Protein AF-A0A9E1IED1-F1 (afdb_monomer_lite)

Foldseek 3Di:
DPVVVVVVCLLVVNDDQVCVVPVPPDPLVSCLVCLCSPNDCVSHQVDPVSSVCSNVVPDPDVVNVVVPPPPDPDDVVVVVVVVVVVDDDDDDDDDDDDDDDDDDDDDDDDDDDDDDDDDDDDDDDPDDDDDDDDDDDDDDDDDDDDDDDDDDDDDDDDDDDDDDDDDDDDDDDDDDDDDDDDDDDDDDDDDDDDDDDDDDDDDDDDDDDDDDDDDDDDDDPPDDDDDPDDDDDDDDDDDDDDDDDDDDDDDDDDDDDDDDDDDDDPPPPDDPDDDPCDLQNLDPLVVLQVCLLQLRDDPSSLVSLVCSLPPCPVDDLVSSLSSLVSQLNSLVNCCVVVVPNPSNVVSLCCNPPPSHLQDLVSLLVVLVCLLPNDDLALVSLVVSLVSLVSSLVNLVVDDDPCSLVSNLSSLVSNLVSLLSNLVNDDDPVNVVSLVVSLVSLLVSLLSCLLVQHHSVVSLVSNCSSPVHSVVSVVVNQVPQFWDKAFEAEVVFFWFKDKQNRGDGTPRDIDGHGFHWIWIWTADPVGQIDIDIAGHHPPGFRYWYAYSVVRDIDGHD

Structure (mmCIF, N/CA/C/O backbone):
data_AF-A0A9E1IED1-F1
#
_entry.id   AF-A0A9E1IED1-F1
#
loop_
_atom_site.group_PDB
_atom_site.id
_atom_site.type_symbol
_atom_site.label_atom_id
_atom_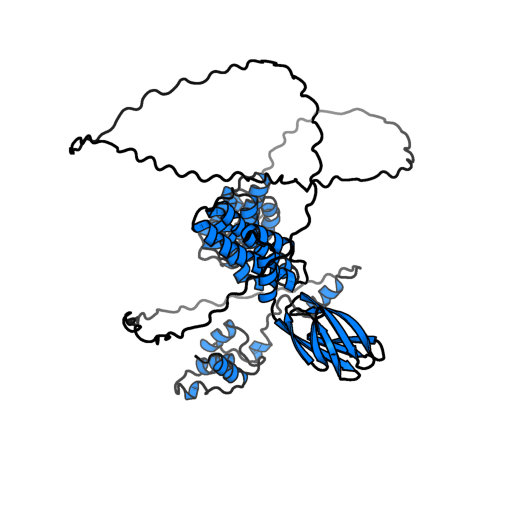site.label_alt_id
_atom_site.label_comp_id
_atom_site.label_asym_id
_atom_site.label_entity_id
_atom_site.label_seq_id
_atom_site.pdbx_PDB_ins_code
_atom_site.Cartn_x
_atom_site.Cartn_y
_atom_site.Cartn_z
_atom_site.occupancy
_atom_site.B_iso_or_equiv
_atom_site.auth_seq_id
_atom_site.auth_comp_id
_atom_site.auth_asym_id
_atom_site.auth_atom_id
_atom_site.pdbx_PDB_model_num
ATOM 1 N N . ASP A 1 1 ? -30.605 7.853 -9.472 1.00 55.81 1 ASP A N 1
ATOM 2 C CA . ASP A 1 1 ? -29.873 6.637 -9.863 1.00 55.81 1 ASP A CA 1
ATOM 3 C C . ASP A 1 1 ? -29.860 5.648 -8.722 1.00 55.81 1 ASP A C 1
ATOM 5 O O . ASP A 1 1 ? -29.087 5.793 -7.785 1.00 55.81 1 ASP A O 1
ATOM 9 N N . ASP A 1 2 ? -30.790 4.696 -8.753 1.00 84.62 2 ASP A N 1
ATOM 10 C CA . ASP A 1 2 ? -30.914 3.660 -7.725 1.00 84.62 2 ASP A CA 1
ATOM 11 C C . ASP A 1 2 ? -30.224 2.375 -8.198 1.00 84.62 2 ASP A C 1
ATOM 13 O O . ASP A 1 2 ? -30.840 1.355 -8.512 1.00 84.62 2 ASP A O 1
ATOM 17 N N . THR A 1 3 ? -28.902 2.467 -8.333 1.00 88.62 3 THR A N 1
ATOM 18 C CA . THR A 1 3 ? -28.043 1.360 -8.769 1.00 88.62 3 THR A CA 1
ATOM 19 C C . THR A 1 3 ? -28.189 0.147 -7.844 1.00 88.62 3 THR A C 1
ATOM 21 O O . THR A 1 3 ? -28.136 -0.995 -8.298 1.00 88.62 3 THR A O 1
ATOM 24 N N . LEU A 1 4 ? -28.434 0.383 -6.551 1.00 84.81 4 LEU A N 1
ATOM 25 C CA . LEU A 1 4 ? -28.633 -0.673 -5.564 1.00 84.81 4 LEU A CA 1
ATOM 26 C C . LEU A 1 4 ? -29.957 -1.417 -5.784 1.00 84.81 4 LEU A C 1
ATOM 28 O O . LEU A 1 4 ? -29.964 -2.648 -5.759 1.00 84.81 4 LEU A O 1
ATOM 32 N N . ALA A 1 5 ? -31.062 -0.712 -6.052 1.00 89.94 5 ALA A N 1
ATOM 33 C CA . ALA A 1 5 ? -32.327 -1.364 -6.390 1.00 89.94 5 ALA A CA 1
ATOM 34 C C . ALA A 1 5 ? -32.226 -2.204 -7.670 1.00 89.94 5 ALA A C 1
ATOM 36 O O . ALA A 1 5 ? -32.792 -3.295 -7.718 1.00 89.94 5 ALA A O 1
ATOM 37 N N . LEU A 1 6 ? -31.464 -1.749 -8.672 1.00 86.75 6 LEU A N 1
ATOM 38 C CA . LEU A 1 6 ? -31.210 -2.527 -9.889 1.00 86.75 6 LEU A CA 1
ATOM 39 C C . LEU A 1 6 ? -30.438 -3.819 -9.594 1.00 86.75 6 LEU A C 1
ATOM 41 O O . LEU A 1 6 ? -30.848 -4.885 -10.051 1.00 86.75 6 LEU A O 1
ATOM 45 N N . PHE A 1 7 ? -29.370 -3.763 -8.793 1.00 87.94 7 PHE A N 1
ATOM 46 C CA . PHE A 1 7 ? -28.641 -4.975 -8.410 1.00 87.94 7 PHE A CA 1
ATOM 47 C C . PHE A 1 7 ? -29.506 -5.936 -7.590 1.00 87.94 7 PHE A C 1
ATOM 49 O O . PHE A 1 7 ? -29.504 -7.135 -7.864 1.00 87.94 7 PHE A O 1
ATOM 56 N N . ASN A 1 8 ? -30.302 -5.422 -6.649 1.00 92.00 8 ASN A N 1
ATOM 57 C CA . ASN A 1 8 ? -31.230 -6.239 -5.866 1.00 92.00 8 ASN A CA 1
ATOM 58 C C . ASN A 1 8 ? -32.300 -6.900 -6.747 1.00 92.00 8 ASN A C 1
ATOM 60 O O . ASN A 1 8 ? -32.640 -8.062 -6.530 1.00 92.00 8 ASN A O 1
ATOM 64 N N . ALA A 1 9 ? -32.800 -6.195 -7.764 1.00 93.44 9 ALA A N 1
ATOM 65 C CA . ALA A 1 9 ? -33.741 -6.739 -8.736 1.00 93.44 9 ALA A CA 1
ATOM 66 C C . ALA A 1 9 ? -33.121 -7.875 -9.565 1.00 93.44 9 ALA A C 1
ATOM 68 O O . ALA A 1 9 ? -33.753 -8.914 -9.732 1.00 93.44 9 ALA A O 1
ATOM 69 N N . VAL A 1 10 ? -31.872 -7.731 -10.023 1.00 92.94 10 VAL A N 1
ATOM 70 C CA . VAL A 1 10 ? -31.157 -8.791 -10.759 1.00 92.94 10 VAL A CA 1
ATOM 71 C C . VAL A 1 10 ? -30.889 -10.004 -9.870 1.00 92.94 10 VAL A C 1
ATOM 73 O O . VAL A 1 10 ? -31.178 -11.126 -10.273 1.00 92.94 10 VAL A O 1
ATOM 76 N N . VAL A 1 11 ? -30.404 -9.796 -8.641 1.00 90.94 11 VAL A N 1
ATOM 77 C CA . VAL A 1 11 ? -30.148 -10.886 -7.682 1.00 90.94 11 VAL A CA 1
ATOM 78 C C . VAL A 1 11 ? -31.434 -11.639 -7.337 1.00 90.94 11 VAL A C 1
ATOM 80 O O . VAL A 1 11 ? -31.418 -12.860 -7.228 1.00 90.94 11 VAL A O 1
ATOM 83 N N . ALA A 1 12 ? -32.559 -10.932 -7.208 1.00 95.12 12 ALA A N 1
ATOM 84 C CA . ALA A 1 12 ? -33.857 -11.545 -6.948 1.00 95.12 12 ALA A CA 1
ATOM 85 C C . ALA A 1 12 ? -34.524 -12.152 -8.199 1.00 95.12 12 ALA A C 1
ATOM 87 O O . ALA A 1 12 ? -35.591 -12.747 -8.075 1.00 95.12 12 ALA A O 1
ATOM 88 N N . GLY A 1 13 ? -33.951 -11.975 -9.398 1.00 95.00 13 GLY A N 1
ATOM 89 C CA . GLY A 1 13 ? -34.596 -12.346 -10.664 1.00 95.00 13 GLY A CA 1
ATOM 90 C C . GLY A 1 13 ? -35.839 -11.512 -11.002 1.00 95.00 13 GLY A C 1
ATOM 91 O O . GLY A 1 13 ? -36.621 -11.887 -11.868 1.00 95.00 13 GLY A O 1
ATOM 92 N N . ASN A 1 14 ? -36.027 -10.380 -10.325 1.00 96.56 14 ASN A N 1
ATOM 93 C CA . ASN A 1 14 ? -37.170 -9.482 -10.454 1.00 96.56 14 ASN A CA 1
ATOM 94 C C . ASN A 1 14 ? -36.883 -8.362 -11.464 1.00 96.56 14 ASN A C 1
ATOM 96 O O . ASN A 1 14 ? -36.931 -7.181 -11.122 1.00 96.56 14 ASN A O 1
ATOM 100 N N . TYR A 1 15 ? -36.569 -8.715 -12.709 1.00 94.12 15 TYR A N 1
ATOM 101 C CA . TYR A 1 15 ? -36.391 -7.753 -13.799 1.00 94.12 15 TYR A CA 1
ATOM 102 C C . TYR A 1 15 ? -37.394 -8.007 -14.929 1.00 94.12 15 TYR A C 1
ATOM 104 O O . TYR A 1 15 ? -37.890 -9.118 -15.106 1.00 94.12 15 TYR A O 1
ATOM 112 N N . ILE A 1 16 ? -37.723 -6.955 -15.684 1.00 95.62 16 ILE A N 1
ATOM 113 C CA . ILE A 1 16 ? -38.620 -7.064 -16.841 1.00 95.62 16 ILE A CA 1
ATOM 114 C C . ILE A 1 16 ? -37.885 -7.855 -17.935 1.00 95.62 16 ILE A C 1
ATOM 116 O O . ILE A 1 16 ? -36.762 -7.470 -18.281 1.00 95.62 16 ILE A O 1
ATOM 120 N N . PRO A 1 17 ? -38.479 -8.925 -18.496 1.00 95.38 17 PRO A N 1
ATOM 121 C CA . PRO A 1 17 ? -37.866 -9.679 -19.581 1.00 95.38 17 PRO A CA 1
ATOM 122 C C . PRO A 1 17 ? -37.452 -8.761 -20.747 1.00 95.38 17 PRO A C 1
ATOM 124 O O . PRO A 1 17 ? -38.243 -7.907 -21.162 1.00 95.38 17 PRO A O 1
ATOM 127 N N . PRO A 1 18 ? -36.249 -8.923 -21.332 1.00 96.12 18 PRO A N 1
ATOM 128 C CA . PRO A 1 18 ? -35.753 -8.028 -22.385 1.00 96.12 18 PRO A CA 1
ATOM 129 C C . PRO A 1 18 ? -36.690 -7.908 -23.594 1.00 96.12 18 PRO A C 1
ATOM 131 O O . PRO A 1 18 ? -36.788 -6.848 -24.214 1.00 96.12 18 PRO A O 1
ATOM 134 N N . LYS A 1 19 ? -37.415 -8.984 -23.913 1.00 96.19 19 LYS A N 1
ATOM 135 C CA . LYS A 1 19 ? -38.380 -9.033 -25.012 1.00 96.19 19 LYS A CA 1
ATOM 136 C C . LYS A 1 19 ? -39.642 -8.206 -24.762 1.00 96.19 19 LYS A C 1
ATOM 138 O O . LYS A 1 19 ? -40.223 -7.699 -25.717 1.00 96.19 19 LYS A O 1
ATOM 143 N N . ASP A 1 20 ? -40.042 -8.024 -23.507 1.00 97.19 20 ASP A N 1
ATOM 144 C CA . ASP A 1 20 ? -41.191 -7.178 -23.167 1.00 97.19 20 ASP A CA 1
ATOM 145 C C . ASP A 1 20 ? -40.843 -5.692 -23.329 1.00 97.19 20 ASP A C 1
ATOM 147 O O . ASP A 1 20 ? -41.694 -4.886 -23.703 1.00 97.19 20 ASP A O 1
ATOM 151 N N . LEU A 1 21 ? -39.571 -5.333 -23.112 1.00 96.69 21 LEU A N 1
ATOM 152 C CA . LEU A 1 21 ? -39.047 -3.989 -23.372 1.00 96.69 21 LEU A CA 1
ATOM 153 C C . LEU A 1 21 ? -38.811 -3.742 -24.868 1.00 96.69 21 LEU A C 1
ATOM 155 O O . LEU A 1 21 ? -39.076 -2.648 -25.366 1.00 96.69 21 LEU A O 1
ATOM 159 N N . VAL A 1 22 ? -38.316 -4.751 -25.593 1.00 97.75 22 VAL A N 1
ATOM 160 C CA . VAL A 1 22 ? -38.005 -4.670 -27.027 1.00 97.75 22 VAL A CA 1
ATOM 161 C C . VAL A 1 22 ? -38.612 -5.881 -27.753 1.00 97.75 22 VAL A C 1
ATOM 163 O O . VAL A 1 22 ? -37.945 -6.903 -27.919 1.00 97.75 22 VAL A O 1
ATOM 166 N N . PRO A 1 23 ? -39.858 -5.780 -28.257 1.00 97.19 23 PRO A N 1
ATOM 167 C CA . PRO A 1 23 ? -40.586 -6.922 -28.830 1.00 97.19 23 PRO A CA 1
ATOM 168 C C . PRO A 1 23 ? -39.890 -7.644 -29.994 1.00 97.19 23 PRO A C 1
ATOM 170 O O . PRO A 1 23 ? -40.105 -8.838 -30.199 1.00 97.19 23 PRO A O 1
ATOM 173 N N . ASN A 1 24 ? -39.042 -6.937 -30.747 1.00 96.69 24 ASN A N 1
ATOM 174 C CA . ASN A 1 24 ? -38.305 -7.466 -31.901 1.00 96.69 24 ASN A CA 1
ATOM 175 C C . ASN A 1 24 ? -36.826 -7.756 -31.587 1.00 96.69 24 ASN A C 1
ATOM 177 O O . ASN A 1 24 ? -35.993 -7.759 -32.496 1.00 96.69 24 ASN A O 1
ATOM 181 N N . LEU A 1 25 ? -36.476 -7.954 -30.312 1.00 96.50 25 LEU A N 1
ATOM 182 C CA . LEU A 1 25 ? -35.104 -8.243 -29.910 1.00 96.50 25 LEU A CA 1
ATOM 183 C C . LEU A 1 25 ? -34.617 -9.547 -30.573 1.00 96.50 25 LEU A C 1
ATOM 185 O O . LEU A 1 25 ? -35.284 -10.580 -30.456 1.00 96.50 25 LEU A O 1
ATOM 189 N N . PRO A 1 26 ? -33.464 -9.548 -31.270 1.00 97.12 26 PRO A N 1
ATOM 190 C CA . PRO A 1 26 ? -32.924 -10.774 -31.840 1.00 97.12 26 PRO A CA 1
ATOM 191 C C . PRO A 1 26 ? -32.691 -11.824 -30.750 1.00 97.12 26 PRO A C 1
ATOM 193 O O . PRO A 1 26 ? -32.045 -11.541 -29.742 1.00 97.12 26 PRO A O 1
ATOM 196 N N . ARG A 1 27 ? -33.138 -13.064 -30.984 1.00 95.12 27 ARG A N 1
ATOM 197 C CA . ARG A 1 27 ? -33.092 -14.161 -29.995 1.00 95.12 27 ARG A CA 1
ATOM 198 C C . ARG A 1 27 ? -31.706 -14.399 -29.375 1.00 95.12 27 ARG A C 1
ATOM 200 O O . ARG A 1 27 ? -31.604 -14.832 -28.234 1.00 95.12 27 ARG A O 1
ATOM 207 N N . ARG A 1 28 ? -30.628 -14.148 -30.125 1.00 95.62 28 ARG A N 1
ATOM 208 C CA . ARG A 1 28 ? -29.247 -14.272 -29.623 1.00 95.62 28 ARG A CA 1
ATOM 209 C C . ARG A 1 28 ? -28.905 -13.208 -28.570 1.00 95.62 28 ARG A C 1
ATOM 211 O O . ARG A 1 28 ? -28.261 -13.514 -27.577 1.00 95.62 28 ARG A O 1
ATOM 218 N N . VAL A 1 29 ? -29.414 -11.989 -28.753 1.00 96.50 29 VAL A N 1
ATOM 219 C CA . VAL A 1 29 ? -29.246 -10.873 -27.813 1.00 96.50 29 VAL A CA 1
ATOM 220 C C . VAL A 1 29 ? -30.115 -11.089 -26.576 1.00 96.50 29 VAL A C 1
ATOM 222 O O . VAL A 1 29 ? -29.631 -10.911 -25.467 1.00 96.50 29 VAL A O 1
ATOM 225 N N . GLU A 1 30 ? -31.353 -11.558 -26.758 1.00 96.88 30 GLU A N 1
ATOM 226 C CA . GLU A 1 30 ? -32.239 -11.980 -25.660 1.00 96.88 30 GLU A CA 1
ATOM 227 C C . GLU A 1 30 ? -31.539 -13.003 -24.750 1.00 96.88 30 GLU A C 1
ATOM 229 O O . GLU A 1 30 ? -31.366 -12.749 -23.562 1.00 96.88 30 GLU A O 1
ATOM 234 N N . LYS A 1 31 ? -31.010 -14.092 -25.328 1.00 95.94 31 LYS A N 1
ATOM 235 C CA . LYS A 1 31 ? -30.270 -15.124 -24.582 1.00 95.94 31 LYS A CA 1
ATOM 236 C C . LYS A 1 31 ? -29.015 -14.608 -23.883 1.00 95.94 31 LYS A C 1
ATOM 238 O O . LYS A 1 31 ? -28.705 -15.071 -22.791 1.00 95.94 31 LYS A O 1
ATOM 243 N N . ALA A 1 32 ? -28.272 -13.699 -24.511 1.00 96.19 32 ALA A N 1
ATOM 244 C CA . ALA A 1 32 ? -27.080 -13.115 -23.907 1.00 96.19 32 ALA A CA 1
ATOM 245 C C . ALA A 1 32 ? -27.434 -12.270 -22.674 1.00 96.19 32 ALA A C 1
ATOM 247 O O . ALA A 1 32 ? -26.770 -12.384 -21.646 1.00 96.19 32 ALA A O 1
ATOM 248 N N . ILE A 1 33 ? -28.503 -11.468 -22.755 1.00 96.69 33 ILE A N 1
ATOM 249 C CA . ILE A 1 33 ? -28.978 -10.650 -21.632 1.00 96.69 33 ILE A CA 1
ATOM 250 C C . ILE A 1 33 ? -29.515 -11.546 -20.511 1.00 96.69 33 ILE A C 1
ATOM 252 O O . ILE A 1 33 ? -29.099 -11.392 -19.367 1.00 96.69 33 ILE A O 1
ATOM 256 N N . GLU A 1 34 ? -30.378 -12.514 -20.823 1.00 96.12 34 GLU A N 1
ATOM 257 C CA . GLU A 1 34 ? -30.915 -13.455 -19.829 1.00 96.12 34 GLU A CA 1
ATOM 258 C C . GLU A 1 34 ? -29.805 -14.280 -19.163 1.00 96.12 34 GLU A C 1
ATOM 260 O O . GLU A 1 34 ? -29.776 -14.419 -17.943 1.00 96.12 34 GLU A O 1
ATOM 265 N N . GLY A 1 35 ? -28.844 -14.775 -19.948 1.00 95.94 35 GLY A N 1
ATOM 266 C CA . GLY A 1 35 ? -27.707 -15.538 -19.440 1.00 95.94 35 GLY A CA 1
ATOM 267 C C . GLY A 1 35 ? -26.758 -14.712 -18.569 1.00 95.94 35 GLY A C 1
ATOM 268 O O . GLY A 1 35 ? -26.188 -15.247 -17.622 1.00 95.94 35 GLY A O 1
ATOM 269 N N . ALA A 1 36 ? -26.599 -13.413 -18.841 1.00 95.94 36 ALA A N 1
ATOM 270 C CA . ALA A 1 36 ? -25.809 -12.511 -18.002 1.00 95.94 36 ALA A CA 1
ATOM 271 C C . ALA A 1 36 ? -26.542 -12.113 -16.705 1.00 95.94 36 ALA A C 1
ATOM 273 O O . ALA A 1 36 ? -25.901 -11.935 -15.669 1.00 95.94 36 ALA A O 1
ATOM 274 N N . LEU A 1 37 ? -27.875 -11.994 -16.752 1.00 96.38 37 LEU A N 1
ATOM 275 C CA . LEU A 1 37 ? -28.729 -11.586 -15.627 1.00 96.38 37 LEU A CA 1
ATOM 276 C C . LEU A 1 37 ? -29.302 -12.759 -14.814 1.00 96.38 37 LEU A C 1
ATOM 278 O O . LEU A 1 37 ? -30.145 -12.551 -13.945 1.00 96.38 37 LEU A O 1
ATOM 282 N N . GLN A 1 38 ? -28.866 -13.989 -15.078 1.00 96.25 38 GLN A N 1
ATOM 283 C CA . GLN A 1 38 ? -29.336 -15.192 -14.393 1.00 96.25 38 GLN A CA 1
ATOM 284 C C . GLN A 1 38 ? -29.027 -15.139 -12.877 1.00 96.25 38 GLN A C 1
ATOM 286 O O . GLN A 1 38 ? -27.851 -15.005 -12.507 1.00 96.25 38 GLN A O 1
ATOM 291 N N . PRO A 1 39 ? -30.036 -15.239 -11.981 1.00 94.25 39 PRO A N 1
ATOM 292 C CA . PRO A 1 39 ? -29.815 -15.252 -10.531 1.00 94.25 39 PRO A CA 1
ATOM 293 C C . PRO A 1 39 ? -28.940 -16.409 -10.046 1.00 94.25 39 PRO A C 1
ATOM 295 O O . PRO A 1 39 ? -28.089 -16.205 -9.180 1.00 94.25 39 PRO A O 1
ATOM 298 N N . ASP A 1 40 ? -29.108 -17.601 -10.626 1.00 93.06 40 ASP A N 1
ATOM 299 C CA . ASP A 1 40 ? -28.269 -18.758 -10.313 1.00 93.06 40 ASP A CA 1
ATOM 300 C C . ASP A 1 40 ? -26.887 -18.610 -10.967 1.00 93.06 40 ASP A C 1
ATOM 302 O O . ASP A 1 40 ? -26.737 -18.654 -12.189 1.00 93.06 40 ASP A O 1
ATOM 306 N N . LEU A 1 41 ? -25.855 -18.458 -10.136 1.00 87.94 41 LEU A N 1
ATOM 307 C CA . LEU A 1 41 ? -24.459 -18.351 -10.567 1.00 87.94 41 LEU A CA 1
ATOM 308 C C . LEU A 1 41 ? -24.004 -19.532 -11.437 1.00 87.94 41 LEU A C 1
ATOM 310 O O . LEU A 1 41 ? -23.162 -19.333 -12.306 1.00 87.94 41 LEU A O 1
ATOM 314 N N . SER A 1 42 ? -24.550 -20.734 -11.230 1.00 90.31 42 SER A N 1
ATOM 315 C CA . SER A 1 42 ? -24.186 -21.930 -12.001 1.00 90.31 42 SER A CA 1
ATOM 316 C C . SER A 1 42 ? -24.808 -21.971 -13.399 1.00 90.31 42 SER A C 1
ATOM 318 O O . SER A 1 42 ? -24.303 -22.660 -14.286 1.00 90.31 42 SER A O 1
ATOM 320 N N . GLU A 1 43 ? -25.886 -21.216 -13.614 1.00 93.06 43 GLU A N 1
ATOM 321 C CA . GLU A 1 43 ? -26.548 -21.080 -14.913 1.00 93.06 43 GLU A CA 1
ATOM 322 C C . GLU A 1 43 ? -26.183 -19.774 -15.630 1.00 93.06 43 GLU A C 1
ATOM 324 O O . GLU A 1 43 ? -26.529 -19.595 -16.802 1.00 93.06 43 GLU A O 1
ATOM 329 N N . ARG A 1 44 ? -25.494 -18.859 -14.938 1.00 95.25 44 ARG A N 1
ATOM 330 C CA . ARG A 1 44 ? -25.021 -17.592 -15.493 1.00 95.25 44 ARG A CA 1
ATOM 331 C C . ARG A 1 44 ? -23.892 -17.833 -16.491 1.00 95.25 44 ARG A C 1
ATOM 333 O O . ARG A 1 44 ? -23.058 -18.717 -16.312 1.00 95.25 44 ARG A O 1
ATOM 340 N N . ILE A 1 45 ? -23.844 -17.012 -17.539 1.00 95.25 45 ILE A N 1
ATOM 341 C CA . ILE A 1 45 ? -22.717 -16.997 -18.475 1.00 95.25 45 ILE A CA 1
ATOM 342 C C . ILE A 1 45 ? -21.424 -16.716 -17.680 1.00 95.25 45 ILE A C 1
ATOM 344 O O . ILE A 1 45 ? -21.337 -15.667 -17.037 1.00 95.25 45 ILE A O 1
ATOM 348 N N . PRO A 1 46 ? -20.435 -17.630 -17.699 1.00 93.12 46 PRO A N 1
ATOM 349 C CA . PRO A 1 46 ? -19.323 -17.599 -16.747 1.00 93.12 46 PRO A CA 1
ATOM 350 C C . PRO A 1 46 ? -18.261 -16.543 -17.071 1.00 93.12 46 PRO A C 1
ATOM 352 O O . PRO A 1 46 ? -17.522 -16.124 -16.182 1.00 93.12 46 PRO A O 1
ATOM 355 N N . ASP A 1 47 ? -18.163 -16.114 -18.331 1.00 92.31 47 ASP A N 1
ATOM 356 C CA . ASP A 1 47 ? -17.102 -15.226 -18.796 1.00 92.31 47 ASP A CA 1
ATOM 357 C C . ASP A 1 47 ? -17.514 -14.391 -20.026 1.00 92.31 47 ASP A C 1
ATOM 359 O O . ASP A 1 47 ? -18.481 -14.691 -20.737 1.00 92.31 47 ASP A O 1
ATOM 363 N N . CYS A 1 48 ? -16.749 -13.328 -20.293 1.00 92.31 48 CYS A N 1
ATOM 364 C CA . CYS A 1 48 ? -17.005 -12.398 -21.395 1.00 92.31 48 CYS A CA 1
ATOM 365 C C . CYS A 1 48 ? -16.888 -13.041 -22.786 1.00 92.31 48 CYS A C 1
ATOM 367 O O . CYS A 1 48 ? -17.539 -12.579 -23.722 1.00 92.31 48 CYS A O 1
ATOM 369 N N . HIS A 1 49 ? -16.076 -14.088 -22.944 1.00 88.88 49 HIS A N 1
ATOM 370 C CA . HIS A 1 49 ? -15.909 -14.770 -24.225 1.00 88.88 49 HIS A CA 1
ATOM 371 C C . HIS A 1 49 ? -17.158 -15.596 -24.560 1.00 88.88 49 HIS A C 1
ATOM 373 O O . HIS A 1 49 ? -17.674 -15.519 -25.673 1.00 88.88 49 HIS A O 1
ATOM 379 N N . THR A 1 50 ? -17.711 -16.313 -23.581 1.00 92.12 50 THR A N 1
ATOM 380 C CA . THR A 1 50 ? -18.977 -17.047 -23.706 1.00 92.12 50 THR A CA 1
ATOM 381 C C . THR A 1 50 ? -20.155 -16.097 -23.956 1.00 92.12 50 THR A C 1
ATOM 383 O O . THR A 1 50 ? -21.042 -16.403 -24.761 1.00 92.12 50 THR A O 1
ATOM 386 N N . LEU A 1 51 ? -20.148 -14.909 -23.338 1.00 95.31 51 LEU A N 1
ATOM 387 C CA . LEU A 1 51 ? -21.129 -13.858 -23.624 1.00 95.31 51 LEU A CA 1
ATOM 388 C C . LEU A 1 51 ? -21.033 -13.381 -25.078 1.00 95.31 51 LEU A C 1
ATOM 390 O O . LEU A 1 51 ? -22.053 -13.296 -25.763 1.00 95.31 51 LEU A O 1
ATOM 394 N N . MET A 1 52 ? -19.814 -13.120 -25.559 1.00 93.56 52 MET A N 1
ATOM 395 C CA . MET A 1 52 ? -19.574 -12.687 -26.935 1.00 93.56 52 MET A CA 1
ATOM 396 C C . MET A 1 52 ? -20.012 -13.751 -27.946 1.00 93.56 52 MET A C 1
ATOM 398 O O . MET A 1 52 ? -20.750 -13.429 -28.871 1.00 93.56 52 MET A O 1
ATOM 402 N N . ALA A 1 53 ? -19.658 -15.019 -27.717 1.00 91.38 53 ALA A N 1
ATOM 403 C CA . ALA A 1 53 ? -20.097 -16.146 -28.543 1.00 91.38 53 ALA A CA 1
ATOM 404 C C . ALA A 1 53 ? -21.635 -16.257 -28.596 1.00 91.38 53 ALA A C 1
ATOM 406 O O . ALA A 1 53 ? -22.236 -16.469 -29.650 1.00 91.38 53 ALA A O 1
ATOM 407 N N . THR A 1 54 ? -22.307 -16.036 -27.460 1.00 94.00 54 THR A N 1
ATOM 408 C CA . THR A 1 54 ? -23.777 -16.024 -27.403 1.00 94.00 54 THR A CA 1
ATOM 409 C C . THR A 1 54 ? -24.363 -14.861 -28.214 1.00 94.00 54 THR A C 1
ATOM 411 O O . THR A 1 54 ? -25.362 -15.043 -28.913 1.00 94.00 54 THR A O 1
ATOM 414 N N . LEU A 1 55 ? -23.734 -13.679 -28.175 1.00 95.44 55 LEU A N 1
ATOM 415 C CA . LEU A 1 55 ? -24.147 -12.490 -28.931 1.00 95.44 55 LEU A CA 1
ATOM 416 C C . LEU A 1 55 ? -23.935 -12.628 -30.446 1.00 95.44 55 LEU A C 1
ATOM 418 O O . LEU A 1 55 ? -24.773 -12.143 -31.216 1.00 95.44 55 LEU A O 1
ATOM 422 N N . THR A 1 56 ? -22.857 -13.285 -30.881 1.00 94.94 56 THR A N 1
ATOM 423 C CA . THR A 1 56 ? -22.561 -13.553 -32.302 1.00 94.94 56 THR A CA 1
ATOM 424 C C . THR A 1 56 ? -23.430 -14.671 -32.874 1.00 94.94 56 THR A C 1
ATOM 426 O O . THR A 1 56 ? -23.644 -14.727 -34.083 1.00 94.94 56 THR A O 1
ATOM 429 N N . GLY A 1 57 ? -24.042 -15.488 -32.011 1.00 91.00 57 GLY A N 1
ATOM 430 C CA . GLY A 1 57 ? -24.881 -16.616 -32.411 1.00 91.00 57 GLY A CA 1
ATOM 431 C C . GLY A 1 57 ? -24.101 -17.919 -32.581 1.00 91.00 57 GLY A C 1
ATOM 432 O O . GLY A 1 57 ? -24.661 -18.885 -33.103 1.00 91.00 57 GLY A O 1
ATOM 433 N N . ASP A 1 58 ? -22.856 -17.964 -32.107 1.00 87.06 58 ASP A N 1
ATOM 434 C CA . ASP A 1 58 ? -22.079 -19.191 -32.021 1.00 87.06 58 ASP A CA 1
ATOM 435 C C . ASP A 1 58 ? -22.730 -20.093 -30.968 1.00 87.06 58 ASP A C 1
ATOM 437 O O . ASP A 1 58 ? -22.865 -19.744 -29.793 1.00 87.06 58 ASP A O 1
ATOM 441 N N . ILE A 1 59 ? -23.241 -21.245 -31.404 1.00 65.62 59 ILE A N 1
ATOM 442 C CA . ILE A 1 59 ? -24.060 -22.115 -30.558 1.00 65.62 59 ILE A CA 1
ATOM 443 C C . ILE A 1 59 ? -23.172 -22.757 -29.484 1.00 65.62 59 ILE A C 1
ATOM 445 O O . ILE A 1 59 ? -22.570 -23.806 -29.705 1.00 65.62 59 ILE A O 1
ATOM 449 N N . VAL A 1 60 ? -23.137 -22.167 -28.290 1.00 63.28 60 VAL A N 1
ATOM 450 C CA . VAL A 1 60 ? -22.596 -22.823 -27.096 1.00 63.28 60 VAL A CA 1
ATOM 451 C C . VAL A 1 60 ? -23.713 -23.677 -26.488 1.00 63.28 60 VAL A C 1
ATOM 453 O O . VAL A 1 60 ? -24.580 -23.184 -25.769 1.00 63.28 60 VAL A O 1
ATOM 456 N N . THR A 1 61 ? -23.770 -24.969 -26.825 1.00 64.06 61 THR A N 1
ATOM 457 C CA . THR A 1 61 ? -24.669 -25.904 -26.128 1.00 64.06 61 THR A CA 1
ATOM 458 C C . THR A 1 61 ? -24.190 -26.122 -24.689 1.00 64.06 61 THR A C 1
ATOM 460 O O . THR A 1 61 ? -22.992 -26.073 -24.412 1.00 64.06 61 THR A O 1
ATOM 463 N N . LYS A 1 62 ? -25.118 -26.399 -23.756 1.00 58.00 62 LYS A N 1
ATOM 464 C CA . LYS A 1 62 ? -24.804 -26.714 -22.340 1.00 58.00 62 LYS A CA 1
ATOM 465 C C . LYS A 1 62 ? -23.787 -27.875 -22.237 1.00 58.00 62 LYS A C 1
ATOM 467 O O . LYS A 1 62 ? -22.957 -27.896 -21.340 1.00 58.00 62 LYS A O 1
ATOM 472 N N . GLU A 1 63 ? -23.778 -28.779 -23.221 1.00 53.41 63 GLU A N 1
ATOM 473 C CA . GLU A 1 63 ? -22.787 -29.859 -23.367 1.00 53.41 63 GLU A CA 1
ATOM 474 C C . GLU A 1 63 ? -21.378 -29.383 -23.752 1.00 53.41 63 GLU A C 1
ATOM 476 O O . GLU A 1 63 ? -20.408 -30.033 -23.375 1.00 53.41 63 GLU A O 1
ATOM 481 N N . ILE A 1 64 ? -21.228 -28.253 -24.451 1.00 56.31 64 ILE A N 1
ATOM 482 C CA . ILE A 1 64 ? -19.919 -27.629 -24.706 1.00 56.31 64 ILE A CA 1
ATOM 483 C C . ILE A 1 64 ? -19.439 -26.883 -23.454 1.00 56.31 64 ILE A C 1
ATOM 485 O O . ILE A 1 64 ? -18.258 -26.946 -23.141 1.00 56.31 64 ILE A O 1
ATOM 489 N N . LEU A 1 65 ? -20.343 -26.252 -22.698 1.00 53.44 65 LEU A N 1
ATOM 490 C CA . LEU A 1 65 ? -20.021 -25.579 -21.428 1.00 53.44 65 LEU A CA 1
ATOM 491 C C . LEU A 1 65 ? -19.482 -26.540 -20.356 1.00 53.44 65 LEU A C 1
ATOM 493 O O . LEU A 1 65 ? -18.612 -26.156 -19.583 1.00 53.44 65 LEU A O 1
ATOM 497 N N . ILE A 1 66 ? -19.954 -27.791 -20.335 1.00 54.56 66 ILE A N 1
ATOM 498 C CA . ILE A 1 66 ? -19.478 -28.814 -19.388 1.00 54.56 66 ILE A CA 1
ATOM 499 C C . ILE A 1 66 ? -18.216 -29.527 -19.909 1.00 54.56 66 ILE A C 1
ATOM 501 O O . ILE A 1 66 ? -17.334 -29.851 -19.120 1.00 54.56 66 ILE A O 1
ATOM 505 N N . ASN A 1 67 ? -18.084 -29.730 -21.228 1.00 46.56 67 ASN A N 1
ATOM 506 C CA . ASN A 1 67 ? -16.981 -30.508 -21.818 1.00 46.56 67 ASN A CA 1
ATOM 507 C C . ASN A 1 67 ? -15.817 -29.668 -22.391 1.00 46.56 67 ASN A C 1
ATOM 509 O O . ASN A 1 67 ? -14.841 -30.239 -22.874 1.00 46.56 67 ASN A O 1
ATOM 513 N N . LYS A 1 68 ? -15.896 -28.330 -22.362 1.00 42.22 68 LYS A N 1
ATOM 514 C CA . LYS A 1 68 ? -14.804 -27.400 -22.717 1.00 42.22 68 LYS A CA 1
ATOM 515 C C . LYS A 1 68 ? -14.452 -26.439 -21.577 1.00 42.22 68 LYS A C 1
ATOM 517 O O . LYS A 1 68 ? -14.099 -25.290 -21.830 1.00 42.22 68 LYS A O 1
ATOM 522 N N . LEU A 1 69 ? -14.472 -26.892 -20.329 1.00 41.12 69 LEU A N 1
ATOM 523 C CA . LEU A 1 69 ? -13.485 -26.338 -19.408 1.00 41.12 69 LEU A CA 1
ATOM 524 C C . LEU A 1 69 ? -12.151 -26.966 -19.829 1.00 41.12 69 LEU A C 1
ATOM 526 O O . LEU A 1 69 ? -11.986 -28.169 -19.623 1.00 41.12 69 LEU A O 1
ATOM 530 N N . PRO A 1 70 ? -11.220 -26.240 -20.486 1.00 39.25 70 PRO A N 1
ATOM 531 C CA . PRO A 1 70 ? -9.851 -26.718 -20.519 1.00 39.25 70 PRO A CA 1
ATOM 532 C C . PRO A 1 70 ? -9.470 -26.979 -19.066 1.00 39.25 70 PRO A C 1
ATOM 534 O O . PRO A 1 70 ? -9.701 -26.123 -18.209 1.00 39.25 70 PRO A O 1
ATOM 537 N N . GLU A 1 71 ? -8.950 -28.171 -18.783 1.00 42.44 71 GLU A N 1
ATOM 538 C CA . GLU A 1 71 ? -8.241 -28.424 -17.540 1.00 42.44 71 GLU A CA 1
ATOM 539 C C . GLU A 1 71 ? -7.119 -27.384 -17.474 1.00 42.44 71 GLU A C 1
ATOM 541 O O . GLU A 1 71 ? -6.051 -27.534 -18.066 1.00 42.44 71 GLU A O 1
ATOM 546 N N . GLY A 1 72 ? -7.411 -26.249 -16.841 1.00 46.44 72 GLY A N 1
ATOM 547 C CA . GLY A 1 72 ? -6.402 -25.272 -16.499 1.00 46.44 72 GLY A CA 1
ATOM 548 C C . GLY A 1 72 ? -5.368 -25.953 -15.601 1.00 46.44 72 GLY A C 1
ATOM 549 O O . GLY A 1 72 ? -5.657 -26.994 -15.005 1.00 46.44 72 GLY A O 1
ATOM 550 N N . PRO A 1 73 ? -4.177 -25.366 -15.434 1.00 46.09 73 PRO A N 1
ATOM 551 C CA . PRO A 1 73 ? -3.073 -25.953 -14.662 1.00 46.09 73 PRO A CA 1
ATOM 552 C C . PRO A 1 73 ? -3.366 -26.169 -13.158 1.00 46.09 73 PRO A C 1
ATOM 554 O O . PRO A 1 73 ? -2.466 -26.499 -12.394 1.00 46.09 73 PRO A O 1
ATOM 557 N N . TRP A 1 74 ? -4.618 -26.013 -12.724 1.00 41.50 74 TRP A N 1
ATOM 558 C CA . TRP A 1 74 ? -5.099 -26.099 -11.350 1.00 41.50 74 TRP A CA 1
ATOM 559 C C . TRP A 1 74 ? -6.221 -27.141 -11.219 1.00 41.50 74 TRP A C 1
ATOM 561 O O . TRP A 1 74 ? -7.329 -26.853 -10.775 1.00 41.50 74 TRP A O 1
ATOM 571 N N . ASN A 1 75 ? -5.945 -28.374 -11.638 1.00 55.12 75 ASN A N 1
ATOM 572 C CA . ASN A 1 75 ? -6.772 -29.542 -11.329 1.00 55.12 75 ASN A CA 1
ATOM 573 C C . ASN A 1 75 ? -6.727 -29.822 -9.802 1.00 55.12 75 ASN A C 1
ATOM 575 O O . ASN A 1 75 ? -5.676 -29.678 -9.177 1.00 55.12 75 ASN A O 1
ATOM 579 N N . GLN A 1 76 ? -7.841 -30.250 -9.190 1.00 48.03 76 GLN A N 1
ATOM 580 C CA . GLN A 1 76 ? -7.910 -30.699 -7.784 1.00 48.03 76 GLN A CA 1
ATOM 581 C C . GLN A 1 76 ? -6.824 -31.728 -7.407 1.00 48.03 76 GLN A C 1
ATOM 583 O O . GLN A 1 76 ? -6.324 -31.697 -6.286 1.00 48.03 76 GLN A O 1
ATOM 588 N N . SER A 1 77 ? -6.395 -32.578 -8.342 1.00 42.41 77 SER A N 1
ATOM 589 C CA . SER A 1 77 ? -5.280 -33.511 -8.178 1.00 42.41 77 SER A CA 1
ATOM 590 C C . SER A 1 77 ? -3.933 -32.800 -8.009 1.00 42.41 77 SER A C 1
ATOM 592 O O . SER A 1 77 ? -3.087 -33.284 -7.263 1.00 42.41 77 SER A O 1
ATOM 594 N N . ILE A 1 78 ? -3.722 -31.641 -8.645 1.00 47.03 78 ILE A N 1
ATOM 595 C CA . ILE A 1 78 ? -2.530 -30.792 -8.468 1.00 47.03 78 ILE A CA 1
ATOM 596 C C . ILE A 1 78 ? -2.596 -30.098 -7.104 1.00 47.03 78 ILE A C 1
ATOM 598 O O . ILE A 1 78 ? -1.604 -30.083 -6.383 1.00 47.03 78 ILE A O 1
ATOM 602 N N . ILE A 1 79 ? -3.777 -29.632 -6.688 1.00 46.22 79 ILE A N 1
ATOM 603 C CA . ILE A 1 79 ? -3.994 -29.056 -5.350 1.00 46.22 79 ILE A CA 1
ATOM 604 C C . ILE A 1 79 ? -3.715 -30.100 -4.251 1.00 46.22 79 ILE A C 1
ATOM 606 O O . ILE A 1 79 ? -3.031 -29.789 -3.278 1.00 46.22 79 ILE A O 1
ATOM 610 N N . SER A 1 80 ? -4.130 -31.360 -4.435 1.00 46.28 80 SER A N 1
ATOM 611 C CA . SER A 1 80 ? -3.791 -32.453 -3.509 1.00 46.28 80 SER A CA 1
ATOM 612 C C . SER A 1 80 ? -2.330 -32.912 -3.601 1.00 46.28 80 SER A C 1
ATOM 614 O O . SER A 1 80 ? -1.801 -33.467 -2.643 1.00 46.28 80 SER A O 1
ATOM 616 N N . SER A 1 81 ? -1.655 -32.681 -4.733 1.00 42.53 81 SER A N 1
ATOM 617 C CA . SER A 1 81 ? -0.226 -32.995 -4.900 1.00 42.53 81 SER A CA 1
ATOM 618 C C . SER A 1 81 ? 0.668 -31.965 -4.205 1.00 42.53 81 SER A C 1
ATOM 620 O O . SER A 1 81 ? 1.706 -32.315 -3.650 1.00 42.53 81 SER A O 1
ATOM 622 N N . VAL A 1 82 ? 0.253 -30.695 -4.177 1.00 40.66 82 VAL A N 1
ATOM 623 C CA . VAL A 1 82 ? 1.003 -29.615 -3.518 1.00 40.66 82 VAL A CA 1
ATOM 624 C C . VAL A 1 82 ? 0.878 -29.686 -1.991 1.00 40.66 82 VAL A C 1
ATOM 626 O O . VAL A 1 82 ? 1.841 -29.361 -1.302 1.00 40.66 82 VAL A O 1
ATOM 629 N N . SER A 1 83 ? -0.219 -30.224 -1.436 1.00 40.81 83 SER A N 1
ATOM 630 C CA . SER A 1 83 ? -0.305 -30.500 0.012 1.00 40.81 83 SER A CA 1
ATOM 631 C C . SER A 1 83 ? 0.641 -31.609 0.493 1.00 40.81 83 SER A C 1
ATOM 633 O O . SER A 1 83 ? 0.867 -31.730 1.692 1.00 40.81 83 SER A O 1
ATOM 635 N N . ILE A 1 84 ? 1.201 -32.412 -0.420 1.00 40.91 84 ILE A N 1
ATOM 636 C CA . ILE A 1 84 ? 2.108 -33.528 -0.100 1.00 40.91 84 ILE A CA 1
ATOM 637 C C . ILE A 1 84 ? 3.589 -33.100 -0.174 1.00 40.91 84 ILE A C 1
ATOM 639 O O . ILE A 1 84 ? 4.447 -33.739 0.425 1.00 40.91 84 ILE A O 1
ATOM 643 N N . LEU A 1 85 ? 3.907 -31.956 -0.794 1.00 36.72 85 LEU A N 1
ATOM 644 C CA . LEU A 1 85 ? 5.280 -31.428 -0.884 1.00 36.72 85 LEU A CA 1
ATOM 645 C C . LEU A 1 85 ? 5.782 -30.731 0.402 1.00 36.72 85 LEU A C 1
ATOM 647 O O . LEU A 1 85 ? 6.884 -30.189 0.413 1.00 36.72 85 LEU A O 1
ATOM 651 N N . GLY A 1 86 ? 5.009 -30.775 1.494 1.00 33.88 86 GLY A N 1
ATOM 652 C CA . GLY A 1 86 ? 5.403 -30.312 2.833 1.00 33.88 86 GLY A CA 1
ATOM 653 C C . GLY A 1 86 ? 5.976 -31.396 3.757 1.00 33.88 86 GLY A C 1
ATOM 654 O O . GLY A 1 86 ? 6.247 -31.118 4.921 1.00 33.88 86 GLY A O 1
ATOM 655 N N . SER A 1 87 ? 6.166 -32.627 3.279 1.00 39.88 87 SER A N 1
ATOM 656 C CA . SER A 1 87 ? 6.742 -33.717 4.075 1.00 39.88 87 SER A CA 1
ATOM 657 C C . SER A 1 87 ? 7.589 -34.617 3.181 1.00 39.88 87 SER A C 1
ATOM 659 O O . SER A 1 87 ? 7.078 -35.192 2.223 1.00 39.88 87 SER A O 1
ATOM 661 N N . GLY A 1 88 ? 8.890 -34.688 3.470 1.00 33.22 88 GLY A N 1
ATOM 662 C CA . GLY A 1 88 ? 9.854 -35.480 2.712 1.00 33.22 88 GLY A CA 1
ATOM 663 C C . GLY A 1 88 ? 9.533 -36.974 2.720 1.00 33.22 88 GLY A C 1
ATOM 664 O O . GLY A 1 88 ? 9.224 -37.543 3.760 1.00 33.22 88 GLY A O 1
ATOM 665 N N . ASP A 1 89 ? 9.529 -37.583 1.541 1.00 34.16 89 ASP A N 1
ATOM 666 C CA . ASP A 1 89 ? 10.525 -38.565 1.093 1.00 34.16 89 ASP A CA 1
ATOM 667 C C . ASP A 1 89 ? 10.152 -39.030 -0.326 1.00 34.16 89 ASP A C 1
ATOM 669 O O . ASP A 1 89 ? 8.984 -39.057 -0.713 1.00 34.16 89 ASP A O 1
ATOM 673 N N . GLY A 1 90 ? 11.168 -39.270 -1.156 1.00 38.00 90 GLY A N 1
ATOM 674 C CA . GLY A 1 90 ? 11.023 -39.341 -2.610 1.00 38.00 90 GLY A CA 1
ATOM 675 C C . GLY A 1 90 ? 10.611 -40.698 -3.172 1.00 38.00 90 GLY A C 1
ATOM 676 O O . GLY A 1 90 ? 10.963 -41.733 -2.627 1.00 38.00 90 GLY A O 1
ATOM 677 N N . GLU A 1 91 ? 10.001 -40.682 -4.361 1.00 27.47 91 GLU A N 1
ATOM 678 C CA . GLU A 1 91 ? 10.189 -41.736 -5.364 1.00 27.47 91 GLU A CA 1
ATOM 679 C C . GLU A 1 91 ? 9.806 -41.242 -6.772 1.00 27.47 91 GLU A C 1
ATOM 681 O O . GLU A 1 91 ? 8.863 -40.474 -6.956 1.00 27.47 91 GLU A O 1
ATOM 686 N N . ARG A 1 92 ? 10.583 -41.651 -7.783 1.00 35.84 92 ARG A N 1
ATOM 687 C CA . ARG A 1 92 ? 10.409 -41.294 -9.202 1.00 35.84 92 ARG A CA 1
ATOM 688 C C . ARG A 1 92 ? 9.431 -42.246 -9.888 1.00 35.84 92 ARG A C 1
ATOM 690 O O . ARG A 1 92 ? 9.641 -43.453 -9.823 1.00 35.84 92 ARG A O 1
ATOM 697 N N . VAL A 1 93 ? 8.514 -41.724 -10.711 1.00 30.80 93 VAL A N 1
ATOM 698 C CA . VAL A 1 93 ? 7.876 -42.508 -11.788 1.00 30.80 93 VAL A CA 1
ATOM 699 C C . VAL A 1 93 ? 7.791 -41.698 -13.088 1.00 30.80 93 VAL A C 1
ATOM 701 O O . VAL A 1 93 ? 7.268 -40.590 -13.122 1.00 30.80 93 VAL A O 1
ATOM 704 N N . ASN A 1 94 ? 8.324 -42.292 -14.160 1.00 38.00 94 ASN A N 1
ATOM 705 C CA . ASN A 1 94 ? 8.212 -41.870 -15.558 1.00 38.00 94 ASN A CA 1
ATOM 706 C C . ASN A 1 94 ? 6.872 -42.324 -16.148 1.00 38.00 94 ASN A C 1
ATOM 708 O O . ASN A 1 94 ? 6.597 -43.521 -16.101 1.00 38.00 94 ASN A O 1
ATOM 712 N N . LEU A 1 95 ? 6.135 -41.442 -16.833 1.00 29.30 95 LEU A N 1
ATOM 713 C CA . LEU A 1 95 ? 5.134 -41.843 -17.829 1.00 29.30 95 LEU A CA 1
ATOM 714 C C . LEU A 1 95 ? 5.089 -40.854 -19.006 1.00 29.30 95 LEU A C 1
ATOM 716 O O . LEU A 1 95 ? 5.042 -39.640 -18.830 1.00 29.30 95 LEU A O 1
ATOM 720 N N . ALA A 1 96 ? 5.134 -41.419 -20.213 1.00 28.72 96 ALA A N 1
ATOM 721 C CA . ALA A 1 96 ? 5.117 -40.736 -21.501 1.00 28.72 96 ALA A CA 1
ATOM 722 C C . ALA A 1 96 ? 3.697 -40.304 -21.914 1.00 28.72 96 ALA A C 1
ATOM 724 O O . ALA A 1 96 ? 2.729 -41.008 -21.631 1.00 28.72 96 ALA A O 1
ATOM 725 N N . ALA A 1 97 ? 3.589 -39.195 -22.652 1.00 28.17 97 ALA A N 1
ATOM 726 C CA . ALA A 1 97 ? 2.335 -38.704 -23.231 1.00 28.17 97 ALA A CA 1
ATOM 727 C C . ALA A 1 97 ? 2.250 -38.977 -24.753 1.00 28.17 97 ALA A C 1
ATOM 729 O O . ALA A 1 97 ? 3.278 -38.929 -25.439 1.00 28.17 97 ALA A O 1
ATOM 730 N N . PRO A 1 98 ? 1.048 -39.244 -25.307 1.00 29.47 98 PRO A N 1
ATOM 731 C CA . PRO A 1 98 ? 0.853 -39.494 -26.729 1.00 29.47 98 PRO A CA 1
ATOM 732 C C . PRO A 1 98 ? 0.628 -38.210 -27.545 1.00 29.47 98 PRO A C 1
ATOM 734 O O . PRO A 1 98 ? 0.169 -37.179 -27.063 1.00 29.47 98 PRO A O 1
ATOM 737 N N . ARG A 1 99 ? 0.960 -38.328 -28.832 1.00 28.05 99 ARG A N 1
ATOM 738 C CA . ARG A 1 99 ? 0.998 -37.295 -29.874 1.00 28.05 99 ARG A CA 1
ATOM 739 C C . ARG A 1 99 ? -0.382 -37.131 -30.527 1.00 28.05 99 ARG A C 1
ATOM 741 O O . ARG A 1 99 ? -0.912 -38.114 -31.038 1.00 28.05 99 ARG A O 1
ATOM 748 N N . ILE A 1 100 ? -0.920 -35.910 -30.588 1.00 28.53 100 ILE A N 1
ATOM 749 C CA . ILE A 1 100 ? -2.127 -35.574 -31.369 1.00 28.53 100 ILE A CA 1
ATOM 750 C C . ILE A 1 100 ? -1.735 -34.609 -32.496 1.00 28.53 100 ILE A C 1
ATOM 752 O O . ILE A 1 100 ? -1.085 -33.594 -32.259 1.00 28.53 100 ILE A O 1
ATOM 756 N N . GLN A 1 101 ? -2.090 -34.962 -33.734 1.00 29.56 101 GLN A N 1
ATOM 757 C CA . GLN A 1 101 ? -1.923 -34.140 -34.936 1.00 29.56 101 GLN A CA 1
ATOM 758 C C . GLN A 1 101 ? -3.185 -33.297 -35.170 1.00 29.56 101 GLN A C 1
ATOM 760 O O . GLN A 1 101 ? -4.287 -33.841 -35.161 1.00 29.56 101 GLN A O 1
ATOM 765 N N . HIS A 1 102 ? -3.024 -32.003 -35.454 1.00 30.09 102 HIS A N 1
ATOM 766 C CA . HIS A 1 102 ? -4.089 -31.147 -35.986 1.00 30.09 102 HIS A CA 1
ATOM 767 C C . HIS A 1 102 ? -3.806 -30.801 -37.455 1.00 30.09 102 HIS A C 1
ATOM 769 O O . HIS A 1 102 ? -2.687 -30.427 -37.803 1.00 30.09 102 HIS A O 1
ATOM 775 N N . GLN A 1 103 ? -4.826 -30.939 -38.307 1.00 29.80 103 GLN A N 1
ATOM 776 C CA . GLN A 1 103 ? -4.860 -30.403 -39.672 1.00 29.80 103 GLN A CA 1
ATOM 777 C C . GLN A 1 103 ? -5.450 -28.978 -39.675 1.00 29.80 103 GLN A C 1
ATOM 779 O O . GLN A 1 103 ? -6.290 -28.684 -38.822 1.00 29.80 103 GLN A O 1
ATOM 784 N N . PRO A 1 104 ? -5.053 -28.104 -40.621 1.00 32.66 104 PRO A N 1
ATOM 785 C CA . PRO A 1 104 ? -5.547 -26.732 -40.704 1.00 32.66 104 PRO A CA 1
ATOM 786 C C . PRO A 1 104 ? -6.879 -26.641 -41.466 1.00 32.66 104 PRO A C 1
ATOM 788 O O . PRO A 1 104 ? -7.072 -27.311 -42.480 1.00 32.66 104 PRO A O 1
ATOM 791 N N . ILE A 1 105 ? -7.776 -25.774 -40.989 1.00 32.09 105 ILE A N 1
ATOM 792 C CA . ILE A 1 105 ? -8.989 -25.341 -41.696 1.00 32.09 105 ILE A CA 1
ATOM 793 C C . ILE A 1 105 ? -8.686 -23.983 -42.342 1.00 32.09 105 ILE A C 1
ATOM 795 O O . ILE A 1 105 ? -8.058 -23.126 -41.724 1.00 32.09 105 ILE A O 1
ATOM 799 N N . SER A 1 106 ? -9.093 -23.840 -43.601 1.00 30.56 106 SER A N 1
ATOM 800 C CA . SER A 1 106 ? -8.860 -22.706 -44.495 1.00 30.56 106 SER A CA 1
ATOM 801 C C . SER A 1 106 ? -9.635 -21.441 -44.117 1.00 30.56 106 SER A C 1
ATOM 803 O O . SER A 1 106 ? -10.780 -21.514 -43.675 1.00 30.56 106 SER A O 1
ATOM 805 N N . GLU A 1 107 ? -9.000 -20.299 -44.385 1.00 32.12 107 GLU A N 1
ATOM 806 C CA . GLU A 1 107 ? -9.555 -18.944 -44.374 1.00 32.12 107 GLU A CA 1
ATOM 807 C C . GLU A 1 107 ? -10.702 -18.788 -45.378 1.00 32.12 107 GLU A C 1
ATOM 809 O O . GLU A 1 107 ? -10.572 -19.177 -46.541 1.00 32.12 107 GLU A O 1
ATOM 814 N N . GLU A 1 108 ? -11.792 -18.144 -44.954 1.00 31.16 108 GLU A N 1
ATOM 815 C CA . GLU A 1 108 ? -12.784 -17.596 -45.873 1.00 31.16 108 GLU A CA 1
ATOM 816 C C . GLU A 1 108 ? -13.111 -16.139 -45.501 1.00 31.16 108 GLU A C 1
ATOM 818 O O . GLU A 1 108 ? -13.452 -15.789 -44.371 1.00 31.16 108 GLU A O 1
ATOM 823 N N . THR A 1 109 ? -12.908 -15.307 -46.516 1.00 34.41 109 THR A N 1
ATOM 824 C CA . THR A 1 109 ? -13.063 -13.859 -46.689 1.00 34.41 109 THR A CA 1
ATOM 825 C C . THR A 1 109 ? -14.367 -13.248 -46.168 1.00 34.41 109 THR A C 1
ATOM 827 O O . THR A 1 109 ? -15.450 -13.712 -46.516 1.00 34.41 109 THR A O 1
ATOM 830 N N . TRP A 1 110 ? -14.262 -12.096 -45.492 1.00 31.44 110 TRP A N 1
ATOM 831 C CA . TRP A 1 110 ? -15.371 -11.160 -45.262 1.00 31.44 110 TRP A CA 1
ATOM 832 C C . TRP A 1 110 ? -15.094 -9.804 -45.925 1.00 31.44 110 TRP A C 1
ATOM 834 O O . TRP A 1 110 ? -14.003 -9.251 -45.809 1.00 31.44 110 TRP A O 1
ATOM 844 N N . GLY A 1 111 ? -16.095 -9.314 -46.664 1.00 34.75 111 GLY A N 1
ATOM 845 C CA . GLY A 1 111 ? -16.139 -8.003 -47.319 1.00 34.75 111 GLY A CA 1
ATOM 846 C C . GLY A 1 111 ? -16.710 -6.884 -46.426 1.00 34.75 111 GLY A C 1
ATOM 847 O O . GLY A 1 111 ? -16.983 -7.124 -45.252 1.00 34.75 111 GLY A O 1
ATOM 848 N N . PRO A 1 112 ? -16.874 -5.664 -46.978 1.00 37.06 112 PRO A N 1
ATOM 849 C CA . PRO A 1 112 ? -16.625 -4.415 -46.253 1.00 37.06 112 PRO A CA 1
ATOM 850 C C . PRO A 1 112 ? -17.798 -3.840 -45.441 1.00 37.06 112 PRO A C 1
ATOM 852 O O . PRO A 1 112 ? -18.973 -4.067 -45.732 1.00 37.06 112 PRO A O 1
ATOM 855 N N . GLU A 1 113 ? -17.398 -3.046 -44.444 1.00 36.72 113 GLU A N 1
ATOM 856 C CA . GLU A 1 113 ? -18.177 -2.229 -43.505 1.00 36.72 113 GLU A CA 1
ATOM 857 C C . GLU A 1 113 ? -19.118 -1.207 -44.170 1.00 36.72 113 GLU A C 1
ATOM 859 O O . GLU A 1 113 ? -18.858 -0.748 -45.286 1.00 36.72 113 GLU A O 1
ATOM 864 N N . PRO A 1 114 ? -20.135 -0.725 -43.433 1.00 41.41 114 PRO A N 1
ATOM 865 C CA . PRO A 1 114 ? -20.698 0.592 -43.664 1.00 41.41 114 PRO A CA 1
ATOM 866 C C . PRO A 1 114 ? -20.365 1.567 -42.525 1.00 41.41 114 PRO A C 1
ATOM 868 O O . PRO A 1 114 ? -20.783 1.402 -41.377 1.00 41.41 114 PRO A O 1
ATOM 871 N N . GLU A 1 115 ? -19.671 2.637 -42.905 1.00 33.72 115 GLU A N 1
ATOM 872 C CA . GLU A 1 115 ? -19.631 3.914 -42.201 1.00 33.72 115 GLU A CA 1
ATOM 873 C C . GLU A 1 115 ? -21.037 4.536 -42.113 1.00 33.72 115 GLU A C 1
ATOM 875 O O . GLU A 1 115 ? -21.777 4.545 -43.098 1.00 33.72 115 GLU A O 1
ATOM 880 N N . ALA A 1 116 ? -21.358 5.101 -40.942 1.00 33.88 116 ALA A N 1
ATOM 881 C CA . ALA A 1 116 ? -22.057 6.377 -40.717 1.00 33.88 116 ALA A CA 1
ATOM 882 C C . ALA A 1 116 ? -22.957 6.309 -39.473 1.00 33.88 116 ALA A C 1
ATOM 884 O O . ALA A 1 116 ? -23.933 5.566 -39.448 1.00 33.88 116 ALA A O 1
ATOM 885 N N . MET A 1 117 ? -22.654 7.143 -38.472 1.00 32.22 117 MET A N 1
ATOM 886 C CA . MET A 1 117 ? -23.567 8.129 -37.864 1.00 32.22 117 MET A CA 1
ATOM 887 C C . MET A 1 117 ? -22.946 8.653 -36.561 1.00 32.22 117 MET A C 1
ATOM 889 O O . MET A 1 117 ? -23.005 8.011 -35.517 1.00 32.22 117 MET A O 1
ATOM 893 N N . ILE A 1 118 ? -22.360 9.851 -36.628 1.00 32.78 118 ILE A N 1
ATOM 894 C CA . ILE A 1 118 ? -22.069 10.690 -35.462 1.00 32.78 118 ILE A CA 1
ATOM 895 C C . ILE A 1 118 ? -22.995 11.895 -35.581 1.00 32.78 118 ILE A C 1
ATOM 897 O O . ILE A 1 118 ? -22.815 12.720 -36.476 1.00 32.78 118 ILE A O 1
ATOM 901 N N . GLU A 1 119 ? -23.976 11.995 -34.684 1.00 32.34 119 GLU A N 1
ATOM 902 C CA . GLU A 1 119 ? -24.762 13.210 -34.501 1.00 32.34 119 GLU A CA 1
ATOM 903 C C . GLU A 1 119 ? -24.619 13.729 -33.063 1.00 32.34 119 GLU A C 1
ATOM 905 O O . GLU A 1 119 ? -24.878 13.063 -32.064 1.00 32.34 119 GLU A O 1
ATOM 910 N N . THR A 1 120 ? -24.108 14.952 -33.040 1.00 31.91 120 THR A N 1
ATOM 911 C CA . THR A 1 120 ? -23.957 15.979 -32.015 1.00 31.91 120 THR A CA 1
ATOM 912 C C . THR A 1 120 ? -24.964 15.971 -30.853 1.00 31.91 120 THR A C 1
ATOM 914 O O . THR A 1 120 ? -26.155 16.189 -31.054 1.00 31.91 120 THR A O 1
ATOM 917 N N . ILE A 1 121 ? -24.462 15.936 -29.609 1.00 33.97 121 ILE A N 1
ATOM 918 C CA . ILE A 1 121 ? -25.198 16.412 -28.423 1.00 33.97 121 ILE A CA 1
ATOM 919 C C . ILE A 1 121 ? -24.474 17.628 -27.825 1.00 33.97 121 ILE A C 1
ATOM 921 O O . ILE A 1 121 ? -23.324 17.555 -27.398 1.00 33.97 121 ILE A O 1
ATOM 925 N N . ARG A 1 122 ? -25.184 18.764 -27.824 1.00 33.03 122 ARG A N 1
ATOM 926 C CA . ARG A 1 122 ? -24.830 20.040 -27.181 1.00 33.03 122 ARG A CA 1
ATOM 927 C C . ARG A 1 122 ? -24.977 19.939 -25.658 1.00 33.03 122 ARG A C 1
ATOM 929 O O . ARG A 1 122 ? -26.011 19.488 -25.175 1.00 33.03 122 ARG A O 1
ATOM 936 N N . GLN A 1 123 ? -23.993 20.450 -24.919 1.00 36.72 123 GLN A N 1
ATOM 937 C CA . GLN A 1 123 ? -24.088 20.708 -23.476 1.00 36.72 123 GLN A CA 1
ATOM 938 C C . GLN A 1 123 ? -24.847 22.023 -23.194 1.00 36.72 123 GLN A C 1
ATOM 940 O O . GLN A 1 123 ? -24.653 22.992 -23.935 1.00 36.72 123 GLN A O 1
ATOM 945 N N . PRO A 1 124 ? -25.678 22.102 -22.138 1.00 37.88 124 PRO A N 1
ATOM 946 C CA . PRO A 1 124 ? -26.254 23.360 -21.679 1.00 37.88 124 PRO A CA 1
ATOM 947 C C . PRO A 1 124 ? -25.258 24.176 -20.844 1.00 37.88 124 PRO A C 1
ATOM 949 O O . PRO A 1 124 ? -24.482 23.655 -20.045 1.00 37.88 124 PRO A O 1
ATOM 952 N N . THR A 1 125 ? -25.305 25.485 -21.068 1.00 36.69 125 THR A N 1
ATOM 953 C CA . THR A 1 125 ? -24.441 26.514 -20.496 1.00 36.69 125 THR A CA 1
ATOM 954 C C . THR A 1 125 ? -24.753 26.851 -19.040 1.00 36.69 125 THR A C 1
ATOM 956 O O . THR A 1 125 ? -25.895 26.869 -18.593 1.00 36.69 125 THR A O 1
ATOM 959 N N . GLN A 1 126 ? -23.673 27.211 -18.359 1.00 38.22 126 GLN A N 1
ATOM 960 C CA . GLN A 1 126 ? -23.511 27.702 -16.999 1.00 38.22 126 GLN A CA 1
ATOM 961 C C . GLN A 1 126 ? -24.202 29.061 -16.769 1.00 38.22 126 GLN A C 1
ATOM 963 O O . GLN A 1 126 ? -23.572 30.107 -16.889 1.00 38.22 126 GLN A O 1
ATOM 968 N N . ALA A 1 127 ? -25.495 29.061 -16.444 1.00 38.91 127 ALA A N 1
ATOM 969 C CA . ALA A 1 127 ? -26.194 30.239 -15.923 1.00 38.91 127 ALA A CA 1
ATOM 970 C C . ALA A 1 127 ? -27.514 29.832 -15.251 1.00 38.91 127 ALA A C 1
ATOM 972 O O . ALA A 1 127 ? -28.556 30.097 -15.824 1.00 38.91 127 ALA A O 1
ATOM 973 N N . ASP A 1 128 ? -27.482 29.158 -14.090 1.00 36.19 128 ASP A N 1
ATOM 974 C CA . ASP A 1 128 ? -28.699 28.964 -13.265 1.00 36.19 128 ASP A CA 1
ATOM 975 C C . ASP A 1 128 ? -28.432 28.447 -11.832 1.00 36.19 128 ASP A C 1
ATOM 977 O O . ASP A 1 128 ? -29.153 27.604 -11.307 1.00 36.19 128 ASP A O 1
ATOM 981 N N . MET A 1 129 ? -27.400 28.947 -11.137 1.00 35.22 129 MET A N 1
ATOM 982 C CA . MET A 1 129 ? -27.233 28.663 -9.697 1.00 35.22 129 MET A CA 1
ATOM 983 C C . MET A 1 129 ? -26.821 29.913 -8.917 1.00 35.22 129 MET A C 1
ATOM 985 O O . MET A 1 129 ? -25.665 30.099 -8.552 1.00 35.22 129 MET A O 1
ATOM 989 N N . SER A 1 130 ? -27.793 30.789 -8.666 1.00 36.44 130 SER A N 1
ATOM 990 C CA . SER A 1 130 ? -27.674 31.910 -7.730 1.00 36.44 130 SER A CA 1
ATOM 991 C C . SER A 1 130 ? -29.046 32.220 -7.132 1.00 36.44 130 SER A C 1
ATOM 993 O O . SER A 1 130 ? -29.742 33.104 -7.617 1.00 36.44 130 SER A O 1
ATOM 995 N N . SER A 1 131 ? -29.446 31.462 -6.105 1.00 34.19 131 SER A N 1
ATOM 996 C CA . SER A 1 131 ? -30.383 31.905 -5.057 1.00 34.19 131 SER A CA 1
ATOM 997 C C . SER A 1 131 ? -30.749 30.742 -4.129 1.00 34.19 131 SER A C 1
ATOM 999 O O . SER A 1 131 ? -31.604 29.940 -4.491 1.00 34.19 131 SER A O 1
ATOM 1001 N N . ALA A 1 132 ? -30.133 30.658 -2.943 1.00 34.34 132 ALA A N 1
ATOM 1002 C CA . ALA A 1 132 ? -30.763 30.159 -1.706 1.00 34.34 132 ALA A CA 1
ATOM 1003 C C . ALA A 1 132 ? -29.737 30.060 -0.560 1.00 34.34 132 ALA A C 1
ATOM 1005 O O . ALA A 1 132 ? -29.156 29.007 -0.329 1.00 34.34 132 ALA A O 1
ATOM 1006 N N . PHE A 1 133 ? -29.560 31.138 0.203 1.00 37.56 133 PHE A N 1
ATOM 1007 C CA . PHE A 1 133 ? -29.090 31.052 1.590 1.00 37.56 133 PHE A CA 1
ATOM 1008 C C . PHE A 1 133 ? -29.896 32.049 2.429 1.00 37.56 133 PHE A C 1
ATOM 1010 O O . PHE A 1 133 ? -29.869 33.242 2.119 1.00 37.56 133 PHE A O 1
ATOM 1017 N N . PRO A 1 134 ? -30.640 31.610 3.460 1.00 41.16 134 PRO A N 1
ATOM 1018 C CA . PRO A 1 134 ? -31.291 32.531 4.375 1.00 41.16 134 PRO A CA 1
ATOM 1019 C C . PRO A 1 134 ? -30.313 33.018 5.451 1.00 41.16 134 PRO A C 1
ATOM 1021 O O . PRO A 1 134 ? -29.548 32.251 6.035 1.00 41.16 134 PRO A O 1
ATOM 1024 N N . SER A 1 135 ? -30.372 34.326 5.697 1.00 33.94 135 SER A N 1
ATOM 1025 C CA . SER A 1 135 ? -29.656 35.066 6.733 1.00 33.94 135 SER A CA 1
ATOM 1026 C C . SER A 1 135 ? -29.946 34.541 8.142 1.00 33.94 135 SER A C 1
ATOM 1028 O O . SER A 1 135 ? -31.108 34.408 8.527 1.00 33.94 135 SER A O 1
ATOM 1030 N N . LEU A 1 136 ? -28.894 34.332 8.940 1.00 34.03 136 LEU A N 1
ATOM 1031 C CA . LEU A 1 136 ? -29.016 34.136 10.384 1.00 34.03 136 LEU A CA 1
ATOM 1032 C C . LEU A 1 136 ? -28.997 35.496 11.091 1.00 34.03 136 LEU A C 1
ATOM 1034 O O . LEU A 1 136 ? -28.051 36.273 10.955 1.00 34.03 136 LEU A O 1
ATOM 1038 N N . ALA A 1 137 ? -30.068 35.768 11.828 1.00 35.81 137 ALA A N 1
ATOM 1039 C CA . ALA A 1 137 ? -30.246 36.962 12.632 1.00 35.81 137 ALA A CA 1
ATOM 1040 C C . ALA A 1 137 ? -29.547 36.855 13.997 1.00 35.81 137 ALA A C 1
ATOM 1042 O O . ALA A 1 137 ? -29.436 35.793 14.605 1.00 35.81 137 ALA A O 1
ATOM 1043 N N . THR A 1 138 ? -29.119 38.024 14.450 1.00 36.94 138 THR A N 1
ATOM 1044 C CA . THR A 1 138 ? -28.499 38.408 15.717 1.00 36.94 138 THR A CA 1
ATOM 1045 C C . THR A 1 138 ? -29.348 38.057 16.950 1.00 36.94 138 THR A C 1
ATOM 1047 O O . THR A 1 138 ? -30.547 38.328 16.965 1.00 36.94 138 THR A O 1
ATOM 1050 N N . MET A 1 139 ? -28.715 37.588 18.033 1.00 32.69 139 MET A N 1
ATOM 1051 C CA . MET A 1 139 ? -29.230 37.757 19.402 1.00 32.69 139 MET A CA 1
ATOM 1052 C C . MET A 1 139 ? -28.113 38.188 20.374 1.00 32.69 139 MET A C 1
ATOM 1054 O O . MET A 1 139 ? -26.968 37.778 20.178 1.00 32.69 139 MET A O 1
ATOM 1058 N N . PRO A 1 140 ? -28.419 39.018 21.395 1.00 44.56 140 PRO A N 1
ATOM 1059 C CA . PRO A 1 140 ? -27.427 39.619 22.283 1.00 44.56 140 PRO A CA 1
ATOM 1060 C C . PRO A 1 140 ? -27.392 38.998 23.693 1.00 44.56 140 PRO A C 1
ATOM 1062 O O . PRO A 1 140 ? -28.411 38.545 24.208 1.00 44.56 140 PRO A O 1
ATOM 1065 N N . GLY A 1 141 ? -26.238 39.143 24.354 1.00 34.22 141 GLY A N 1
ATOM 1066 C CA . GLY A 1 141 ? -26.146 39.352 25.804 1.00 34.22 141 GLY A CA 1
ATOM 1067 C C . GLY A 1 141 ? -25.799 38.138 26.669 1.00 34.22 141 GLY A C 1
ATOM 1068 O O . GLY A 1 141 ? -26.650 37.295 26.925 1.00 34.22 141 GLY A O 1
ATOM 1069 N N . ALA A 1 142 ? -24.582 38.138 27.222 1.00 33.88 142 ALA A N 1
ATOM 1070 C CA . ALA A 1 142 ? -24.294 37.611 28.558 1.00 33.88 142 ALA A CA 1
ATOM 1071 C C . ALA A 1 142 ? -22.938 38.154 29.043 1.00 33.88 142 ALA A C 1
ATOM 1073 O O . ALA A 1 142 ? -21.878 37.657 28.668 1.00 33.88 142 ALA A O 1
ATOM 1074 N N . ASP A 1 143 ? -22.999 39.196 29.871 1.00 38.50 143 ASP A N 1
ATOM 1075 C CA . ASP A 1 143 ? -21.904 39.634 30.729 1.00 38.50 143 ASP A CA 1
ATOM 1076 C C . ASP A 1 143 ? -21.736 38.641 31.885 1.00 38.50 143 ASP A C 1
ATOM 1078 O O . ASP A 1 143 ? -22.649 38.479 32.693 1.00 38.50 143 ASP A O 1
ATOM 1082 N N . THR A 1 144 ? -20.551 38.050 32.028 1.00 39.31 144 THR A N 1
ATOM 1083 C CA . THR A 1 144 ? -20.061 37.555 33.322 1.00 39.31 144 THR A CA 1
ATOM 1084 C C . THR A 1 144 ? -18.549 37.722 33.391 1.00 39.31 144 THR A C 1
ATOM 1086 O O . THR A 1 144 ? -17.793 36.987 32.759 1.00 39.31 144 THR A O 1
ATOM 1089 N N . GLN A 1 145 ? -18.116 38.704 34.182 1.00 37.16 145 GLN A N 1
ATOM 1090 C CA . GLN A 1 145 ? -16.752 38.806 34.684 1.00 37.16 145 GLN A CA 1
ATOM 1091 C C . GLN A 1 145 ? -16.535 37.715 35.739 1.00 37.16 145 GLN A C 1
ATOM 1093 O O . GLN A 1 145 ? -17.227 37.682 36.755 1.00 37.16 145 GLN A O 1
ATOM 1098 N N . GLY A 1 146 ? -15.566 36.835 35.499 1.00 33.47 146 GLY A N 1
ATOM 1099 C CA . GLY A 1 146 ? -15.078 35.854 36.462 1.00 33.47 146 GLY A CA 1
ATOM 1100 C C . GLY A 1 146 ? -13.562 35.781 36.367 1.00 33.47 146 GLY A C 1
ATOM 1101 O O . GLY A 1 146 ? -13.018 35.135 35.477 1.00 33.47 146 GLY A O 1
ATOM 1102 N N . THR A 1 147 ? -12.877 36.494 37.255 1.00 36.12 147 THR A N 1
ATOM 1103 C CA . THR A 1 147 ? -11.421 36.472 37.407 1.00 36.12 147 THR A CA 1
ATOM 1104 C C . THR A 1 147 ? -11.009 35.108 37.958 1.00 36.12 147 THR A C 1
ATOM 1106 O O . THR A 1 147 ? -11.280 34.795 39.115 1.00 36.12 147 THR A O 1
ATOM 1109 N N . PHE A 1 148 ? -10.375 34.283 37.126 1.00 30.64 148 PHE A N 1
ATOM 1110 C CA . PHE A 1 148 ? -9.823 32.989 37.519 1.00 30.64 148 PHE A CA 1
ATOM 1111 C C . PHE A 1 148 ? -8.322 33.153 37.796 1.00 30.64 148 PHE A C 1
ATOM 1113 O O . PHE A 1 148 ? -7.528 33.338 36.875 1.00 30.64 148 PHE A O 1
ATOM 1120 N N . THR A 1 149 ? -7.928 33.144 39.070 1.00 32.78 149 THR A N 1
ATOM 1121 C CA . THR A 1 149 ? -6.520 33.114 39.499 1.00 32.78 149 THR A CA 1
ATOM 1122 C C . THR A 1 149 ? -6.013 31.675 39.508 1.00 32.78 149 THR A C 1
ATOM 1124 O O . THR A 1 149 ? -6.518 30.848 40.268 1.00 32.78 149 THR A O 1
ATOM 1127 N N . LEU A 1 150 ? -5.009 31.386 38.678 1.00 38.91 150 LEU A N 1
ATOM 1128 C CA . LEU A 1 150 ? -4.257 30.128 38.692 1.00 38.91 150 LEU A CA 1
ATOM 1129 C C . LEU A 1 150 ? -3.266 30.108 39.875 1.00 38.91 150 LEU A C 1
ATOM 1131 O O . LEU A 1 150 ? -2.681 31.151 40.175 1.00 38.91 150 LEU A O 1
ATOM 1135 N N . PRO A 1 151 ? -3.049 28.960 40.541 1.00 38.44 151 PRO A N 1
ATOM 1136 C CA . PRO A 1 151 ? -2.018 28.830 41.567 1.00 38.44 151 PRO A CA 1
ATOM 1137 C C . PRO A 1 151 ? -0.609 28.822 40.949 1.00 38.44 151 PRO A C 1
ATOM 1139 O O . PRO A 1 151 ? -0.372 28.184 39.924 1.00 38.44 151 PRO A O 1
ATOM 1142 N N . GLU A 1 152 ? 0.317 29.535 41.597 1.00 35.84 152 GLU A N 1
ATOM 1143 C CA . GLU A 1 152 ? 1.746 29.582 41.267 1.00 35.84 152 GLU A CA 1
ATOM 1144 C C . GLU A 1 152 ? 2.373 28.179 41.238 1.00 35.84 152 GLU A C 1
ATOM 1146 O O . GLU A 1 152 ? 2.239 27.392 42.178 1.00 35.84 152 GLU A O 1
ATOM 1151 N N . ALA A 1 153 ? 3.097 27.886 40.156 1.00 40.03 153 ALA A N 1
ATOM 1152 C CA . ALA A 1 153 ? 3.925 26.694 40.036 1.00 40.03 153 ALA A CA 1
ATOM 1153 C C . ALA A 1 153 ? 5.197 26.818 40.906 1.00 40.03 153 ALA A C 1
ATOM 1155 O O . ALA A 1 153 ? 5.754 27.913 41.030 1.00 40.03 153 ALA A O 1
ATOM 1156 N N . PRO A 1 154 ? 5.696 25.717 41.497 1.00 40.66 154 PRO A N 1
ATOM 1157 C CA . PRO A 1 154 ? 6.890 25.747 42.331 1.00 40.66 154 PRO A CA 1
ATOM 1158 C C . PRO A 1 154 ? 8.159 25.986 41.502 1.00 40.66 154 PRO A C 1
ATOM 1160 O O . PRO A 1 154 ? 8.416 25.323 40.499 1.00 40.66 154 PRO A O 1
ATOM 1163 N N . VAL A 1 155 ? 8.978 26.920 41.985 1.00 41.47 155 VAL A N 1
ATOM 1164 C CA . VAL A 1 155 ? 10.306 27.267 41.465 1.00 41.47 155 VAL A CA 1
ATOM 1165 C C . VAL A 1 155 ? 11.258 26.073 41.600 1.00 41.47 155 VAL A C 1
ATOM 1167 O O . VAL A 1 155 ? 11.645 25.698 42.709 1.00 41.47 155 VAL A O 1
ATOM 1170 N N . ILE A 1 156 ? 11.668 25.498 40.469 1.00 38.62 156 ILE A N 1
ATOM 1171 C CA . ILE A 1 156 ? 12.748 24.507 40.392 1.00 38.62 156 ILE A CA 1
ATOM 1172 C C . ILE A 1 156 ? 14.073 25.266 40.240 1.00 38.62 156 ILE A C 1
ATOM 1174 O O . ILE A 1 156 ? 14.223 26.100 39.352 1.00 38.62 156 ILE A O 1
ATOM 1178 N N . LYS A 1 157 ? 15.028 25.001 41.138 1.00 37.88 157 LYS A N 1
ATOM 1179 C CA . LYS A 1 157 ? 16.385 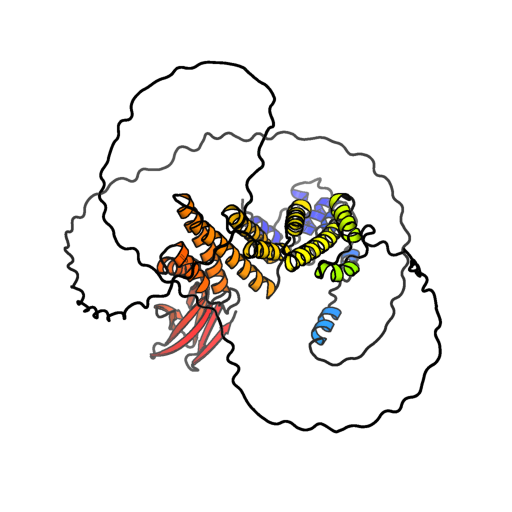25.565 41.094 1.00 37.88 157 LYS A CA 1
ATOM 1180 C C . LYS A 1 157 ? 17.206 24.878 40.001 1.00 37.88 157 LYS A C 1
ATOM 1182 O O . LYS A 1 157 ? 17.335 23.656 40.019 1.00 37.88 157 LYS A O 1
ATOM 1187 N N . GLU A 1 158 ? 17.793 25.667 39.107 1.00 39.31 158 GLU A N 1
ATOM 1188 C CA . GLU A 1 158 ? 18.765 25.204 38.111 1.00 39.31 158 GLU A CA 1
ATOM 1189 C C . GLU A 1 158 ? 20.083 24.747 38.769 1.00 39.31 158 GLU A C 1
ATOM 1191 O O . GLU A 1 158 ? 20.548 25.384 39.723 1.00 39.31 158 GLU A O 1
ATOM 1196 N N . PRO A 1 159 ? 20.719 23.667 38.275 1.00 41.69 159 PRO A N 1
ATOM 1197 C CA . PRO A 1 159 ? 22.061 23.284 38.685 1.00 41.69 159 PRO A CA 1
ATOM 1198 C C . PRO A 1 159 ? 23.133 24.084 37.929 1.00 41.69 159 PRO A C 1
ATOM 1200 O O . PRO A 1 159 ? 23.095 24.253 36.713 1.00 41.69 159 PRO A O 1
ATOM 1203 N N . THR A 1 160 ? 24.124 24.543 38.688 1.00 47.44 160 THR A N 1
ATOM 1204 C CA . THR A 1 160 ? 25.327 25.262 38.253 1.00 47.44 160 THR A CA 1
ATOM 1205 C C . THR A 1 160 ? 26.108 24.504 37.162 1.00 47.44 160 THR A C 1
ATOM 1207 O O . THR A 1 160 ? 26.373 23.313 37.343 1.00 47.44 160 THR A O 1
ATOM 1210 N N . PRO A 1 161 ? 26.563 25.159 36.075 1.00 43.78 161 PRO A N 1
ATOM 1211 C CA . PRO A 1 161 ? 27.364 24.501 35.047 1.00 43.78 161 PRO A CA 1
ATOM 1212 C C . PRO A 1 161 ? 28.812 24.272 35.508 1.00 43.78 161 PRO A C 1
ATOM 1214 O O . PRO A 1 161 ? 29.455 25.154 36.081 1.00 43.78 161 PRO A O 1
ATOM 1217 N N . ALA A 1 162 ? 29.322 23.072 35.227 1.00 40.47 162 ALA A N 1
ATOM 1218 C CA . ALA A 1 162 ? 30.700 22.672 35.474 1.00 40.47 162 ALA A CA 1
ATOM 1219 C C . ALA A 1 162 ? 31.666 23.284 34.442 1.00 40.47 162 ALA A C 1
ATOM 1221 O O . ALA A 1 162 ? 31.394 23.349 33.245 1.00 40.47 162 ALA A O 1
ATOM 1222 N N . THR A 1 163 ? 32.814 23.724 34.946 1.00 42.91 163 THR A N 1
ATOM 1223 C CA . THR A 1 163 ? 33.914 24.388 34.243 1.00 42.91 163 THR A CA 1
ATOM 1224 C C . THR A 1 163 ? 34.590 23.477 33.209 1.00 42.91 163 THR A C 1
ATOM 1226 O O . THR A 1 163 ? 35.006 22.368 33.536 1.00 42.91 163 THR A O 1
ATOM 1229 N N . ALA A 1 164 ? 34.763 23.966 31.977 1.00 42.97 164 ALA A N 1
ATOM 1230 C CA . ALA A 1 164 ? 35.512 23.287 30.914 1.00 42.97 164 ALA A CA 1
ATOM 1231 C C . ALA A 1 164 ? 37.047 23.413 31.094 1.00 42.97 164 ALA A C 1
ATOM 1233 O O . ALA A 1 164 ? 37.519 24.466 31.539 1.00 42.97 164 ALA A O 1
ATOM 1234 N N . PRO A 1 165 ? 37.849 22.394 30.716 1.00 46.31 165 PRO A N 1
ATOM 1235 C CA . PRO A 1 165 ? 39.310 22.469 30.723 1.00 46.31 165 PRO A CA 1
ATOM 1236 C C . PRO A 1 165 ? 39.881 23.116 29.438 1.00 46.31 165 PRO A C 1
ATOM 1238 O O . PRO A 1 165 ? 39.212 23.144 28.402 1.00 46.31 165 PRO A O 1
ATOM 1241 N N . PRO A 1 166 ? 41.115 23.662 29.485 1.00 48.47 166 PRO A N 1
ATOM 1242 C CA . PRO A 1 166 ? 41.650 24.528 28.437 1.00 48.47 166 PRO A CA 1
ATOM 1243 C C . PRO A 1 166 ? 42.217 23.783 27.220 1.00 48.47 166 PRO A C 1
ATOM 1245 O O . PRO A 1 166 ? 42.806 22.708 27.319 1.00 48.47 166 PRO A O 1
ATOM 1248 N N . ALA A 1 167 ? 42.082 24.450 26.073 1.00 34.97 167 ALA A N 1
ATOM 1249 C CA . ALA A 1 167 ? 42.510 24.036 24.744 1.00 34.97 167 ALA A CA 1
ATOM 1250 C C . ALA A 1 167 ? 44.032 23.833 24.606 1.00 34.97 167 ALA A C 1
ATOM 1252 O O . ALA A 1 167 ? 44.831 24.708 24.957 1.00 34.97 167 ALA A O 1
ATOM 1253 N N . ALA A 1 168 ? 44.421 22.711 23.995 1.00 40.09 168 ALA A N 1
ATOM 1254 C CA . ALA A 1 168 ? 45.782 22.447 23.544 1.00 40.09 168 ALA A CA 1
ATOM 1255 C C . ALA A 1 168 ? 46.028 23.067 22.156 1.00 40.09 168 ALA A C 1
ATOM 1257 O O . ALA A 1 168 ? 45.242 22.901 21.224 1.00 40.09 168 ALA A O 1
ATOM 1258 N N . LYS A 1 169 ? 47.143 23.793 22.030 1.00 42.06 169 LYS A N 1
ATOM 1259 C CA . LYS A 1 169 ? 47.661 24.355 20.776 1.00 42.06 169 LYS A CA 1
ATOM 1260 C C . LYS A 1 169 ? 48.253 23.232 19.918 1.00 42.06 169 LYS A C 1
ATOM 1262 O O . LYS A 1 169 ? 49.172 22.558 20.372 1.00 42.06 169 LYS A O 1
ATOM 1267 N N . GLY A 1 170 ? 47.759 23.080 18.690 1.00 37.72 170 GLY A N 1
ATOM 1268 C CA . GLY A 1 170 ? 48.314 22.197 17.661 1.00 37.72 170 GLY A CA 1
ATOM 1269 C C . GLY A 1 170 ? 48.890 22.996 16.492 1.00 37.72 170 GLY A C 1
ATOM 1270 O O . GLY A 1 170 ? 48.332 24.010 16.077 1.00 37.72 170 GLY A O 1
ATOM 1271 N N . ASP A 1 171 ? 50.047 22.541 16.036 1.00 36.31 171 ASP A N 1
ATOM 1272 C CA . ASP A 1 171 ? 51.068 23.240 15.264 1.00 36.31 171 ASP A CA 1
ATOM 1273 C C . ASP A 1 171 ? 50.754 23.443 13.769 1.00 36.31 171 ASP A C 1
ATOM 1275 O O . ASP A 1 171 ? 50.047 22.659 13.137 1.00 36.31 171 ASP A O 1
ATOM 1279 N N . LYS A 1 172 ? 51.333 24.496 13.178 1.00 36.44 172 LYS A N 1
ATOM 1280 C CA . LYS A 1 172 ? 51.193 24.838 11.751 1.00 36.44 172 LYS A CA 1
ATOM 1281 C C . LYS A 1 172 ? 52.283 24.158 10.917 1.00 36.44 172 LYS A C 1
ATOM 1283 O O . LYS A 1 172 ? 53.381 24.693 10.787 1.00 36.44 172 LYS A O 1
ATOM 1288 N N . GLY A 1 173 ? 51.949 23.055 10.252 1.00 32.78 173 GLY A N 1
ATOM 1289 C CA . GLY A 1 173 ? 52.740 22.496 9.150 1.00 32.78 173 GLY A CA 1
ATOM 1290 C C . GLY A 1 173 ? 52.252 23.011 7.793 1.00 32.78 173 GLY A C 1
ATOM 1291 O O . GLY A 1 173 ? 51.225 22.564 7.294 1.00 32.78 173 GLY A O 1
ATOM 1292 N N . LYS A 1 174 ? 52.976 23.960 7.185 1.00 34.44 174 LYS A N 1
ATOM 1293 C CA . LYS A 1 174 ? 52.791 24.359 5.779 1.00 34.44 174 LYS A CA 1
ATOM 1294 C C . LYS A 1 174 ? 53.523 23.363 4.880 1.00 34.44 174 LYS A C 1
ATOM 1296 O O . LYS A 1 174 ? 54.742 23.258 4.978 1.00 34.44 174 LYS A O 1
ATOM 1301 N N . LEU A 1 175 ? 52.808 22.721 3.960 1.00 32.06 175 LEU A N 1
ATOM 1302 C CA . LEU A 1 175 ? 53.399 22.006 2.831 1.00 32.06 175 LEU A CA 1
ATOM 1303 C C . LEU A 1 175 ? 52.750 22.509 1.540 1.00 32.06 175 LEU A C 1
ATOM 1305 O O . LEU A 1 175 ? 51.531 22.586 1.418 1.00 32.06 175 LEU A O 1
ATOM 1309 N N . ALA A 1 176 ? 53.612 22.964 0.638 1.00 36.28 176 ALA A N 1
ATOM 1310 C CA . ALA A 1 176 ? 53.278 23.565 -0.638 1.00 36.28 176 ALA A CA 1
ATOM 1311 C C . ALA A 1 176 ? 52.797 22.505 -1.635 1.00 36.28 176 ALA A C 1
ATOM 1313 O O . ALA A 1 176 ? 53.380 21.426 -1.707 1.00 36.28 176 ALA A O 1
ATOM 1314 N N . PHE A 1 177 ? 51.813 22.856 -2.463 1.00 31.19 177 PHE A N 1
ATOM 1315 C CA . PHE A 1 177 ? 51.574 22.165 -3.725 1.00 31.19 177 PHE A CA 1
ATOM 1316 C C . PHE A 1 177 ? 51.344 23.180 -4.846 1.00 31.19 177 PHE A C 1
ATOM 1318 O O . PHE A 1 177 ? 50.587 24.140 -4.712 1.00 31.19 177 PHE A O 1
ATOM 1325 N N . VAL A 1 178 ? 52.100 22.970 -5.917 1.00 34.03 178 VAL A N 1
ATOM 1326 C CA . VAL A 1 178 ? 52.212 23.759 -7.144 1.00 34.03 178 VAL A CA 1
ATOM 1327 C C . VAL A 1 178 ? 51.379 23.079 -8.233 1.00 34.03 178 VAL A C 1
ATOM 1329 O O . VAL A 1 178 ? 51.367 21.855 -8.309 1.00 34.03 178 VAL A O 1
ATOM 1332 N N . GLY A 1 179 ? 50.751 23.870 -9.108 1.00 29.50 179 GLY A N 1
ATOM 1333 C CA . GLY A 1 179 ? 50.149 23.430 -10.379 1.00 29.50 179 GLY A CA 1
ATOM 1334 C C . GLY A 1 179 ? 48.989 24.359 -10.756 1.00 29.50 179 GLY A C 1
ATOM 1335 O O . GLY A 1 179 ? 47.924 24.252 -10.170 1.00 29.50 179 GLY A O 1
ATOM 1336 N N . LEU A 1 180 ? 49.152 25.442 -11.523 1.00 31.11 180 LEU A N 1
ATOM 1337 C CA . LEU A 1 180 ? 49.583 25.575 -12.925 1.00 31.11 180 LEU A CA 1
ATOM 1338 C C . LEU A 1 180 ? 48.613 24.921 -13.920 1.00 31.11 180 LEU A C 1
ATOM 1340 O O . LEU A 1 180 ? 48.926 23.851 -14.402 1.00 31.11 180 LEU A O 1
ATOM 1344 N N . PHE A 1 181 ? 47.494 25.579 -14.255 1.00 31.75 181 PHE A N 1
ATOM 1345 C CA . PHE A 1 181 ? 46.825 25.502 -15.570 1.00 31.75 181 PHE A CA 1
ATOM 1346 C C . PHE A 1 181 ? 45.787 26.633 -15.699 1.00 31.75 181 PHE A C 1
ATOM 1348 O O . PHE A 1 181 ? 44.705 26.547 -15.132 1.00 31.75 181 PHE A O 1
ATOM 1355 N N . ALA A 1 182 ? 46.105 27.694 -16.447 1.00 30.19 182 ALA A N 1
ATOM 1356 C CA . ALA A 1 182 ? 45.108 28.618 -17.003 1.00 30.19 182 ALA A CA 1
ATOM 1357 C C . ALA A 1 182 ? 45.732 29.445 -18.138 1.00 30.19 182 ALA A C 1
ATOM 1359 O O . ALA A 1 182 ? 46.229 30.548 -17.926 1.00 30.19 182 ALA A O 1
ATOM 1360 N N . ALA A 1 183 ? 45.726 28.892 -19.350 1.00 32.09 183 ALA A N 1
ATOM 1361 C CA . ALA A 1 183 ? 45.965 29.643 -20.577 1.00 32.09 183 ALA A CA 1
ATOM 1362 C C . ALA A 1 183 ? 45.323 28.901 -21.756 1.00 32.09 183 ALA A C 1
ATOM 1364 O O . ALA A 1 183 ? 45.958 28.022 -22.322 1.00 32.09 183 ALA A O 1
ATOM 1365 N N . LEU A 1 184 ? 44.074 29.236 -22.102 1.00 29.91 184 LEU A N 1
ATOM 1366 C CA . LEU A 1 184 ? 43.573 29.245 -23.485 1.00 29.91 184 LEU A CA 1
ATOM 1367 C C . LEU A 1 184 ? 42.130 29.789 -23.520 1.00 29.91 184 LEU A C 1
ATOM 1369 O O . LEU A 1 184 ? 41.186 29.081 -23.191 1.00 29.91 184 LEU A O 1
ATOM 1373 N N . ALA A 1 185 ? 41.953 31.040 -23.941 1.00 30.83 185 ALA A N 1
ATOM 1374 C CA . ALA A 1 185 ? 40.687 31.521 -24.496 1.00 30.83 185 ALA A CA 1
ATOM 1375 C C . ALA A 1 185 ? 40.975 32.722 -25.408 1.00 30.83 185 ALA A C 1
ATOM 1377 O O . ALA A 1 185 ? 41.041 33.867 -24.967 1.00 30.83 185 ALA A O 1
ATOM 1378 N N . LEU A 1 186 ? 41.192 32.436 -26.692 1.00 32.31 186 LEU A N 1
ATOM 1379 C CA . LEU A 1 186 ? 41.185 33.412 -27.777 1.00 32.31 186 LEU A CA 1
ATOM 1380 C C . LEU A 1 186 ? 40.197 32.935 -28.847 1.00 32.31 186 LEU A C 1
ATOM 1382 O O . LEU A 1 186 ? 40.288 31.804 -29.310 1.00 32.31 186 LEU A O 1
ATOM 1386 N N . LEU A 1 187 ? 39.342 33.876 -29.255 1.00 32.53 187 LEU A N 1
ATOM 1387 C CA . LEU A 1 187 ? 38.740 34.044 -30.582 1.00 32.53 187 LEU A CA 1
ATOM 1388 C C . LEU A 1 187 ? 37.768 32.977 -31.111 1.00 32.53 187 LEU A C 1
ATOM 1390 O O . LEU A 1 187 ? 38.180 32.028 -31.766 1.00 32.53 187 LEU A O 1
ATOM 1394 N N . VAL A 1 188 ? 36.471 33.312 -31.078 1.00 36.81 188 VAL A N 1
ATOM 1395 C CA . VAL A 1 188 ? 35.636 33.259 -32.291 1.00 36.81 188 VAL A CA 1
ATOM 1396 C C . VAL A 1 188 ? 34.832 34.556 -32.400 1.00 36.81 188 VAL A C 1
ATOM 1398 O O . VAL A 1 188 ? 33.974 34.867 -31.579 1.00 36.81 188 VAL A O 1
ATOM 1401 N N . VAL A 1 189 ? 35.171 35.324 -33.431 1.00 38.38 189 VAL A N 1
ATOM 1402 C CA . VAL A 1 189 ? 34.426 36.464 -33.963 1.00 38.38 189 VAL A CA 1
ATOM 1403 C C . VAL A 1 189 ? 33.453 35.935 -35.012 1.00 38.38 189 VAL A C 1
ATOM 1405 O O . VAL A 1 189 ? 33.862 35.161 -35.873 1.00 38.38 189 VAL A O 1
ATOM 1408 N N . GLY A 1 190 ? 32.227 36.461 -35.020 1.00 29.14 190 GLY A N 1
ATOM 1409 C CA . GLY A 1 190 ? 31.518 36.726 -36.273 1.00 29.14 190 GLY A CA 1
ATOM 1410 C C . GLY A 1 190 ? 30.049 36.319 -36.316 1.00 29.14 190 GLY A C 1
ATOM 1411 O O . GLY A 1 190 ? 29.740 35.135 -36.339 1.00 29.14 190 GLY A O 1
ATOM 1412 N N . GLY A 1 191 ? 29.167 37.314 -36.483 1.00 28.88 191 GLY A N 1
ATOM 1413 C CA . GLY A 1 191 ? 27.945 37.121 -37.270 1.00 28.88 191 GLY A CA 1
ATOM 1414 C C . GLY A 1 191 ? 26.681 37.843 -36.801 1.00 28.88 191 GLY A C 1
ATOM 1415 O O . GLY A 1 191 ? 25.854 37.232 -36.149 1.00 28.88 191 GLY A O 1
ATOM 1416 N N . LEU A 1 192 ? 26.514 39.091 -37.262 1.00 31.73 192 LEU A N 1
ATOM 1417 C CA . LEU A 1 192 ? 25.259 39.690 -37.764 1.00 31.73 192 LEU A CA 1
ATOM 1418 C C . LEU A 1 192 ? 24.006 39.735 -36.858 1.00 31.73 192 LEU A C 1
ATOM 1420 O O . LEU A 1 192 ? 23.303 38.748 -36.706 1.00 31.73 192 LEU A O 1
ATOM 1424 N N . ALA A 1 193 ? 23.597 40.946 -36.459 1.00 33.78 193 ALA A N 1
ATOM 1425 C CA . ALA A 1 193 ? 22.462 41.652 -37.082 1.00 33.78 193 ALA A CA 1
ATOM 1426 C C . ALA A 1 193 ? 22.116 42.938 -36.307 1.00 33.78 193 ALA A C 1
ATOM 1428 O O . ALA A 1 193 ? 21.781 42.925 -35.127 1.00 33.78 193 ALA A O 1
ATOM 1429 N N . THR A 1 194 ? 22.181 44.063 -37.011 1.00 38.16 194 THR A N 1
ATOM 1430 C CA . THR A 1 194 ? 21.744 45.394 -36.581 1.00 38.16 194 THR A CA 1
ATOM 1431 C C . THR A 1 194 ? 20.330 45.683 -37.081 1.00 38.16 194 THR A C 1
ATOM 1433 O O . THR A 1 194 ? 20.162 45.816 -38.288 1.00 38.16 194 THR A O 1
ATOM 1436 N N . VAL A 1 195 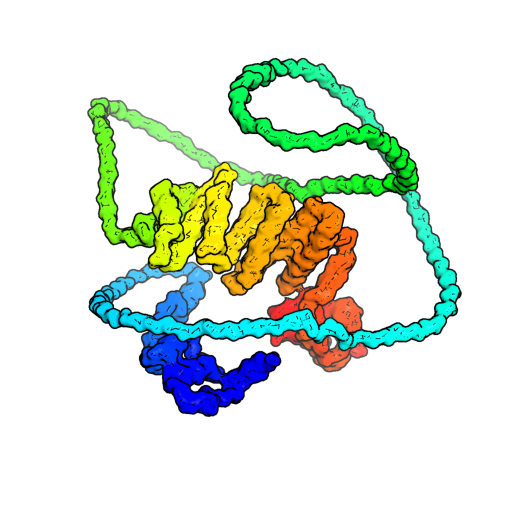? 19.368 45.867 -36.171 1.00 36.09 195 VAL A N 1
ATOM 1437 C CA . VAL A 1 195 ? 18.176 46.751 -36.241 1.00 36.09 195 VAL A CA 1
ATOM 1438 C C . VAL A 1 195 ? 17.796 46.950 -34.760 1.00 36.09 195 VAL A C 1
ATOM 1440 O O . VAL A 1 195 ? 17.582 45.966 -34.071 1.00 36.09 195 VAL 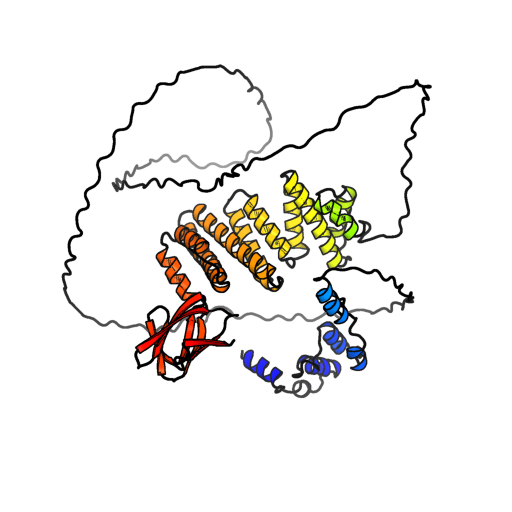A O 1
ATOM 1443 N N . GLY A 1 196 ? 17.875 48.107 -34.105 1.00 32.94 196 GLY A N 1
ATOM 1444 C CA . GLY A 1 196 ? 17.307 49.406 -34.437 1.00 32.94 196 GLY A CA 1
ATOM 1445 C C . GLY A 1 196 ? 16.154 49.688 -33.460 1.00 32.94 196 GLY A C 1
ATOM 1446 O O . GLY A 1 196 ? 15.145 49.001 -33.535 1.00 32.94 196 GLY A O 1
ATOM 1447 N N . VAL A 1 197 ? 16.326 50.680 -32.570 1.00 32.50 197 VAL A N 1
ATOM 1448 C CA . VAL A 1 197 ? 15.336 51.670 -32.065 1.00 32.50 197 VAL A CA 1
ATOM 1449 C C . VAL A 1 197 ? 15.600 52.079 -30.600 1.00 32.50 197 VAL A C 1
ATOM 1451 O O . VAL A 1 197 ? 15.646 51.273 -29.678 1.00 32.50 197 VAL A O 1
ATOM 1454 N N . LEU A 1 198 ? 15.777 53.395 -30.455 1.00 34.91 198 LEU A N 1
ATOM 1455 C CA . LEU A 1 198 ? 15.888 54.236 -29.260 1.00 34.91 198 LEU A CA 1
ATOM 1456 C C . LEU A 1 198 ? 14.710 54.107 -28.281 1.00 34.91 198 LEU A C 1
ATOM 1458 O O . LEU A 1 198 ? 13.585 54.228 -28.747 1.00 34.91 198 LEU A O 1
ATOM 1462 N N . VAL A 1 199 ? 14.972 54.134 -26.961 1.00 35.66 199 VAL A N 1
ATOM 1463 C CA . VAL A 1 199 ? 14.246 55.002 -25.999 1.00 35.66 199 VAL A CA 1
ATOM 1464 C C . VAL A 1 199 ? 15.151 55.423 -24.821 1.00 35.66 199 VAL A C 1
ATOM 1466 O O . VAL A 1 199 ? 15.684 54.606 -24.083 1.00 35.66 199 VAL A O 1
ATOM 1469 N N . ALA A 1 200 ? 15.285 56.747 -24.723 1.00 35.34 200 ALA A N 1
ATOM 1470 C CA . ALA A 1 200 ? 15.588 57.666 -23.623 1.00 35.34 200 ALA A CA 1
ATOM 1471 C C . ALA A 1 200 ? 16.102 57.192 -22.241 1.00 35.34 200 ALA A C 1
ATOM 1473 O O . ALA A 1 200 ? 15.463 56.448 -21.503 1.00 35.34 200 ALA A O 1
ATOM 1474 N N . LEU A 1 201 ? 17.199 57.850 -21.844 1.00 37.34 201 LEU A N 1
ATOM 1475 C CA . LEU A 1 201 ? 17.700 58.032 -20.482 1.00 37.34 201 LEU A CA 1
ATOM 1476 C C . LEU A 1 201 ? 16.685 58.781 -19.601 1.00 37.34 201 LEU A C 1
ATOM 1478 O O . LEU A 1 201 ? 16.251 59.879 -19.946 1.00 37.34 201 LEU A O 1
ATOM 1482 N N . GLY A 1 202 ? 16.396 58.219 -18.427 1.00 31.05 202 GLY A N 1
ATOM 1483 C CA . GLY A 1 202 ? 15.667 58.868 -17.340 1.00 31.05 202 GLY A CA 1
ATOM 1484 C C . GLY A 1 202 ? 16.371 58.617 -16.008 1.00 31.05 202 GLY A C 1
ATOM 1485 O O . GLY A 1 202 ? 16.238 57.553 -15.416 1.00 31.05 202 GLY A O 1
ATOM 1486 N N . VAL A 1 203 ? 17.143 59.606 -15.565 1.00 41.81 203 VAL A N 1
ATOM 1487 C CA . VAL A 1 203 ? 17.766 59.701 -14.240 1.00 41.81 203 VAL A CA 1
ATOM 1488 C C . VAL A 1 203 ? 16.725 60.226 -13.255 1.00 41.81 203 VAL A C 1
ATOM 1490 O O . VAL A 1 203 ? 16.351 61.379 -13.391 1.00 41.81 203 VAL A O 1
ATOM 1493 N N . PHE A 1 204 ? 16.299 59.427 -12.275 1.00 33.97 204 PHE A N 1
ATOM 1494 C CA . PHE A 1 204 ? 15.743 59.836 -10.967 1.00 33.97 204 PHE A CA 1
ATOM 1495 C C . PHE A 1 204 ? 15.828 58.580 -10.073 1.00 33.97 204 PHE A C 1
ATOM 1497 O O . PHE A 1 204 ? 15.293 57.538 -10.421 1.00 33.97 204 PHE A O 1
ATOM 1504 N N . GLY A 1 205 ? 16.670 58.528 -9.041 1.00 29.75 205 GLY A N 1
ATOM 1505 C CA . GLY A 1 205 ? 16.419 59.175 -7.755 1.00 29.75 205 GLY A CA 1
ATOM 1506 C C . GLY A 1 205 ? 15.693 58.191 -6.829 1.00 29.75 205 GLY A C 1
ATOM 1507 O O . GLY A 1 205 ? 14.470 58.205 -6.769 1.00 29.75 205 GLY A O 1
ATOM 1508 N N . GLN A 1 206 ? 16.434 57.311 -6.145 1.00 34.94 206 GLN A N 1
ATOM 1509 C CA . GLN A 1 206 ? 15.868 56.433 -5.112 1.00 34.94 206 GLN A CA 1
ATOM 1510 C C . GLN A 1 206 ? 15.539 57.232 -3.843 1.00 34.94 206 GLN A C 1
ATOM 1512 O O . GLN A 1 206 ? 16.403 57.975 -3.373 1.00 34.94 206 GLN A O 1
ATOM 1517 N N . PRO A 1 207 ? 14.371 57.022 -3.214 1.00 40.09 207 PRO A N 1
ATOM 1518 C CA . PRO A 1 207 ? 14.217 57.237 -1.790 1.00 40.09 207 PRO A CA 1
ATOM 1519 C C . PRO A 1 207 ? 14.458 55.921 -1.041 1.00 40.09 207 PRO A C 1
ATOM 1521 O O . PRO A 1 207 ? 13.730 54.940 -1.187 1.00 40.09 207 PRO A O 1
ATOM 1524 N N . THR A 1 208 ? 15.491 55.928 -0.208 1.00 37.44 208 THR A N 1
ATOM 1525 C CA . THR A 1 208 ? 15.661 55.009 0.916 1.00 37.44 208 THR A CA 1
ATOM 1526 C C . THR A 1 208 ? 14.511 55.204 1.902 1.00 37.44 208 THR A C 1
ATOM 1528 O O . THR A 1 208 ? 14.384 56.278 2.490 1.00 37.44 208 THR A O 1
ATOM 1531 N N . LEU A 1 209 ? 13.700 54.168 2.111 1.00 30.05 209 LEU A N 1
ATOM 1532 C CA . LEU A 1 209 ? 12.841 54.042 3.285 1.00 30.05 209 LEU A CA 1
ATOM 1533 C C . LEU A 1 209 ? 13.429 52.955 4.181 1.00 30.05 209 LEU A C 1
ATOM 1535 O O . LEU A 1 209 ? 13.260 51.762 3.947 1.00 30.05 209 LEU A O 1
ATOM 1539 N N . THR A 1 210 ? 14.159 53.405 5.194 1.00 35.22 210 THR A N 1
ATOM 1540 C CA . THR A 1 210 ? 14.461 52.646 6.403 1.00 35.22 210 THR A CA 1
ATOM 1541 C C . THR A 1 210 ? 13.185 52.562 7.231 1.00 35.22 210 THR A C 1
ATOM 1543 O O . THR A 1 210 ? 12.699 53.588 7.710 1.00 35.22 210 THR A O 1
ATOM 1546 N N . LEU A 1 211 ? 12.642 51.357 7.395 1.00 30.08 211 LEU A N 1
ATOM 1547 C CA . LEU A 1 211 ? 11.666 51.073 8.438 1.00 30.08 211 LEU A CA 1
ATOM 1548 C C . LEU A 1 211 ? 12.354 50.190 9.477 1.00 30.08 211 LEU A C 1
ATOM 1550 O O . LEU A 1 211 ? 12.612 49.013 9.235 1.00 30.08 211 LEU A O 1
ATOM 1554 N N . ASP A 1 212 ? 12.682 50.804 10.611 1.00 34.78 212 ASP A N 1
ATOM 1555 C CA . ASP A 1 212 ? 13.041 50.105 11.835 1.00 34.78 212 ASP A CA 1
ATOM 1556 C C . ASP A 1 212 ? 11.862 49.233 12.262 1.00 34.78 212 ASP A C 1
ATOM 1558 O O . ASP A 1 212 ? 10.751 49.711 12.498 1.00 34.78 212 ASP A O 1
ATOM 1562 N N . THR A 1 213 ? 12.099 47.935 12.389 1.00 33.94 213 THR A N 1
ATOM 1563 C CA . THR A 1 213 ? 11.255 47.075 13.213 1.00 33.94 213 THR A CA 1
ATOM 1564 C C . THR A 1 213 ? 12.182 46.191 14.028 1.00 33.94 213 THR A C 1
ATOM 1566 O O . THR A 1 213 ? 12.634 45.138 13.589 1.00 33.94 213 THR A O 1
ATOM 1569 N N . GLN A 1 214 ? 12.508 46.675 15.227 1.00 35.59 214 GLN A N 1
ATOM 1570 C CA . GLN A 1 214 ? 13.021 45.839 16.301 1.00 35.59 214 GLN A CA 1
ATOM 1571 C C . GLN A 1 214 ? 11.950 44.805 16.653 1.00 35.59 214 GLN A C 1
ATOM 1573 O O . GLN A 1 214 ? 10.926 45.142 17.244 1.00 35.59 214 GLN A O 1
ATOM 1578 N N . VAL A 1 215 ? 12.212 43.542 16.332 1.00 32.72 215 VAL A N 1
ATOM 1579 C CA . VAL A 1 215 ? 11.650 42.412 17.068 1.00 32.72 215 VAL A CA 1
ATOM 1580 C C . VAL A 1 215 ? 12.831 41.579 17.529 1.00 32.72 215 VAL A C 1
ATOM 1582 O O . VAL A 1 215 ? 13.520 40.941 16.738 1.00 32.72 215 VAL A O 1
ATOM 1585 N N . ALA A 1 216 ? 13.086 41.659 18.830 1.00 39.69 216 ALA A N 1
ATOM 1586 C CA . ALA A 1 216 ? 13.881 40.683 19.540 1.00 39.69 216 ALA A CA 1
ATOM 1587 C C . ALA A 1 216 ? 13.150 39.337 19.494 1.00 39.69 216 ALA A C 1
ATOM 1589 O O . ALA A 1 216 ? 11.954 39.287 19.773 1.00 39.69 216 ALA A O 1
ATOM 1590 N N . ASN A 1 217 ? 13.871 38.272 19.158 1.00 31.80 217 ASN A N 1
ATOM 1591 C CA . ASN A 1 217 ? 13.706 36.970 19.792 1.00 31.80 217 ASN A CA 1
ATOM 1592 C C . ASN A 1 217 ? 14.930 36.109 19.471 1.00 31.80 217 ASN A C 1
ATOM 1594 O O . ASN A 1 217 ? 15.014 35.462 18.430 1.00 31.80 217 ASN A O 1
ATOM 1598 N N . ASP A 1 218 ? 15.873 36.139 20.410 1.00 41.34 218 ASP A N 1
ATOM 1599 C CA . ASP A 1 218 ? 16.698 34.987 20.743 1.00 41.34 218 ASP A CA 1
ATOM 1600 C C . ASP A 1 218 ? 15.771 33.855 21.202 1.00 41.34 218 ASP A C 1
ATOM 1602 O O . ASP A 1 218 ? 14.945 34.071 22.089 1.00 41.34 218 ASP A O 1
ATOM 1606 N N . ASN A 1 219 ? 15.882 32.685 20.571 1.00 35.72 219 ASN A N 1
ATOM 1607 C CA . ASN A 1 219 ? 15.761 31.348 21.168 1.00 35.72 219 ASN A CA 1
ATOM 1608 C C . ASN A 1 219 ? 15.752 30.315 20.036 1.00 35.72 219 ASN A C 1
ATOM 1610 O O . ASN A 1 219 ? 14.703 29.899 19.550 1.00 35.72 219 ASN A O 1
ATOM 1614 N N . ASP A 1 220 ? 16.951 29.913 19.626 1.00 35.12 220 ASP A N 1
ATOM 1615 C CA . ASP A 1 220 ? 17.179 28.785 18.730 1.00 35.12 220 ASP A CA 1
ATOM 1616 C C . ASP A 1 220 ? 17.648 27.596 19.590 1.00 35.12 220 ASP A C 1
ATOM 1618 O O . ASP A 1 220 ? 18.786 27.606 20.077 1.00 35.12 220 ASP A O 1
ATOM 1622 N N . PRO A 1 221 ? 16.805 26.587 19.886 1.00 39.91 221 PRO A N 1
ATOM 1623 C CA . PRO A 1 221 ? 17.293 25.373 20.510 1.00 39.91 221 PRO A CA 1
ATOM 1624 C C . PRO A 1 221 ? 18.007 24.542 19.441 1.00 39.91 221 PRO A C 1
ATOM 1626 O O . PRO A 1 221 ? 17.380 23.872 18.622 1.00 39.91 221 PRO A O 1
ATOM 1629 N N . LYS A 1 222 ? 19.344 24.550 19.487 1.00 31.36 222 LYS A N 1
ATOM 1630 C CA . LYS A 1 222 ? 20.177 23.528 18.843 1.00 31.36 222 LYS A CA 1
ATOM 1631 C C . LYS A 1 222 ? 19.748 22.149 19.348 1.00 31.36 222 LYS A C 1
ATOM 1633 O O . LYS A 1 222 ? 20.198 21.705 20.403 1.00 31.36 222 LYS A O 1
ATOM 1638 N N . LEU A 1 223 ? 18.892 21.469 18.590 1.00 31.22 223 LEU A N 1
ATOM 1639 C CA . LEU A 1 223 ? 18.635 20.050 18.779 1.00 31.22 223 LEU A CA 1
ATOM 1640 C C . LEU A 1 223 ? 19.789 19.284 18.127 1.00 31.22 223 LEU A C 1
ATOM 1642 O O . LEU A 1 223 ? 19.942 19.265 16.906 1.00 31.22 223 LEU A O 1
ATOM 1646 N N . VAL A 1 224 ? 20.636 18.697 18.967 1.00 31.30 224 VAL A N 1
ATOM 1647 C CA . VAL A 1 224 ? 21.632 17.710 18.556 1.00 31.30 224 VAL A CA 1
ATOM 1648 C C . VAL A 1 224 ? 20.864 16.466 18.113 1.00 31.30 224 VAL A C 1
ATOM 1650 O O . VAL A 1 224 ? 20.227 15.806 18.931 1.00 31.30 224 VAL A O 1
ATOM 1653 N N . VAL A 1 225 ? 20.890 16.175 16.815 1.00 33.66 225 VAL A N 1
ATOM 1654 C CA . VAL A 1 225 ? 20.479 14.874 16.284 1.00 33.66 225 VAL A CA 1
ATOM 1655 C C . VAL A 1 225 ? 21.583 13.895 16.670 1.00 33.66 225 VAL A C 1
ATOM 1657 O O . VAL A 1 225 ? 22.706 14.008 16.187 1.00 33.66 225 VAL A O 1
ATOM 1660 N N . ALA A 1 226 ? 21.288 13.004 17.614 1.00 31.77 226 ALA A N 1
ATOM 1661 C CA . ALA A 1 226 ? 22.125 11.847 17.878 1.00 31.77 226 ALA A CA 1
ATOM 1662 C C . ALA A 1 226 ? 21.896 10.834 16.751 1.00 31.77 226 ALA A C 1
ATOM 1664 O O . ALA A 1 226 ? 20.773 10.360 16.564 1.00 31.77 226 ALA A O 1
ATOM 1665 N N . ASP A 1 227 ? 22.957 10.530 16.009 1.00 33.22 227 ASP A N 1
ATOM 1666 C CA . ASP A 1 227 ? 23.023 9.366 15.137 1.00 33.22 227 ASP A CA 1
ATOM 1667 C C . ASP A 1 227 ? 22.888 8.107 16.003 1.00 33.22 227 ASP A C 1
ATOM 1669 O O . ASP A 1 227 ? 23.756 7.790 16.815 1.00 33.22 227 ASP A O 1
ATOM 1673 N N . VAL A 1 228 ? 21.771 7.403 15.848 1.00 34.47 228 VAL A N 1
ATOM 1674 C CA . VAL A 1 228 ? 21.557 6.061 16.392 1.00 34.47 228 VAL A CA 1
ATOM 1675 C C . VAL A 1 228 ? 21.298 5.161 15.196 1.00 34.47 228 VAL A C 1
ATOM 1677 O O . VAL A 1 228 ? 20.200 5.191 14.656 1.00 34.47 228 VAL A O 1
ATOM 1680 N N . TYR A 1 229 ? 22.342 4.468 14.738 1.00 34.03 229 TYR A N 1
ATOM 1681 C CA . TYR A 1 229 ? 22.354 3.083 14.236 1.00 34.03 229 TYR A CA 1
ATOM 1682 C C . TYR A 1 229 ? 23.772 2.764 13.722 1.00 34.03 229 TYR A C 1
ATOM 1684 O O . TYR A 1 229 ? 24.063 2.845 12.532 1.00 34.03 229 TYR A O 1
ATOM 1692 N N . ALA A 1 230 ? 24.659 2.400 14.646 1.00 36.44 230 ALA A N 1
ATOM 1693 C CA . ALA A 1 230 ? 25.722 1.435 14.397 1.00 36.44 230 ALA A CA 1
ATOM 1694 C C . ALA A 1 230 ? 25.483 0.332 15.432 1.00 36.44 230 ALA A C 1
ATOM 1696 O O . ALA A 1 230 ? 25.632 0.566 16.629 1.00 36.44 230 ALA A O 1
ATOM 1697 N N . GLY A 1 231 ? 24.931 -0.794 14.983 1.00 32.16 231 GLY A N 1
ATOM 1698 C CA . GLY A 1 231 ? 24.909 -2.012 15.780 1.00 32.16 231 GLY A CA 1
ATOM 1699 C C . GLY A 1 231 ? 26.279 -2.643 15.626 1.00 32.16 231 GLY A C 1
ATOM 1700 O O . GLY A 1 231 ? 26.592 -3.109 14.535 1.00 32.16 231 GLY A O 1
ATOM 1701 N N . ASP A 1 232 ? 27.079 -2.541 16.681 1.00 33.25 232 ASP A N 1
ATOM 1702 C CA . ASP A 1 232 ? 28.318 -3.285 16.840 1.00 33.25 232 ASP A CA 1
ATOM 1703 C C . ASP A 1 232 ? 27.977 -4.749 17.150 1.00 33.25 232 ASP A C 1
ATOM 1705 O O . ASP A 1 232 ? 27.095 -5.047 17.962 1.00 33.25 232 ASP A O 1
ATOM 1709 N N . ASP A 1 233 ? 28.666 -5.630 16.431 1.00 39.09 233 ASP A N 1
ATOM 1710 C CA . ASP A 1 233 ? 28.706 -7.072 16.618 1.00 39.09 233 ASP A CA 1
ATOM 1711 C C . ASP A 1 233 ? 29.558 -7.388 17.862 1.00 39.09 233 ASP A C 1
ATOM 1713 O O . ASP A 1 233 ? 30.783 -7.264 17.825 1.00 39.09 233 ASP A O 1
ATOM 1717 N N . ASP A 1 234 ? 28.911 -7.802 18.952 1.00 43.28 234 ASP A N 1
ATOM 1718 C CA . ASP A 1 234 ? 29.563 -8.449 20.096 1.00 43.28 234 ASP A CA 1
ATOM 1719 C C . ASP A 1 234 ? 29.331 -9.969 19.987 1.00 43.28 234 ASP A C 1
ATOM 1721 O O . ASP A 1 234 ? 28.357 -10.508 20.518 1.00 43.28 234 ASP A O 1
ATOM 1725 N N . ASP A 1 235 ? 30.220 -10.655 19.262 1.00 44.25 235 ASP A N 1
ATOM 1726 C CA . ASP A 1 235 ? 30.423 -12.100 19.391 1.00 44.25 235 ASP A CA 1
ATOM 1727 C C . ASP A 1 235 ? 31.493 -12.326 20.470 1.00 44.25 235 ASP A C 1
ATOM 1729 O O . ASP A 1 235 ? 32.690 -12.157 20.227 1.00 44.25 235 ASP A O 1
ATOM 1733 N N . ASP A 1 236 ? 31.038 -12.680 21.674 1.00 46.47 236 ASP A N 1
ATOM 1734 C CA . ASP A 1 236 ? 31.890 -13.158 22.760 1.00 46.47 236 ASP A CA 1
ATOM 1735 C C . ASP A 1 236 ? 32.355 -14.599 22.499 1.00 46.47 236 ASP A C 1
ATOM 1737 O O . ASP A 1 236 ? 31.589 -15.495 22.129 1.00 46.47 236 ASP A O 1
ATOM 1741 N N . ASP A 1 237 ? 33.647 -14.772 22.752 1.00 38.81 237 ASP A N 1
ATOM 1742 C CA . ASP A 1 237 ? 34.452 -15.981 22.730 1.00 38.81 237 ASP A CA 1
ATOM 1743 C C . ASP A 1 237 ? 33.873 -17.142 23.563 1.00 38.81 237 ASP A C 1
ATOM 1745 O O . ASP A 1 237 ? 33.580 -16.990 24.748 1.00 38.81 237 ASP A O 1
ATOM 1749 N N . ASP A 1 238 ? 33.868 -18.348 22.987 1.00 47.91 238 ASP A N 1
ATOM 1750 C CA . ASP A 1 238 ? 33.986 -19.591 23.755 1.00 47.91 238 ASP A CA 1
ATOM 1751 C C . ASP A 1 238 ? 35.028 -20.510 23.091 1.00 47.91 238 ASP A C 1
ATOM 1753 O O . ASP A 1 238 ? 34.821 -21.129 22.042 1.00 47.91 238 ASP A O 1
ATOM 1757 N N . ASP A 1 239 ? 36.188 -20.565 23.744 1.00 48.69 239 ASP A N 1
ATOM 1758 C CA . ASP A 1 239 ? 37.265 -21.527 23.554 1.00 48.69 239 ASP A CA 1
ATOM 1759 C C . ASP A 1 239 ? 36.757 -22.981 23.633 1.00 48.69 239 ASP A C 1
ATOM 1761 O O . ASP A 1 239 ? 36.052 -23.346 24.574 1.00 48.69 239 ASP A O 1
ATOM 1765 N N . ALA A 1 240 ? 37.237 -23.866 22.746 1.00 37.41 240 ALA A N 1
ATOM 1766 C CA . ALA A 1 240 ? 38.153 -24.943 23.155 1.00 37.41 240 ALA A CA 1
ATOM 1767 C C . ALA A 1 240 ? 38.397 -26.042 22.092 1.00 37.41 240 ALA A C 1
ATOM 1769 O O . ALA A 1 240 ? 37.494 -26.740 21.640 1.00 37.41 240 ALA A O 1
ATOM 1770 N N . GLN A 1 241 ? 39.702 -26.289 21.921 1.00 36.72 241 GLN A N 1
ATOM 1771 C CA . GLN A 1 241 ? 40.414 -27.539 21.601 1.00 36.72 241 GLN A CA 1
ATOM 1772 C C . GLN A 1 241 ? 40.688 -27.919 20.126 1.00 36.72 241 GLN A C 1
ATOM 1774 O O . GLN A 1 241 ? 39.771 -28.237 19.373 1.00 36.72 241 GLN A O 1
ATOM 1779 N N . PRO A 1 242 ? 41.985 -28.005 19.746 1.00 49.03 242 PRO A N 1
ATOM 1780 C CA . PRO A 1 242 ? 42.441 -28.556 18.477 1.00 49.03 242 PRO A CA 1
ATOM 1781 C C . PRO A 1 242 ? 42.806 -30.043 18.610 1.00 49.03 242 PRO A C 1
ATOM 1783 O O . PRO A 1 242 ? 43.438 -30.458 19.583 1.00 49.03 242 PRO A O 1
ATOM 1786 N N . GLU A 1 243 ? 42.487 -30.830 17.587 1.00 41.88 243 GLU A N 1
ATOM 1787 C CA . GLU A 1 243 ? 42.985 -32.198 17.409 1.00 41.88 243 GLU A CA 1
ATOM 1788 C C . GLU A 1 243 ? 43.538 -32.402 15.980 1.00 41.88 243 GLU A C 1
ATOM 1790 O O . GLU A 1 243 ? 43.248 -31.601 15.089 1.00 41.88 243 GLU A O 1
ATOM 1795 N N . PRO A 1 244 ? 44.434 -33.388 15.778 1.00 52.94 244 PRO A N 1
ATOM 1796 C CA . PRO A 1 244 ? 45.740 -33.142 15.167 1.00 52.94 244 PRO A CA 1
ATOM 1797 C C . PRO A 1 244 ? 45.871 -33.563 13.695 1.00 52.94 244 PRO A C 1
ATOM 1799 O O . PRO A 1 244 ? 45.180 -34.454 13.203 1.00 52.94 244 PRO A O 1
ATOM 1802 N N . GLU A 1 245 ? 46.858 -32.963 13.026 1.00 51.91 245 GLU A N 1
ATOM 1803 C CA . GLU A 1 245 ? 47.398 -33.412 11.739 1.00 51.91 245 GLU A CA 1
ATOM 1804 C C . GLU A 1 245 ? 48.067 -34.793 11.840 1.00 51.91 245 GLU A C 1
ATOM 1806 O O . GLU A 1 245 ? 48.691 -35.108 12.860 1.00 51.91 245 GLU A O 1
ATOM 1811 N N . PRO A 1 246 ? 48.074 -35.568 10.741 1.00 56.97 246 PRO A N 1
ATOM 1812 C CA . PRO A 1 246 ? 49.144 -36.516 10.500 1.00 56.97 246 PRO A CA 1
ATOM 1813 C C . PRO A 1 246 ? 50.002 -36.162 9.275 1.00 56.97 246 PRO A C 1
ATOM 1815 O O . PRO A 1 246 ? 49.528 -35.940 8.161 1.00 56.97 246 PRO A O 1
ATOM 1818 N N . ASP A 1 247 ? 51.298 -36.204 9.566 1.00 42.28 247 ASP A N 1
ATOM 1819 C CA . ASP A 1 247 ? 52.502 -36.247 8.744 1.00 42.28 247 ASP A CA 1
ATOM 1820 C C . ASP A 1 247 ? 52.443 -36.937 7.360 1.00 42.28 247 ASP A C 1
ATOM 1822 O O . ASP A 1 247 ? 52.005 -38.076 7.205 1.00 42.28 247 ASP A O 1
ATOM 1826 N N . ASN A 1 248 ? 53.065 -36.246 6.395 1.00 48.19 248 ASN A N 1
ATOM 1827 C CA . ASN A 1 248 ? 54.160 -36.686 5.511 1.00 48.19 248 ASN A CA 1
ATOM 1828 C C . ASN A 1 248 ? 54.189 -38.135 4.970 1.00 48.19 248 ASN A C 1
ATOM 1830 O O . ASN A 1 248 ? 54.490 -39.067 5.712 1.00 48.19 248 ASN A O 1
ATOM 1834 N N . ASN A 1 249 ? 54.192 -38.290 3.630 1.00 39.81 249 ASN A N 1
ATOM 1835 C CA . ASN A 1 249 ? 55.357 -38.900 2.959 1.00 39.81 249 ASN A CA 1
ATOM 1836 C C . ASN A 1 249 ? 55.404 -38.791 1.416 1.00 39.81 249 ASN A C 1
ATOM 1838 O O . ASN A 1 249 ? 54.484 -39.193 0.713 1.00 39.81 249 ASN A O 1
ATOM 1842 N N . ALA A 1 250 ? 56.583 -38.360 0.956 1.00 38.41 250 ALA A N 1
ATOM 1843 C CA . ALA A 1 250 ? 57.411 -38.886 -0.138 1.00 38.41 250 ALA A CA 1
ATOM 1844 C C . ALA A 1 250 ? 56.891 -38.998 -1.595 1.00 38.41 250 ALA A C 1
ATOM 1846 O O . ALA A 1 250 ? 56.146 -39.896 -1.978 1.00 38.41 250 ALA A O 1
ATOM 1847 N N . THR A 1 251 ? 57.511 -38.159 -2.432 1.00 43.25 251 THR A N 1
ATOM 1848 C CA . THR A 1 251 ? 57.837 -38.305 -3.866 1.00 43.25 251 THR A CA 1
ATOM 1849 C C . THR A 1 251 ? 58.448 -39.684 -4.212 1.00 43.25 251 THR A C 1
ATOM 1851 O O . THR A 1 251 ? 59.113 -40.285 -3.364 1.00 43.25 251 THR A O 1
ATOM 1854 N N . PRO A 1 252 ? 58.346 -40.160 -5.474 1.00 51.19 252 PRO A N 1
ATOM 1855 C CA . PRO A 1 252 ? 59.454 -39.892 -6.400 1.00 51.19 252 PRO A CA 1
ATOM 1856 C C . PRO A 1 252 ? 59.048 -39.571 -7.855 1.00 51.19 252 PRO A C 1
ATOM 1858 O O . PRO A 1 252 ? 58.062 -40.060 -8.399 1.00 51.19 252 PRO A O 1
ATOM 1861 N N . GLU A 1 253 ? 59.903 -38.747 -8.457 1.00 51.94 253 GLU A N 1
ATOM 1862 C CA . GLU A 1 253 ? 60.065 -38.416 -9.879 1.00 51.94 253 GLU A CA 1
ATOM 1863 C C . GLU A 1 253 ? 60.209 -39.677 -10.765 1.00 51.94 253 GLU A C 1
ATOM 1865 O O . GLU A 1 253 ? 60.749 -40.688 -10.303 1.00 51.94 253 GLU A O 1
ATOM 1870 N N . PRO A 1 254 ? 59.799 -39.631 -12.050 1.00 54.09 254 PRO A N 1
ATOM 1871 C CA . PRO A 1 254 ? 60.840 -39.482 -13.075 1.00 54.09 254 PRO A CA 1
ATOM 1872 C C . PRO A 1 254 ? 60.446 -38.651 -14.320 1.00 54.09 254 PRO A C 1
ATOM 1874 O O . PRO A 1 254 ? 59.358 -38.790 -14.865 1.00 54.09 254 PRO A O 1
ATOM 1877 N N . ALA A 1 255 ? 61.417 -37.834 -14.747 1.00 46.38 255 ALA A N 1
ATOM 1878 C CA . ALA A 1 255 ? 61.904 -37.443 -16.085 1.00 46.38 255 ALA A CA 1
ATOM 1879 C C . ALA A 1 255 ? 61.012 -37.475 -17.368 1.00 46.38 255 ALA A C 1
ATOM 1881 O O . ALA A 1 255 ? 60.147 -38.330 -17.541 1.00 46.38 255 ALA A O 1
ATOM 1882 N N . PRO A 1 256 ? 61.298 -36.574 -18.341 1.00 62.53 256 PRO A N 1
ATOM 1883 C CA . PRO A 1 256 ? 60.366 -36.121 -19.378 1.00 62.53 256 PRO A CA 1
ATOM 1884 C C . PRO A 1 256 ? 60.496 -36.878 -20.712 1.00 62.53 256 PRO A C 1
ATOM 1886 O O . PRO A 1 256 ? 61.522 -37.512 -20.972 1.00 62.53 256 PRO A O 1
ATOM 1889 N N . PRO A 1 257 ? 59.533 -36.671 -21.632 1.00 56.38 257 PRO A N 1
ATOM 1890 C CA . PRO A 1 257 ? 59.965 -36.344 -22.987 1.00 56.38 257 PRO A CA 1
ATOM 1891 C C . PRO A 1 257 ? 59.156 -35.237 -23.687 1.00 56.38 257 PRO A C 1
ATOM 1893 O O . PRO A 1 257 ? 57.933 -35.183 -23.656 1.00 56.38 257 PRO A O 1
ATOM 1896 N N . GLU A 1 258 ? 59.942 -34.416 -24.381 1.00 41.22 258 GLU A N 1
ATOM 1897 C CA . GLU A 1 258 ? 59.762 -33.951 -25.759 1.00 41.22 258 GLU A CA 1
ATOM 1898 C C . GLU A 1 258 ? 58.660 -32.945 -26.124 1.00 41.22 258 GLU A C 1
ATOM 1900 O O . GLU A 1 258 ? 57.453 -33.152 -26.047 1.00 41.22 258 GLU A O 1
ATOM 1905 N N . ALA A 1 259 ? 59.174 -31.831 -26.645 1.00 49.06 259 ALA A N 1
ATOM 1906 C CA . ALA A 1 259 ? 58.469 -30.759 -27.304 1.00 49.06 259 ALA A CA 1
ATOM 1907 C C . ALA A 1 259 ? 57.744 -31.247 -28.568 1.00 49.06 259 ALA A C 1
ATOM 1909 O O . ALA A 1 259 ? 58.369 -31.675 -29.537 1.00 49.06 259 ALA A O 1
ATOM 1910 N N . GLY A 1 260 ? 56.424 -31.074 -28.581 1.00 39.88 260 GLY A N 1
ATOM 1911 C CA . GLY A 1 260 ? 55.595 -31.105 -29.779 1.00 39.88 260 GLY A CA 1
ATOM 1912 C C . GLY A 1 260 ? 54.963 -29.737 -29.999 1.00 39.88 260 GLY A C 1
ATOM 1913 O O . GLY A 1 260 ? 54.000 -29.376 -29.328 1.00 39.88 260 GLY A O 1
ATOM 1914 N N . ALA A 1 261 ? 55.509 -28.968 -30.939 1.00 49.88 261 ALA A N 1
ATOM 1915 C CA . ALA A 1 261 ? 54.870 -27.774 -31.473 1.00 49.88 261 ALA A CA 1
ATOM 1916 C C . ALA A 1 261 ? 53.603 -28.191 -32.241 1.00 49.88 261 ALA A C 1
ATOM 1918 O O . ALA A 1 261 ? 53.685 -28.726 -33.345 1.00 49.88 261 ALA A O 1
ATOM 1919 N N . GLY A 1 262 ? 52.436 -27.971 -31.636 1.00 37.72 262 GLY A N 1
ATOM 1920 C CA . GLY A 1 262 ? 51.127 -28.242 -32.223 1.00 37.72 262 GLY A CA 1
ATOM 1921 C C . GLY A 1 262 ? 50.301 -26.967 -32.289 1.00 37.72 262 GLY A C 1
ATOM 1922 O O . GLY A 1 262 ? 49.783 -26.503 -31.282 1.00 37.72 262 GLY A O 1
ATOM 1923 N N . SER A 1 263 ? 50.213 -26.403 -33.490 1.00 46.38 263 SER A N 1
ATOM 1924 C CA . SER A 1 263 ? 49.309 -25.323 -33.882 1.00 46.38 263 SER A CA 1
ATOM 1925 C C . SER A 1 263 ? 47.869 -25.635 -33.453 1.00 46.38 263 SER A C 1
ATOM 1927 O O . SER A 1 263 ? 47.240 -26.536 -34.009 1.00 46.38 263 SER A O 1
ATOM 1929 N N . THR A 1 264 ? 47.336 -24.889 -32.485 1.00 38.78 264 THR A N 1
ATOM 1930 C CA . THR A 1 264 ? 45.898 -24.862 -32.211 1.00 38.78 264 THR A CA 1
ATOM 1931 C C . THR A 1 264 ? 45.237 -23.980 -33.260 1.00 38.78 264 THR A C 1
ATOM 1933 O O . THR A 1 264 ? 45.325 -22.752 -33.247 1.00 38.78 264 THR A O 1
ATOM 1936 N N . LYS A 1 265 ? 44.627 -24.650 -34.238 1.00 38.31 265 LYS A N 1
ATOM 1937 C CA . LYS A 1 265 ? 43.620 -24.068 -35.115 1.00 38.31 265 LYS A CA 1
ATOM 1938 C C . LYS A 1 265 ? 42.510 -23.484 -34.241 1.00 38.31 265 LYS A C 1
ATOM 1940 O O . LYS A 1 265 ? 42.082 -24.117 -33.280 1.00 38.31 265 LYS A O 1
ATOM 1945 N N . HIS A 1 266 ? 42.072 -22.275 -34.582 1.00 39.00 266 HIS A N 1
ATOM 1946 C CA . HIS A 1 266 ? 40.746 -21.803 -34.217 1.00 39.00 266 HIS A CA 1
ATOM 1947 C C . HIS A 1 266 ? 39.746 -22.783 -34.827 1.00 39.00 266 HIS A C 1
ATOM 1949 O O . HIS A 1 266 ? 39.533 -22.778 -36.037 1.00 39.00 266 HIS A O 1
ATOM 1955 N N . ASP A 1 267 ? 39.210 -23.665 -33.991 1.00 35.25 267 ASP A N 1
ATOM 1956 C CA . ASP A 1 267 ? 38.007 -24.410 -34.307 1.00 35.25 267 ASP A CA 1
ATOM 1957 C C . ASP A 1 267 ? 36.857 -23.404 -34.258 1.00 35.25 267 ASP A C 1
ATOM 1959 O O . ASP A 1 267 ? 36.423 -22.962 -33.191 1.00 35.25 267 ASP A O 1
ATOM 1963 N N . ASP A 1 268 ? 36.440 -22.976 -35.449 1.00 40.88 268 ASP A N 1
ATOM 1964 C CA . ASP A 1 268 ? 35.179 -22.290 -35.670 1.00 40.88 268 ASP A CA 1
ATOM 1965 C C . ASP A 1 268 ? 34.073 -23.143 -35.050 1.00 40.88 268 ASP A C 1
ATOM 1967 O O . ASP A 1 268 ? 33.816 -24.272 -35.477 1.00 40.88 268 ASP A O 1
ATOM 1971 N N . ALA A 1 269 ? 33.467 -22.604 -33.993 1.00 43.00 269 ALA A N 1
ATOM 1972 C CA . ALA A 1 269 ? 32.388 -23.242 -33.271 1.00 43.00 269 ALA A CA 1
ATOM 1973 C C . ALA A 1 269 ? 31.250 -23.576 -34.241 1.00 43.00 269 ALA A C 1
ATOM 1975 O O . ALA A 1 269 ? 30.612 -22.713 -34.850 1.00 43.00 269 ALA A O 1
ATOM 1976 N N . GLU A 1 270 ? 31.046 -24.878 -34.358 1.00 37.41 270 GLU A N 1
ATOM 1977 C CA . GLU A 1 270 ? 30.009 -25.559 -35.099 1.00 37.41 270 GLU A CA 1
ATOM 1978 C C . GLU A 1 270 ? 28.634 -24.951 -34.800 1.00 37.41 270 GLU A C 1
ATOM 1980 O O . GLU A 1 270 ? 28.129 -24.953 -33.678 1.00 37.41 270 GLU A O 1
ATOM 1985 N N . THR A 1 271 ? 28.046 -24.378 -35.846 1.00 50.59 271 THR A N 1
ATOM 1986 C CA . THR A 1 271 ? 26.729 -23.752 -35.850 1.00 50.59 271 THR A CA 1
ATOM 1987 C C . THR A 1 271 ? 25.660 -24.843 -35.748 1.00 50.59 271 THR A C 1
ATOM 1989 O O . THR A 1 271 ? 25.190 -25.379 -36.751 1.00 50.59 271 THR A O 1
ATOM 1992 N N . THR A 1 272 ? 25.277 -25.211 -34.527 1.00 39.06 272 THR A N 1
ATOM 1993 C CA . THR A 1 272 ? 24.173 -26.147 -34.279 1.00 39.06 272 THR A CA 1
ATOM 1994 C C . THR A 1 272 ? 22.806 -25.492 -34.517 1.00 39.06 272 THR A C 1
ATOM 1996 O O . THR A 1 272 ? 22.396 -24.606 -33.776 1.00 39.06 272 THR A O 1
ATOM 1999 N N . GLN A 1 273 ? 22.134 -25.977 -35.568 1.00 39.03 273 GLN A N 1
ATOM 2000 C CA . GLN A 1 273 ? 20.687 -26.058 -35.855 1.00 39.03 273 GLN A CA 1
ATOM 2001 C C . GLN A 1 273 ? 19.730 -24.925 -35.391 1.00 39.03 273 GLN A C 1
ATOM 2003 O O . GLN A 1 273 ? 19.384 -24.844 -34.212 1.00 39.03 273 GLN A O 1
ATOM 2008 N N . PRO A 1 274 ? 19.148 -24.154 -36.336 1.00 43.38 274 PRO A N 1
ATOM 2009 C CA . PRO A 1 274 ? 18.111 -23.162 -36.069 1.00 43.38 274 PRO A CA 1
ATOM 2010 C C . PRO A 1 274 ? 16.705 -23.749 -36.289 1.00 43.38 274 PRO A C 1
ATOM 2012 O O . PRO A 1 274 ? 16.143 -23.565 -37.355 1.00 43.38 274 PRO A O 1
ATOM 2015 N N . ASP A 1 275 ? 16.114 -24.443 -35.312 1.00 39.44 275 ASP A N 1
ATOM 2016 C CA . ASP A 1 275 ? 14.697 -24.876 -35.407 1.00 39.44 275 ASP A CA 1
ATOM 2017 C C . ASP A 1 275 ? 13.955 -24.814 -34.058 1.00 39.44 275 ASP A C 1
ATOM 2019 O O . ASP A 1 275 ? 13.158 -25.675 -33.686 1.00 39.44 275 ASP A O 1
ATOM 2023 N N . LYS A 1 276 ? 14.198 -23.732 -33.314 1.00 46.47 276 LYS A N 1
ATOM 2024 C CA . LYS A 1 276 ? 13.256 -23.174 -32.333 1.00 46.47 276 LYS A CA 1
ATOM 2025 C C . LYS A 1 276 ? 13.352 -21.657 -32.404 1.00 46.47 276 LYS A C 1
ATOM 2027 O O . LYS A 1 276 ? 14.003 -21.030 -31.573 1.00 46.47 276 LYS A O 1
ATOM 2032 N N . ILE A 1 277 ? 12.730 -21.063 -33.420 1.00 47.72 277 ILE A N 1
ATOM 2033 C CA . ILE A 1 277 ? 12.569 -19.608 -33.484 1.00 47.72 277 ILE A CA 1
ATOM 2034 C C . ILE A 1 277 ? 11.557 -19.234 -32.390 1.00 47.72 277 ILE A C 1
ATOM 2036 O O . ILE A 1 277 ? 10.349 -19.242 -32.608 1.00 47.72 277 ILE A O 1
ATOM 2040 N N . GLY A 1 278 ? 12.057 -19.037 -31.168 1.00 58.78 278 GLY A N 1
ATOM 2041 C CA . GLY A 1 278 ? 11.292 -18.467 -30.062 1.00 58.78 278 GLY A CA 1
ATOM 2042 C C . GLY A 1 278 ? 10.938 -17.009 -30.320 1.00 58.78 278 GLY A C 1
ATOM 2043 O O . GLY A 1 278 ? 11.450 -16.432 -31.276 1.00 58.78 278 GLY A O 1
ATOM 2044 N N . LEU A 1 279 ? 10.032 -16.466 -29.496 1.00 62.22 279 LEU A N 1
ATOM 2045 C CA . LEU A 1 279 ? 9.589 -15.061 -29.417 1.00 62.22 279 LEU A CA 1
ATOM 2046 C C . LEU A 1 279 ? 10.357 -14.100 -30.353 1.00 62.22 279 LEU A C 1
ATOM 2048 O O . LEU A 1 279 ? 11.370 -13.513 -29.976 1.00 62.22 279 LEU A O 1
ATOM 2052 N N . GLY A 1 280 ? 9.912 -13.991 -31.611 1.00 62.28 280 GLY A N 1
ATOM 2053 C CA . GLY A 1 280 ? 10.446 -13.011 -32.566 1.00 62.28 280 GLY A CA 1
ATOM 2054 C C . GLY A 1 280 ? 11.866 -13.215 -33.088 1.00 62.28 280 GLY A C 1
ATOM 2055 O O . GLY A 1 280 ? 12.442 -12.280 -33.632 1.00 62.28 280 GLY A O 1
ATOM 2056 N N . GLY A 1 281 ? 12.458 -14.396 -32.917 1.00 72.94 281 GLY A N 1
ATOM 2057 C CA . GLY A 1 281 ? 13.853 -14.651 -33.284 1.00 72.94 281 GLY A CA 1
ATOM 2058 C C . GLY A 1 281 ? 14.875 -14.197 -32.237 1.00 72.94 281 GLY A C 1
ATOM 2059 O O . GLY A 1 281 ? 16.075 -14.323 -32.484 1.00 72.94 281 GLY A O 1
ATOM 2060 N N . CYS A 1 282 ? 14.426 -13.737 -31.063 1.00 82.94 282 CYS A N 1
ATOM 2061 C CA . CYS A 1 282 ? 15.308 -13.360 -29.953 1.00 82.94 282 CYS A CA 1
ATOM 2062 C C . CYS A 1 282 ? 15.679 -14.539 -29.034 1.00 82.94 282 CYS A C 1
ATOM 2064 O O . CYS A 1 282 ? 16.548 -14.391 -28.179 1.00 82.94 282 CYS A O 1
ATOM 2066 N N . GLY A 1 283 ? 15.050 -15.705 -29.221 1.00 83.19 283 GLY A N 1
ATOM 2067 C CA . GLY A 1 283 ? 15.138 -16.862 -28.321 1.00 83.19 283 GLY A CA 1
ATOM 2068 C C . GLY A 1 283 ? 13.851 -17.054 -27.513 1.00 83.19 283 GLY A C 1
ATOM 2069 O O . GLY A 1 283 ? 12.894 -16.299 -27.679 1.00 83.19 283 GLY A O 1
ATOM 2070 N N . GLN A 1 284 ? 13.782 -18.092 -26.677 1.00 87.88 284 GLN A N 1
ATOM 2071 C CA . GLN A 1 284 ? 12.699 -18.208 -25.692 1.00 87.88 284 GLN A CA 1
ATOM 2072 C C . GLN A 1 284 ? 13.006 -17.289 -24.505 1.00 87.88 284 GLN A C 1
ATOM 2074 O O . GLN A 1 284 ? 14.170 -17.115 -24.144 1.00 87.88 284 GLN A O 1
ATOM 2079 N N . ALA A 1 285 ? 11.977 -16.689 -23.903 1.00 88.31 285 ALA A N 1
ATOM 2080 C CA . ALA A 1 285 ? 12.151 -15.766 -22.780 1.00 88.31 285 ALA A CA 1
ATOM 2081 C C . ALA A 1 285 ? 12.871 -16.450 -21.608 1.00 88.31 285 ALA A C 1
ATOM 2083 O O . ALA A 1 285 ? 13.773 -15.874 -21.007 1.00 88.31 285 ALA A O 1
ATOM 2084 N N . GLU A 1 286 ? 12.517 -17.706 -21.355 1.00 92.00 286 GLU A N 1
ATOM 2085 C CA . GLU A 1 286 ? 13.032 -18.541 -20.276 1.00 92.00 286 GLU A CA 1
ATOM 2086 C C . GLU A 1 286 ? 14.553 -18.759 -20.392 1.00 92.00 286 GLU A C 1
ATOM 2088 O O . GLU A 1 286 ? 15.263 -18.766 -19.388 1.00 92.00 286 GLU A O 1
ATOM 2093 N N . ASP A 1 287 ? 15.078 -18.850 -21.619 1.00 92.75 287 ASP A N 1
ATOM 2094 C CA . ASP A 1 287 ? 16.515 -19.026 -21.869 1.00 92.75 287 ASP A CA 1
ATOM 2095 C C . ASP A 1 287 ? 17.317 -17.741 -21.575 1.00 92.75 287 ASP A C 1
ATOM 2097 O O . ASP A 1 287 ? 18.528 -17.786 -21.348 1.00 92.75 287 ASP A O 1
ATOM 2101 N N . LEU A 1 288 ? 16.647 -16.583 -21.569 1.00 94.69 288 LEU A N 1
ATOM 2102 C CA . LEU A 1 288 ? 17.257 -15.269 -21.363 1.00 94.69 288 LEU A CA 1
ATOM 2103 C C . LEU A 1 288 ? 17.185 -14.796 -19.904 1.00 94.69 288 LEU A C 1
ATOM 2105 O O . LEU A 1 288 ? 17.961 -13.919 -19.524 1.00 94.69 288 LEU A O 1
ATOM 2109 N N . GLU A 1 289 ? 16.316 -15.378 -19.070 1.00 95.25 289 GLU A N 1
ATOM 2110 C CA . GLU A 1 289 ? 16.086 -14.950 -17.679 1.00 95.25 289 GLU A CA 1
ATOM 2111 C C . GLU A 1 289 ? 17.367 -14.943 -16.837 1.00 95.25 289 GLU A C 1
ATOM 2113 O O . GLU A 1 289 ? 17.670 -13.950 -16.175 1.00 95.25 289 GLU A O 1
ATOM 2118 N N . ALA A 1 290 ? 18.162 -16.016 -16.901 1.00 95.81 290 ALA A N 1
ATOM 2119 C CA . ALA A 1 290 ? 19.381 -16.148 -16.101 1.00 95.81 290 ALA A CA 1
ATOM 2120 C C . ALA A 1 290 ? 20.485 -15.155 -16.506 1.00 95.81 290 ALA A C 1
ATOM 2122 O O . ALA A 1 290 ? 21.309 -14.759 -15.674 1.00 95.81 290 ALA A O 1
ATOM 2123 N N . ALA A 1 291 ? 20.530 -14.774 -17.785 1.00 96.19 291 ALA A N 1
ATOM 2124 C CA . ALA A 1 291 ? 21.447 -13.755 -18.283 1.00 96.19 291 ALA A CA 1
ATOM 2125 C C . ALA A 1 291 ? 20.937 -12.350 -17.929 1.00 96.19 291 ALA A C 1
ATOM 2127 O O . ALA A 1 291 ? 21.707 -11.532 -17.425 1.00 96.19 291 ALA A O 1
ATOM 2128 N N . ALA A 1 292 ? 19.636 -12.097 -18.099 1.00 97.00 292 ALA A N 1
ATOM 2129 C CA . ALA A 1 292 ? 18.993 -10.843 -17.724 1.00 97.00 292 ALA A CA 1
ATOM 2130 C C . ALA A 1 292 ? 19.145 -10.542 -16.230 1.00 97.00 292 ALA A C 1
ATOM 2132 O O . ALA A 1 292 ? 19.574 -9.454 -15.870 1.00 97.00 292 ALA A O 1
ATOM 2133 N N . SER A 1 293 ? 18.916 -11.509 -15.339 1.00 96.56 293 SER A N 1
ATOM 2134 C CA . SER A 1 293 ? 19.059 -11.297 -13.890 1.00 96.56 293 SER A CA 1
ATOM 2135 C C . SER A 1 293 ? 20.474 -10.891 -13.456 1.00 96.56 293 SER A C 1
ATOM 2137 O O . SER A 1 293 ? 20.661 -10.409 -12.344 1.00 96.56 293 SER A O 1
ATOM 2139 N N . LYS A 1 294 ? 21.479 -11.113 -14.311 1.00 97.31 294 LYS A N 1
ATOM 2140 C CA . LYS A 1 294 ? 22.885 -10.755 -14.079 1.00 97.31 294 LYS A CA 1
ATOM 2141 C C . LYS A 1 294 ? 23.324 -9.510 -14.854 1.00 97.31 294 LYS A C 1
ATOM 2143 O O . LYS A 1 294 ? 24.501 -9.168 -14.804 1.00 97.31 294 LYS A O 1
ATOM 2148 N N . GLY A 1 295 ? 22.423 -8.870 -15.603 1.00 97.06 295 GLY A N 1
ATOM 2149 C CA . GLY A 1 295 ? 22.774 -7.760 -16.492 1.00 97.06 295 GLY A CA 1
ATOM 2150 C C . GLY A 1 295 ? 23.685 -8.190 -17.646 1.00 97.06 295 GLY A C 1
ATOM 2151 O O . GLY A 1 295 ? 24.499 -7.405 -18.123 1.00 97.06 295 GLY A O 1
ATOM 2152 N N . ALA A 1 296 ? 23.609 -9.463 -18.039 1.00 97.38 296 ALA A N 1
ATOM 2153 C CA . ALA A 1 296 ? 24.536 -10.116 -18.957 1.00 97.38 296 ALA A CA 1
ATOM 2154 C C . ALA A 1 296 ? 23.867 -10.537 -20.276 1.00 97.38 296 ALA A C 1
ATOM 2156 O O . ALA A 1 296 ? 24.354 -11.447 -20.952 1.00 97.38 296 ALA A O 1
ATOM 2157 N N . LEU A 1 297 ? 22.745 -9.910 -20.655 1.00 96.44 297 LEU A N 1
ATOM 2158 C CA . LEU A 1 297 ? 22.195 -10.111 -21.995 1.00 96.44 297 LEU A CA 1
ATOM 2159 C C . LEU A 1 297 ? 23.219 -9.677 -23.047 1.00 96.44 297 LEU A C 1
ATOM 2161 O O . LEU A 1 297 ? 23.825 -8.611 -22.944 1.00 96.44 297 LEU A O 1
ATOM 2165 N N . SER A 1 298 ? 23.395 -10.503 -24.080 1.00 95.19 298 SER A N 1
ATOM 2166 C CA . SER A 1 298 ? 24.246 -10.139 -25.213 1.00 95.19 298 SER A CA 1
ATOM 2167 C C . SER A 1 298 ? 23.706 -8.888 -25.915 1.00 95.19 298 SER A C 1
ATOM 2169 O O . SER A 1 298 ? 22.497 -8.647 -25.929 1.00 95.19 298 SER A O 1
ATOM 2171 N N . SER A 1 299 ? 24.586 -8.117 -26.557 1.00 93.56 299 SER A N 1
ATOM 2172 C CA . SER A 1 299 ? 24.183 -6.939 -27.339 1.00 93.56 299 SER A CA 1
ATOM 2173 C C . SER A 1 299 ? 23.165 -7.285 -28.430 1.00 93.56 299 SER A C 1
ATOM 2175 O O . SER A 1 299 ? 22.235 -6.520 -28.670 1.00 93.56 299 SER A O 1
ATOM 2177 N N . TYR A 1 300 ? 23.297 -8.466 -29.044 1.00 93.62 300 TYR A N 1
ATOM 2178 C CA . TYR A 1 300 ? 22.318 -8.991 -29.994 1.00 93.62 300 TYR A CA 1
ATOM 2179 C C . TYR A 1 300 ? 20.950 -9.225 -29.338 1.00 93.62 300 TYR A C 1
ATOM 2181 O O . TYR A 1 300 ? 19.938 -8.789 -29.880 1.00 93.62 300 TYR A O 1
ATOM 2189 N N . ALA A 1 301 ? 20.905 -9.864 -28.161 1.00 94.31 301 ALA A N 1
ATOM 2190 C CA . ALA A 1 301 ? 19.652 -10.110 -27.447 1.00 94.31 301 ALA A CA 1
ATOM 2191 C C . ALA A 1 301 ? 18.965 -8.800 -27.034 1.00 94.31 301 ALA A C 1
ATOM 2193 O O . ALA A 1 301 ? 17.773 -8.651 -27.275 1.00 94.31 301 ALA A O 1
ATOM 2194 N N . GLN A 1 302 ? 19.714 -7.830 -26.499 1.00 94.62 302 GLN A N 1
ATOM 2195 C CA . GLN A 1 302 ? 19.184 -6.509 -26.132 1.00 94.62 302 GLN A CA 1
ATOM 2196 C C . GLN A 1 302 ? 18.584 -5.783 -27.345 1.00 94.62 302 GLN A C 1
ATOM 2198 O O . GLN A 1 302 ? 17.452 -5.312 -27.289 1.00 94.62 302 GLN A O 1
ATOM 2203 N N . GLN A 1 303 ? 19.306 -5.741 -28.472 1.00 93.06 303 GLN A N 1
ATOM 2204 C CA . GLN A 1 303 ? 18.813 -5.110 -29.703 1.00 93.06 303 GLN A CA 1
ATOM 2205 C C . GLN A 1 303 ? 17.593 -5.834 -30.275 1.00 93.06 303 GLN A C 1
ATOM 2207 O O . GLN A 1 303 ? 16.649 -5.186 -30.721 1.00 93.06 303 GLN A O 1
ATOM 2212 N N . CYS A 1 304 ? 17.596 -7.169 -30.253 1.00 93.31 304 CYS A N 1
ATOM 2213 C CA . CYS A 1 304 ? 16.469 -7.968 -30.714 1.00 93.31 304 CYS A CA 1
ATOM 2214 C C . CYS A 1 304 ? 15.221 -7.710 -29.861 1.00 93.31 304 CYS A C 1
ATOM 2216 O O . CYS A 1 304 ? 14.156 -7.431 -30.409 1.00 93.31 304 CYS A O 1
ATOM 2218 N N . ILE A 1 305 ? 15.366 -7.731 -28.531 1.00 93.56 305 ILE A N 1
ATOM 2219 C CA . ILE A 1 305 ? 14.287 -7.436 -27.586 1.00 93.56 305 ILE A CA 1
ATOM 2220 C C . ILE A 1 305 ? 13.761 -6.015 -27.806 1.00 93.56 305 ILE A C 1
ATOM 2222 O O . ILE A 1 305 ? 12.562 -5.848 -28.006 1.00 93.56 305 ILE A O 1
ATOM 2226 N N . ALA A 1 306 ? 14.634 -5.005 -27.834 1.00 91.81 306 ALA A N 1
ATOM 2227 C CA . ALA A 1 306 ? 14.238 -3.612 -28.047 1.00 91.81 306 ALA A CA 1
ATOM 2228 C C . ALA A 1 306 ? 13.462 -3.435 -29.361 1.00 91.81 306 ALA A C 1
ATOM 2230 O O . ALA A 1 306 ? 12.391 -2.828 -29.376 1.00 91.81 306 ALA A O 1
ATOM 2231 N N . LYS A 1 307 ? 13.950 -4.048 -30.446 1.00 91.00 307 LYS A N 1
ATOM 2232 C CA . LYS A 1 307 ? 13.270 -4.042 -31.742 1.00 91.00 307 LYS A CA 1
ATOM 2233 C C . LYS A 1 307 ? 11.890 -4.692 -31.663 1.00 91.00 307 LYS A C 1
ATOM 2235 O O . LYS A 1 307 ? 10.921 -4.130 -32.152 1.00 91.00 307 LYS A O 1
ATOM 2240 N N . PHE A 1 308 ? 11.786 -5.860 -31.036 1.00 89.62 308 PHE A N 1
ATOM 2241 C CA . PHE A 1 308 ? 10.520 -6.585 -30.918 1.00 89.62 308 PHE A CA 1
ATOM 2242 C C . PHE A 1 308 ? 9.491 -5.837 -30.063 1.00 89.62 308 PHE A C 1
ATOM 2244 O O . PHE A 1 308 ? 8.290 -5.897 -30.316 1.00 89.62 308 PHE A O 1
ATOM 2251 N N . ILE A 1 309 ? 9.957 -5.124 -29.040 1.00 89.25 309 ILE A N 1
ATOM 2252 C CA . ILE A 1 309 ? 9.107 -4.321 -28.169 1.00 89.25 309 ILE A CA 1
ATOM 2253 C C . ILE A 1 309 ? 8.502 -3.132 -28.931 1.00 89.25 309 ILE A C 1
ATOM 2255 O O . ILE A 1 309 ? 7.315 -2.857 -28.738 1.00 89.25 309 ILE A O 1
ATOM 2259 N N . VAL A 1 310 ? 9.294 -2.452 -29.770 1.00 87.25 310 VAL A N 1
ATOM 2260 C CA . VAL A 1 310 ? 8.914 -1.197 -30.444 1.00 87.25 310 VAL A CA 1
ATOM 2261 C C . VAL A 1 310 ? 8.261 -1.422 -31.809 1.00 87.25 310 VAL A C 1
ATOM 2263 O O . VAL A 1 310 ? 7.216 -0.838 -32.075 1.00 87.25 310 VAL A O 1
ATOM 2266 N N . ASP A 1 311 ? 8.851 -2.254 -32.667 1.00 82.31 311 ASP A N 1
ATOM 2267 C CA . ASP A 1 311 ? 8.555 -2.241 -34.107 1.00 82.31 311 ASP A CA 1
ATOM 2268 C C . ASP A 1 311 ? 7.394 -3.151 -34.515 1.00 82.31 311 ASP A C 1
ATOM 2270 O O . ASP A 1 311 ? 6.878 -3.028 -35.627 1.00 82.31 311 ASP A O 1
ATOM 2274 N N . ASP A 1 312 ? 7.000 -4.099 -33.665 1.00 75.00 312 ASP A N 1
ATOM 2275 C CA . ASP A 1 312 ? 6.093 -5.166 -34.075 1.00 75.00 312 ASP A CA 1
ATOM 2276 C C . ASP A 1 312 ? 4.745 -5.092 -33.352 1.00 75.00 312 ASP A C 1
ATOM 2278 O O . ASP A 1 312 ? 4.439 -5.849 -32.427 1.00 75.00 312 ASP A O 1
ATOM 2282 N N . GLU A 1 313 ? 3.904 -4.161 -33.813 1.00 79.56 313 GLU A N 1
ATOM 2283 C CA . GLU A 1 313 ? 2.504 -4.041 -33.382 1.00 79.56 313 GLU A CA 1
ATOM 2284 C C . GLU A 1 313 ? 1.696 -5.326 -33.625 1.00 79.56 313 GLU A C 1
ATOM 2286 O O . GLU A 1 313 ? 0.675 -5.541 -32.970 1.00 79.56 313 GLU A O 1
ATOM 2291 N N . SER A 1 314 ? 2.150 -6.203 -34.532 1.00 78.56 314 SER A N 1
ATOM 2292 C CA . SER A 1 314 ? 1.484 -7.479 -34.811 1.00 78.56 314 SER A CA 1
ATOM 2293 C C . SER A 1 314 ? 1.715 -8.529 -33.719 1.00 78.56 314 SER A C 1
ATOM 2295 O O . SER A 1 314 ? 1.015 -9.547 -33.672 1.00 78.56 314 SER A O 1
ATOM 2297 N N . GLN A 1 315 ? 2.658 -8.286 -32.804 1.00 81.75 315 GLN A N 1
ATOM 2298 C CA . GLN A 1 315 ? 2.958 -9.213 -31.722 1.00 81.75 315 GLN A CA 1
ATOM 2299 C C . GLN A 1 315 ? 1.898 -9.182 -30.638 1.00 81.75 315 GLN A C 1
ATOM 2301 O O . GLN A 1 315 ? 1.340 -8.148 -30.263 1.00 81.75 315 GLN A O 1
ATOM 2306 N N . LYS A 1 316 ? 1.669 -10.358 -30.054 1.00 87.75 316 LYS A N 1
ATOM 2307 C CA . LYS A 1 316 ? 0.774 -10.484 -28.910 1.00 87.75 316 LYS A CA 1
ATOM 2308 C C . LYS A 1 316 ? 1.308 -9.614 -27.781 1.00 87.75 316 LYS A C 1
ATOM 2310 O O . LYS A 1 316 ? 2.460 -9.750 -27.373 1.00 87.75 316 LYS A O 1
ATOM 2315 N N . MET A 1 317 ? 0.445 -8.778 -27.207 1.00 86.81 317 MET A N 1
ATOM 2316 C CA . MET A 1 317 ? 0.812 -7.938 -26.062 1.00 86.81 317 MET A CA 1
ATOM 2317 C C . MET A 1 317 ? 1.459 -8.748 -24.934 1.00 86.81 317 MET A C 1
ATOM 2319 O O . MET A 1 317 ? 2.403 -8.279 -24.317 1.00 86.81 317 MET A O 1
ATOM 2323 N N . THR A 1 318 ? 1.018 -9.985 -24.691 1.00 88.12 318 THR A N 1
ATOM 2324 C CA . THR A 1 318 ? 1.638 -10.890 -23.709 1.00 88.12 318 THR A CA 1
ATOM 2325 C C . THR A 1 318 ? 3.135 -11.108 -23.950 1.00 88.12 318 THR A C 1
ATOM 2327 O O . THR A 1 318 ? 3.907 -11.122 -22.994 1.00 88.12 318 THR A O 1
ATOM 2330 N N . ASP A 1 319 ? 3.548 -11.236 -25.207 1.00 89.19 319 ASP A N 1
ATOM 2331 C CA . ASP A 1 319 ? 4.928 -11.520 -25.597 1.00 89.19 319 ASP A CA 1
ATOM 2332 C C . ASP A 1 319 ? 5.797 -10.267 -25.478 1.00 89.19 319 ASP A C 1
ATOM 2334 O O . ASP A 1 319 ? 6.856 -10.314 -24.848 1.00 89.19 319 ASP A O 1
ATOM 2338 N N . ARG A 1 320 ? 5.290 -9.119 -25.955 1.00 89.44 320 ARG A N 1
ATOM 2339 C CA . ARG A 1 320 ? 5.929 -7.807 -25.746 1.00 89.44 320 ARG A CA 1
ATOM 2340 C C . ARG A 1 320 ? 6.180 -7.566 -24.258 1.00 89.44 320 ARG A C 1
ATOM 2342 O O . ARG A 1 320 ? 7.298 -7.279 -23.855 1.00 89.44 320 ARG A O 1
ATOM 2349 N N . ARG A 1 321 ? 5.172 -7.806 -23.416 1.00 89.56 321 ARG A N 1
ATOM 2350 C CA . ARG A 1 321 ? 5.260 -7.644 -21.956 1.00 89.56 321 ARG A CA 1
ATOM 2351 C C . ARG A 1 321 ? 6.325 -8.531 -21.309 1.00 89.56 321 ARG A C 1
ATOM 2353 O O . ARG A 1 321 ? 7.070 -8.049 -20.459 1.00 89.56 321 ARG A O 1
ATOM 2360 N N . LYS A 1 322 ? 6.416 -9.808 -21.698 1.00 91.38 322 LYS A N 1
ATOM 2361 C CA . LYS A 1 322 ? 7.452 -10.727 -21.190 1.00 91.38 322 LYS A CA 1
ATOM 2362 C C . LYS A 1 322 ? 8.856 -10.235 -21.538 1.00 91.38 322 LYS A C 1
ATOM 2364 O O . LYS A 1 322 ? 9.706 -10.147 -20.656 1.00 91.38 322 LYS A O 1
ATOM 2369 N N . LEU A 1 323 ? 9.081 -9.879 -22.800 1.00 92.19 323 LEU A N 1
ATOM 2370 C CA . LEU A 1 323 ? 10.390 -9.420 -23.263 1.00 92.19 323 LEU A CA 1
ATOM 2371 C C . LEU A 1 323 ? 10.781 -8.076 -22.643 1.00 92.19 323 LEU A C 1
ATOM 2373 O O . LEU A 1 323 ? 11.933 -7.887 -22.265 1.00 92.19 323 LEU A O 1
ATOM 2377 N N . SER A 1 324 ? 9.829 -7.168 -22.436 1.00 92.25 324 SER A N 1
ATOM 2378 C CA . SER A 1 324 ? 10.116 -5.906 -21.753 1.00 92.25 324 SER A CA 1
ATOM 2379 C C . SER A 1 324 ? 10.450 -6.088 -20.284 1.00 92.25 324 SER A C 1
ATOM 2381 O O . SER A 1 324 ? 11.325 -5.389 -19.793 1.00 92.25 324 SER A O 1
ATOM 2383 N N . ARG A 1 325 ? 9.839 -7.054 -19.583 1.00 93.62 325 ARG A N 1
ATOM 2384 C CA . ARG A 1 325 ? 10.265 -7.409 -18.218 1.00 93.62 325 ARG A CA 1
ATOM 2385 C C . ARG A 1 325 ? 11.695 -7.944 -18.196 1.00 93.62 325 ARG A C 1
ATOM 2387 O O . ARG A 1 325 ? 12.451 -7.566 -17.310 1.00 93.62 325 ARG A O 1
ATOM 2394 N N . LEU A 1 326 ? 12.073 -8.779 -19.166 1.00 94.81 326 LEU A N 1
ATOM 2395 C CA . LEU A 1 326 ? 13.452 -9.263 -19.297 1.00 94.81 326 LEU A CA 1
ATOM 2396 C C . LEU A 1 326 ? 14.441 -8.115 -19.508 1.00 94.81 326 LEU A C 1
ATOM 2398 O O . LEU A 1 326 ? 15.450 -8.053 -18.807 1.00 94.81 326 LEU A O 1
ATOM 2402 N N . GLN A 1 327 ? 14.129 -7.189 -20.419 1.00 95.50 327 GLN A N 1
ATOM 2403 C CA . GLN A 1 327 ? 14.936 -5.988 -20.643 1.00 95.50 327 GLN A CA 1
ATOM 2404 C C . GLN A 1 327 ? 15.054 -5.156 -19.359 1.00 95.50 327 GLN A C 1
ATOM 2406 O O . GLN A 1 327 ? 16.154 -4.792 -18.957 1.00 95.50 327 GLN A O 1
ATOM 2411 N N . LEU A 1 328 ? 13.938 -4.940 -18.659 1.00 95.44 328 LEU A N 1
ATOM 2412 C CA . LEU A 1 328 ? 13.895 -4.186 -17.409 1.00 95.44 328 LEU A CA 1
ATOM 2413 C C . LEU A 1 328 ? 14.773 -4.802 -16.316 1.00 95.44 328 LEU A C 1
ATOM 2415 O O . LEU A 1 328 ? 15.501 -4.090 -15.631 1.00 95.44 328 LEU A O 1
ATOM 2419 N N . VAL A 1 329 ? 14.702 -6.126 -16.151 1.00 95.44 329 VAL A N 1
ATOM 2420 C CA . VAL A 1 329 ? 15.510 -6.873 -15.178 1.00 95.44 329 VAL A CA 1
ATOM 2421 C C . VAL A 1 329 ? 16.995 -6.788 -15.532 1.00 95.44 329 VAL A C 1
ATOM 2423 O O . VAL A 1 329 ? 17.812 -6.555 -14.642 1.00 95.44 329 VAL A O 1
ATOM 2426 N N . ASN A 1 330 ? 17.340 -6.911 -16.816 1.00 96.88 330 ASN A N 1
ATOM 2427 C CA . ASN A 1 330 ? 18.707 -6.728 -17.298 1.00 96.88 330 ASN A CA 1
ATOM 2428 C C . ASN A 1 330 ? 19.239 -5.329 -16.999 1.00 96.88 330 ASN A C 1
ATOM 2430 O O . ASN A 1 330 ? 20.302 -5.189 -16.396 1.00 96.88 330 ASN A O 1
ATOM 2434 N N . ASP A 1 331 ? 18.485 -4.300 -17.370 1.00 96.69 331 ASP A N 1
ATOM 2435 C CA . ASP A 1 331 ? 18.910 -2.915 -17.197 1.00 96.69 331 ASP A CA 1
ATOM 2436 C C . ASP A 1 331 ? 18.996 -2.550 -15.717 1.00 96.69 331 ASP A C 1
ATOM 2438 O O . ASP A 1 331 ? 19.923 -1.849 -15.306 1.00 96.69 331 ASP A O 1
ATOM 2442 N N . LYS A 1 332 ? 18.099 -3.101 -14.888 1.00 95.50 332 LYS A N 1
ATOM 2443 C CA . LYS A 1 332 ? 18.190 -2.975 -13.434 1.00 95.50 332 LYS A CA 1
ATOM 2444 C C . LYS A 1 332 ? 19.476 -3.597 -12.901 1.00 95.50 332 LYS A C 1
ATOM 2446 O O . LYS A 1 332 ? 20.176 -2.954 -12.128 1.00 95.50 332 LYS A O 1
ATOM 2451 N N . ALA A 1 333 ? 19.802 -4.823 -13.303 1.00 96.19 333 ALA A N 1
ATOM 2452 C CA . ALA A 1 333 ? 21.011 -5.498 -12.842 1.00 96.19 333 ALA A CA 1
ATOM 2453 C C . ALA A 1 333 ? 22.285 -4.737 -13.260 1.00 96.19 333 ALA A C 1
ATOM 2455 O O . ALA A 1 333 ? 23.211 -4.597 -12.458 1.00 96.19 333 ALA A O 1
ATOM 2456 N N . ILE A 1 334 ? 22.309 -4.169 -14.473 1.00 96.31 334 ILE A N 1
ATOM 2457 C CA . ILE A 1 334 ? 23.391 -3.281 -14.929 1.00 96.31 334 ILE A CA 1
ATOM 2458 C C . ILE A 1 334 ? 23.452 -2.012 -14.069 1.00 96.31 334 ILE A C 1
ATOM 2460 O O . ILE A 1 334 ? 24.537 -1.638 -13.621 1.00 96.31 334 ILE A O 1
ATOM 2464 N N . CYS A 1 335 ? 22.316 -1.362 -13.809 1.00 95.94 335 CYS A N 1
ATOM 2465 C CA . CYS A 1 335 ? 22.220 -0.180 -12.949 1.00 95.94 335 CYS A CA 1
ATOM 2466 C C . CYS A 1 335 ? 22.728 -0.471 -11.528 1.00 95.94 335 CYS A C 1
ATOM 2468 O O . CYS A 1 335 ? 23.569 0.265 -11.015 1.00 95.94 335 CYS A O 1
ATOM 2470 N N . ASP A 1 336 ? 22.303 -1.577 -10.915 1.00 94.12 336 ASP A N 1
ATOM 2471 C CA . ASP A 1 336 ? 22.709 -1.962 -9.561 1.00 94.12 336 ASP A CA 1
ATOM 2472 C C . ASP A 1 336 ? 24.232 -2.173 -9.467 1.00 94.12 336 ASP A C 1
ATOM 2474 O O . ASP A 1 336 ? 24.856 -1.694 -8.510 1.00 94.12 336 ASP A O 1
ATOM 2478 N N . ALA A 1 337 ? 24.820 -2.838 -10.473 1.00 95.88 337 ALA A N 1
ATOM 2479 C CA . ALA A 1 337 ? 26.241 -3.184 -10.534 1.00 95.88 337 ALA A CA 1
ATOM 2480 C C . ALA A 1 337 ? 27.151 -2.004 -10.912 1.00 95.88 337 ALA A C 1
ATOM 2482 O O . ALA A 1 337 ? 28.215 -1.827 -10.321 1.00 95.88 337 ALA A O 1
ATOM 2483 N N . SER A 1 338 ? 26.754 -1.199 -11.899 1.00 95.94 338 SER A N 1
ATOM 2484 C CA . SER A 1 338 ? 27.593 -0.131 -12.470 1.00 95.94 338 SER A CA 1
ATOM 2485 C C . SER A 1 338 ? 27.265 1.270 -11.951 1.00 95.94 338 SER A C 1
ATOM 2487 O O . SER A 1 338 ? 28.029 2.203 -12.196 1.00 95.94 338 SER A O 1
ATOM 2489 N N . LYS A 1 339 ? 26.119 1.436 -11.275 1.00 94.44 339 LYS A N 1
ATOM 2490 C CA . LYS A 1 339 ? 25.502 2.729 -10.924 1.00 94.44 339 LYS A CA 1
ATOM 2491 C C . LYS A 1 339 ? 25.131 3.605 -12.130 1.00 94.44 339 LYS A C 1
ATOM 2493 O O . LYS A 1 339 ? 24.798 4.775 -11.959 1.00 94.44 339 LYS A O 1
ATOM 2498 N N . GLN A 1 340 ? 25.149 3.059 -13.350 1.00 93.81 340 GLN A N 1
ATOM 2499 C CA . GLN A 1 340 ? 24.690 3.740 -14.561 1.00 93.81 340 GLN A CA 1
ATOM 2500 C C . GLN A 1 340 ? 23.243 3.348 -14.857 1.00 93.81 340 GLN A C 1
ATOM 2502 O O . GLN A 1 340 ? 22.975 2.319 -15.471 1.00 93.81 340 GLN A O 1
ATOM 2507 N N . CYS A 1 341 ? 22.300 4.173 -14.408 1.00 94.56 341 CYS A N 1
ATOM 2508 C CA . CYS A 1 341 ? 20.885 3.801 -14.405 1.00 94.56 341 CYS A CA 1
ATOM 2509 C C . CYS A 1 341 ? 20.054 4.398 -15.547 1.00 94.56 341 CYS A C 1
ATOM 2511 O O . CYS A 1 341 ? 18.872 4.097 -15.638 1.00 94.56 341 CYS A O 1
ATOM 2513 N N . ALA A 1 342 ? 20.656 5.171 -16.458 1.00 95.00 342 ALA A N 1
ATOM 2514 C CA . ALA A 1 342 ? 19.935 5.824 -17.557 1.00 95.00 342 ALA A CA 1
ATOM 2515 C C . ALA A 1 342 ? 19.115 4.838 -18.412 1.00 95.00 342 ALA A C 1
ATOM 2517 O O . ALA A 1 342 ? 17.934 5.075 -18.646 1.00 95.00 342 ALA A O 1
ATOM 2518 N N . ALA A 1 343 ? 19.705 3.699 -18.796 1.00 94.50 343 ALA A N 1
ATOM 2519 C CA . ALA A 1 343 ? 19.002 2.666 -19.560 1.00 94.50 343 ALA A CA 1
ATOM 2520 C C . ALA A 1 343 ? 17.833 2.051 -18.771 1.00 94.50 343 ALA A C 1
ATOM 2522 O O . ALA A 1 343 ? 16.766 1.810 -19.321 1.00 94.50 343 ALA A O 1
ATOM 2523 N N . TYR A 1 344 ? 18.006 1.845 -17.462 1.00 95.88 344 TYR A N 1
ATOM 2524 C CA . TYR A 1 344 ? 16.939 1.334 -16.605 1.00 95.88 344 TYR A CA 1
ATOM 2525 C C . TYR A 1 344 ? 15.779 2.329 -16.484 1.00 95.88 344 TYR A C 1
ATOM 2527 O O . TYR A 1 344 ? 14.623 1.926 -16.579 1.00 95.88 344 TYR A O 1
ATOM 2535 N N . GLU A 1 345 ? 16.069 3.622 -16.317 1.00 94.44 345 GLU A N 1
ATOM 2536 C CA . GLU A 1 345 ? 15.043 4.670 -16.249 1.00 94.44 345 GLU A CA 1
ATOM 2537 C C . GLU A 1 345 ? 14.265 4.814 -17.565 1.00 94.44 345 GLU A C 1
ATOM 2539 O O . GLU A 1 345 ? 13.038 4.945 -17.544 1.00 94.44 345 GLU A O 1
ATOM 2544 N N . GLU A 1 346 ? 14.956 4.746 -18.705 1.00 94.00 346 GLU A N 1
ATOM 2545 C CA . GLU A 1 346 ? 14.345 4.770 -20.038 1.00 94.00 346 GLU A CA 1
ATOM 2546 C C . GLU A 1 346 ? 13.439 3.549 -20.253 1.00 94.00 346 GLU A C 1
ATOM 2548 O O . GLU A 1 346 ? 12.253 3.702 -20.559 1.00 94.00 346 GLU A O 1
ATOM 2553 N N . SER A 1 347 ? 13.953 2.343 -19.990 1.00 93.69 347 SER A N 1
ATOM 2554 C CA . SER A 1 347 ? 13.192 1.094 -20.101 1.00 93.69 347 SER A CA 1
ATOM 2555 C C . SER A 1 347 ? 11.977 1.058 -19.164 1.00 93.69 347 SER A C 1
ATOM 2557 O O . SER A 1 347 ? 10.919 0.564 -19.556 1.00 93.69 347 SER A O 1
ATOM 2559 N N . GLN A 1 348 ? 12.083 1.607 -17.947 1.00 93.69 348 GLN A N 1
ATOM 2560 C CA . GLN A 1 348 ? 10.964 1.736 -17.000 1.00 93.69 348 GLN A CA 1
ATOM 2561 C C . GLN A 1 348 ? 9.875 2.674 -17.509 1.00 93.69 348 GLN A C 1
ATOM 2563 O O . GLN A 1 348 ? 8.691 2.324 -17.490 1.00 93.69 348 GLN A O 1
ATOM 2568 N N . THR A 1 349 ? 10.275 3.852 -17.988 1.00 90.19 349 THR A N 1
ATOM 2569 C CA . THR A 1 349 ? 9.348 4.843 -18.542 1.00 90.19 349 THR A CA 1
ATOM 2570 C C . THR A 1 349 ? 8.584 4.235 -19.712 1.00 90.19 349 THR A C 1
ATOM 2572 O O . THR A 1 349 ? 7.354 4.190 -19.687 1.00 90.19 349 THR A O 1
ATOM 2575 N N . TYR A 1 350 ? 9.304 3.631 -20.662 1.00 90.62 350 TYR A N 1
ATOM 2576 C CA . TYR A 1 350 ? 8.699 2.935 -21.792 1.00 90.62 350 TYR A CA 1
ATOM 2577 C C . TYR A 1 350 ? 7.748 1.816 -21.338 1.00 90.62 350 TYR A C 1
ATOM 2579 O O . TYR A 1 350 ? 6.612 1.729 -21.804 1.00 90.62 350 TYR A O 1
ATOM 2587 N N . TYR A 1 351 ? 8.166 0.964 -20.394 1.00 92.12 351 TYR A N 1
ATOM 2588 C CA . TYR A 1 351 ? 7.348 -0.158 -19.930 1.00 92.12 351 TYR A CA 1
ATOM 2589 C C . TYR A 1 351 ? 5.991 0.295 -19.376 1.00 92.12 351 TYR A C 1
ATOM 2591 O O . TYR A 1 351 ? 4.949 -0.267 -19.734 1.00 92.12 351 TYR A O 1
ATOM 2599 N N . PHE A 1 352 ? 5.976 1.321 -18.526 1.00 91.31 352 PHE A N 1
ATOM 2600 C CA . PHE A 1 352 ? 4.733 1.773 -17.908 1.00 91.31 352 PHE A CA 1
ATOM 2601 C C . PHE A 1 352 ? 3.883 2.693 -18.785 1.00 91.31 352 PHE A C 1
ATOM 2603 O O . PHE A 1 352 ? 2.664 2.739 -18.581 1.00 91.31 352 PHE A O 1
ATOM 2610 N N . GLU A 1 353 ? 4.489 3.446 -19.702 1.00 87.69 353 GLU A N 1
ATOM 2611 C CA . GLU A 1 353 ? 3.764 4.366 -20.582 1.00 87.69 353 GLU A CA 1
ATOM 2612 C C . GLU A 1 353 ? 3.210 3.658 -21.820 1.00 87.69 353 GLU A C 1
ATOM 2614 O O . GLU A 1 353 ? 2.034 3.844 -22.128 1.00 87.69 353 GLU A O 1
ATOM 2619 N N . GLU A 1 354 ? 3.984 2.765 -22.440 1.00 88.19 354 GLU A N 1
ATOM 2620 C CA . GLU A 1 354 ? 3.629 2.158 -23.730 1.00 88.19 354 GLU A CA 1
ATOM 2621 C C . GLU A 1 354 ? 2.986 0.769 -23.601 1.00 88.19 354 GLU A C 1
ATOM 2623 O O . GLU A 1 354 ? 2.041 0.433 -24.315 1.00 88.19 354 GLU A O 1
ATOM 2628 N N . LEU A 1 355 ? 3.466 -0.080 -22.685 1.00 85.88 355 LEU A N 1
ATOM 2629 C CA . LEU A 1 355 ? 3.022 -1.487 -22.621 1.00 85.88 355 LEU A CA 1
ATOM 2630 C C . LEU A 1 355 ? 1.929 -1.723 -21.588 1.00 85.88 355 LEU A C 1
ATOM 2632 O O . LEU A 1 355 ? 1.060 -2.596 -21.750 1.00 85.88 355 LEU A O 1
ATOM 2636 N N . GLY A 1 356 ? 1.987 -0.952 -20.507 1.00 84.31 356 GLY A N 1
ATOM 2637 C CA . GLY A 1 356 ? 0.885 -0.772 -19.588 1.00 84.31 356 GLY A CA 1
ATOM 2638 C C . GLY A 1 356 ? 1.265 -0.851 -18.116 1.00 84.31 356 GLY A C 1
ATOM 2639 O O . GLY A 1 356 ? 2.237 -1.464 -17.687 1.00 84.31 356 GLY A O 1
ATOM 2640 N N . ARG A 1 357 ? 0.377 -0.271 -17.314 1.00 85.88 357 ARG A N 1
ATOM 2641 C CA . ARG A 1 357 ? 0.488 -0.109 -15.860 1.00 85.88 357 ARG A CA 1
ATOM 2642 C C . ARG A 1 357 ? -0.118 -1.284 -15.090 1.00 85.88 357 ARG A C 1
ATOM 2644 O O . ARG A 1 357 ? -0.810 -1.083 -14.100 1.00 85.88 357 ARG A O 1
ATOM 2651 N N . TYR A 1 358 ? 0.034 -2.506 -15.590 1.00 83.69 358 TYR A N 1
ATOM 2652 C CA . TYR A 1 358 ? -0.651 -3.676 -15.020 1.00 83.69 358 TYR A CA 1
ATOM 2653 C C . TYR A 1 358 ? 0.206 -4.456 -14.018 1.00 83.69 358 TYR A C 1
ATOM 2655 O O . TYR A 1 358 ? -0.323 -5.281 -13.285 1.00 83.69 358 TYR A O 1
ATOM 2663 N N . ASP A 1 359 ? 1.514 -4.213 -13.987 1.00 89.94 359 ASP A N 1
ATOM 2664 C CA . ASP A 1 359 ? 2.440 -4.946 -13.132 1.00 89.94 359 ASP A CA 1
ATOM 2665 C C . ASP A 1 359 ? 2.757 -4.167 -11.856 1.00 89.94 359 ASP A C 1
ATOM 2667 O O . ASP A 1 359 ? 3.611 -3.277 -11.839 1.00 89.94 359 ASP A O 1
ATOM 2671 N N . VAL A 1 360 ? 2.034 -4.500 -10.791 1.00 93.44 360 VAL A N 1
ATOM 2672 C CA . VAL A 1 360 ? 2.154 -3.831 -9.495 1.00 93.44 360 VAL A CA 1
ATOM 2673 C C . VAL A 1 360 ? 3.503 -4.116 -8.805 1.00 93.44 360 VAL A C 1
ATOM 2675 O O . VAL A 1 360 ? 4.027 -3.245 -8.108 1.00 93.44 360 VAL A O 1
ATOM 2678 N N . ASP A 1 361 ? 4.125 -5.278 -9.049 1.00 92.62 361 ASP A N 1
ATOM 2679 C CA . ASP A 1 361 ? 5.444 -5.613 -8.495 1.00 92.62 361 ASP A CA 1
ATOM 2680 C C . ASP A 1 361 ? 6.530 -4.738 -9.126 1.00 92.62 361 ASP A C 1
ATOM 2682 O O . ASP A 1 361 ? 7.374 -4.178 -8.421 1.00 92.62 361 ASP A O 1
ATOM 2686 N N . MET A 1 362 ? 6.464 -4.541 -10.446 1.00 92.69 362 MET A N 1
ATOM 2687 C CA . MET A 1 362 ? 7.384 -3.636 -11.138 1.00 92.69 362 MET A CA 1
ATOM 2688 C C . MET A 1 362 ? 7.227 -2.189 -10.672 1.00 92.69 362 MET A C 1
ATOM 2690 O O . MET A 1 362 ? 8.233 -1.499 -10.506 1.00 92.69 362 MET A O 1
ATOM 2694 N N . MET A 1 363 ? 6.000 -1.726 -10.402 1.00 94.94 363 MET A N 1
ATOM 2695 C CA . MET A 1 363 ? 5.797 -0.380 -9.851 1.00 94.94 363 MET A CA 1
ATOM 2696 C C . MET A 1 363 ? 6.418 -0.228 -8.466 1.00 94.94 363 MET A C 1
ATOM 2698 O O . MET A 1 363 ? 7.046 0.790 -8.195 1.00 94.94 363 MET A O 1
ATOM 2702 N N . LEU A 1 364 ? 6.285 -1.233 -7.596 1.00 95.44 364 LEU A N 1
ATOM 2703 C CA . LEU A 1 364 ? 6.918 -1.206 -6.278 1.00 95.44 364 LEU A CA 1
ATOM 2704 C C . LEU A 1 364 ? 8.451 -1.165 -6.387 1.00 95.44 364 LEU A C 1
ATOM 2706 O O . LEU A 1 364 ? 9.099 -0.418 -5.655 1.00 95.44 364 LEU A O 1
ATOM 2710 N N . ILE A 1 365 ? 9.038 -1.945 -7.301 1.00 94.12 365 ILE A N 1
ATOM 2711 C CA . ILE A 1 365 ? 10.485 -1.916 -7.564 1.00 94.12 365 ILE A CA 1
ATOM 2712 C C . ILE A 1 365 ? 10.913 -0.529 -8.060 1.00 94.12 365 ILE A C 1
ATOM 2714 O O . ILE A 1 365 ? 11.947 -0.018 -7.630 1.00 94.12 365 ILE A O 1
ATOM 2718 N N . TRP A 1 366 ? 10.116 0.098 -8.925 1.00 95.06 366 TRP A N 1
ATOM 2719 C CA . TRP A 1 366 ? 10.381 1.443 -9.426 1.00 95.06 366 TRP A CA 1
ATOM 2720 C C . TRP A 1 366 ? 10.283 2.517 -8.337 1.00 95.06 366 TRP A C 1
ATOM 2722 O O . TRP A 1 366 ? 11.194 3.329 -8.210 1.00 95.06 366 TRP A O 1
ATOM 2732 N N . VAL A 1 367 ? 9.246 2.477 -7.494 1.00 96.06 367 VAL A N 1
ATOM 2733 C CA . VAL A 1 367 ? 9.105 3.358 -6.320 1.00 96.06 367 VAL A CA 1
ATOM 2734 C C . VAL A 1 367 ? 10.346 3.285 -5.433 1.00 96.06 367 VAL A C 1
ATOM 2736 O O . VAL A 1 367 ? 10.905 4.318 -5.077 1.00 96.06 367 VAL A O 1
ATOM 2739 N N . ARG A 1 368 ? 10.816 2.072 -5.121 1.00 95.31 368 ARG A N 1
ATOM 2740 C CA . ARG A 1 368 ? 12.027 1.875 -4.309 1.00 95.31 368 ARG A CA 1
ATOM 2741 C C . ARG A 1 368 ? 13.266 2.431 -4.987 1.00 95.31 368 ARG A C 1
ATOM 2743 O O . ARG A 1 368 ? 14.026 3.152 -4.360 1.00 95.31 368 ARG A O 1
ATOM 2750 N N . TYR A 1 369 ? 13.430 2.165 -6.282 1.00 94.56 369 TYR A N 1
ATOM 2751 C CA . TYR A 1 369 ? 14.531 2.742 -7.045 1.00 94.56 369 TYR A CA 1
ATOM 2752 C C . TYR A 1 369 ? 14.541 4.277 -6.975 1.00 94.56 369 TYR A C 1
ATOM 2754 O O . TYR A 1 369 ? 15.603 4.862 -6.765 1.00 94.56 369 TYR A O 1
ATOM 2762 N N . LEU A 1 370 ? 13.378 4.919 -7.140 1.00 94.00 370 LEU A N 1
ATOM 2763 C CA . LEU A 1 370 ? 13.244 6.373 -7.050 1.00 94.00 370 LEU A CA 1
ATOM 2764 C C . LEU A 1 370 ? 13.577 6.893 -5.646 1.00 94.00 370 LEU A C 1
ATOM 2766 O O . LEU A 1 370 ? 14.213 7.939 -5.534 1.00 94.00 370 LEU A O 1
ATOM 2770 N N . SER A 1 371 ? 13.172 6.160 -4.605 1.00 94.44 371 SER A N 1
ATOM 2771 C CA . SER A 1 371 ? 13.470 6.479 -3.204 1.00 94.44 371 SER A CA 1
ATOM 2772 C C . SER A 1 371 ? 14.973 6.377 -2.900 1.00 94.44 371 SER A C 1
ATOM 2774 O O . SER A 1 371 ? 15.541 7.289 -2.300 1.00 94.44 371 SER A O 1
ATOM 2776 N N . ASP A 1 372 ? 15.634 5.326 -3.399 1.00 93.25 372 ASP A N 1
ATOM 2777 C CA . ASP A 1 372 ? 17.037 5.011 -3.102 1.00 93.25 372 ASP A CA 1
ATOM 2778 C C . ASP A 1 372 ? 18.052 5.845 -3.911 1.00 93.25 372 ASP A C 1
ATOM 2780 O O . ASP A 1 372 ? 19.120 6.182 -3.400 1.00 93.25 372 ASP A O 1
ATOM 2784 N N . ASN A 1 373 ? 17.776 6.142 -5.190 1.00 83.75 373 ASN A N 1
ATOM 2785 C CA . ASN A 1 373 ? 18.815 6.596 -6.134 1.00 83.75 373 ASN A CA 1
ATOM 2786 C C . ASN A 1 373 ? 18.741 8.066 -6.556 1.00 83.75 373 ASN A C 1
ATOM 2788 O O . ASN A 1 373 ? 19.661 8.540 -7.229 1.00 83.75 373 ASN A O 1
ATOM 2792 N N . LYS A 1 374 ? 17.687 8.814 -6.213 1.00 70.19 374 LYS A N 1
ATOM 2793 C CA . LYS A 1 374 ? 17.529 10.180 -6.731 1.00 70.19 374 LYS A CA 1
ATOM 2794 C C . LYS A 1 374 ? 17.804 11.250 -5.687 1.00 70.19 374 LYS A C 1
ATOM 2796 O O . LYS A 1 374 ? 17.361 11.180 -4.545 1.00 70.19 374 LYS A O 1
ATOM 2801 N N . ALA A 1 375 ? 18.488 12.304 -6.139 1.00 65.06 375 ALA A N 1
ATOM 2802 C CA . ALA A 1 375 ? 18.517 13.580 -5.445 1.00 65.06 375 ALA A CA 1
ATOM 2803 C C . ALA A 1 375 ? 17.076 13.985 -5.106 1.00 65.06 375 ALA A C 1
ATOM 2805 O O . ALA A 1 375 ? 16.209 14.016 -5.981 1.00 65.06 375 ALA A O 1
ATOM 2806 N N . HIS A 1 376 ? 16.827 14.259 -3.828 1.00 81.19 376 HIS A N 1
ATOM 2807 C CA . HIS A 1 376 ? 15.502 14.526 -3.281 1.00 81.19 376 HIS A CA 1
ATOM 2808 C C . HIS A 1 376 ? 15.004 15.930 -3.662 1.00 81.19 376 HIS A C 1
ATOM 2810 O O . HIS A 1 376 ? 14.738 16.746 -2.790 1.00 81.19 376 HIS A O 1
ATOM 2816 N N . GLY A 1 377 ? 14.924 16.253 -4.952 1.00 94.50 377 GLY A N 1
ATOM 2817 C CA . GLY A 1 377 ? 14.228 17.444 -5.426 1.00 94.50 377 GLY A CA 1
ATOM 2818 C C . GLY A 1 377 ? 12.711 17.260 -5.360 1.00 94.50 377 GLY A C 1
ATOM 2819 O O . GLY A 1 377 ? 12.198 16.150 -5.215 1.00 94.50 377 GLY A O 1
ATOM 2820 N N . LEU A 1 378 ? 11.970 18.365 -5.451 1.00 95.44 378 LEU A N 1
ATOM 2821 C CA . LEU A 1 378 ? 10.509 18.352 -5.328 1.00 95.44 378 LEU A CA 1
ATOM 2822 C C . LEU A 1 378 ? 9.829 17.520 -6.432 1.00 95.44 378 LEU A C 1
ATOM 2824 O O . LEU A 1 378 ? 8.821 16.865 -6.179 1.00 95.44 378 LEU A O 1
ATOM 2828 N N . GLU A 1 379 ? 10.379 17.532 -7.646 1.00 93.88 379 GLU A N 1
ATOM 2829 C CA . GLU A 1 379 ? 9.883 16.748 -8.785 1.00 93.88 379 GLU A CA 1
ATOM 2830 C C . GLU A 1 379 ? 10.025 15.243 -8.531 1.00 93.88 379 GLU A C 1
ATOM 2832 O O . GLU A 1 379 ? 9.066 14.494 -8.674 1.00 93.88 379 GLU A O 1
ATOM 2837 N N . GLN A 1 380 ? 11.179 14.809 -8.023 1.00 92.94 380 GLN A N 1
ATOM 2838 C CA . GLN A 1 380 ? 11.441 13.402 -7.725 1.00 92.94 380 GLN A CA 1
ATOM 2839 C C . GLN A 1 380 ? 10.534 12.883 -6.603 1.00 92.94 380 GLN A C 1
ATOM 2841 O O . GLN A 1 380 ? 10.049 11.756 -6.667 1.00 92.94 380 GLN A O 1
ATOM 2846 N N . GLN A 1 381 ? 10.251 13.711 -5.593 1.00 95.75 381 GLN A N 1
ATOM 2847 C CA . GLN A 1 381 ? 9.291 13.348 -4.548 1.00 95.75 381 GLN A CA 1
ATOM 2848 C C . GLN A 1 381 ? 7.861 13.219 -5.097 1.00 95.75 381 GLN A C 1
ATOM 2850 O O . GLN A 1 381 ? 7.135 12.305 -4.704 1.00 95.75 381 GLN A O 1
ATOM 2855 N N . ASN A 1 382 ? 7.466 14.081 -6.042 1.00 95.62 382 ASN A N 1
ATOM 2856 C CA . ASN A 1 382 ? 6.189 13.937 -6.746 1.00 95.62 382 ASN A CA 1
ATOM 2857 C C . ASN A 1 382 ? 6.125 12.635 -7.554 1.00 95.62 382 ASN A C 1
ATOM 2859 O O . ASN A 1 382 ? 5.086 11.975 -7.532 1.00 95.62 382 ASN A O 1
ATOM 2863 N N . ASP A 1 383 ? 7.214 12.235 -8.214 1.00 94.00 383 ASP A N 1
ATOM 2864 C CA . ASP A 1 383 ? 7.273 10.962 -8.939 1.00 94.00 383 ASP A CA 1
ATOM 2865 C C . ASP A 1 383 ? 7.078 9.769 -7.999 1.00 94.00 383 ASP A C 1
ATOM 2867 O O . ASP A 1 383 ? 6.263 8.892 -8.289 1.00 94.00 383 ASP A O 1
ATOM 2871 N N . ILE A 1 384 ? 7.758 9.746 -6.845 1.00 95.81 384 ILE A N 1
ATOM 2872 C CA . ILE A 1 384 ? 7.580 8.681 -5.843 1.00 95.81 384 ILE A CA 1
ATOM 2873 C C . ILE A 1 384 ? 6.107 8.592 -5.427 1.00 95.81 384 ILE A C 1
ATOM 2875 O O . ILE A 1 384 ? 5.508 7.518 -5.478 1.00 95.81 384 ILE A O 1
ATOM 2879 N N . VAL A 1 385 ? 5.491 9.726 -5.080 1.00 96.88 385 VAL A N 1
ATOM 2880 C CA . VAL A 1 385 ? 4.071 9.790 -4.707 1.00 96.88 385 VAL A CA 1
ATOM 2881 C C . VAL A 1 385 ? 3.164 9.290 -5.838 1.00 96.88 385 VAL A C 1
ATOM 2883 O O . VAL A 1 385 ? 2.245 8.504 -5.589 1.00 96.88 385 VAL A O 1
ATOM 2886 N N . LEU A 1 386 ? 3.408 9.726 -7.077 1.00 95.50 386 LEU A N 1
ATOM 2887 C CA . LEU A 1 386 ? 2.633 9.335 -8.254 1.00 95.50 386 LEU A CA 1
ATOM 2888 C C . LEU A 1 386 ? 2.665 7.818 -8.457 1.00 95.50 386 LEU A C 1
ATOM 2890 O O . LEU A 1 386 ? 1.615 7.196 -8.643 1.00 95.50 386 LEU A O 1
ATOM 2894 N N . TRP A 1 387 ? 3.853 7.219 -8.410 1.00 95.56 387 TRP A N 1
ATOM 2895 C CA . TRP A 1 387 ? 4.020 5.784 -8.620 1.00 95.56 387 TRP A CA 1
ATOM 2896 C C . TRP A 1 387 ? 3.504 4.956 -7.442 1.00 95.56 387 TRP A C 1
ATOM 2898 O O . TRP A 1 387 ? 2.890 3.914 -7.674 1.00 95.56 387 TRP A O 1
ATOM 2908 N N . CYS A 1 388 ? 3.621 5.451 -6.205 1.00 97.12 388 CYS A N 1
ATOM 2909 C CA . CYS A 1 388 ? 2.958 4.844 -5.052 1.00 97.12 388 CYS A CA 1
ATOM 2910 C C . CYS A 1 388 ? 1.439 4.790 -5.230 1.00 97.12 388 CYS A C 1
ATOM 2912 O O . CYS A 1 388 ? 0.838 3.742 -5.007 1.00 97.12 388 CYS A O 1
ATOM 2914 N N . ASN A 1 389 ? 0.811 5.890 -5.658 1.00 96.94 389 ASN A N 1
ATOM 2915 C CA . ASN A 1 389 ? -0.638 5.934 -5.866 1.00 96.94 389 ASN A CA 1
ATOM 2916 C C . ASN A 1 389 ? -1.082 4.959 -6.964 1.00 96.94 389 ASN A C 1
ATOM 2918 O O . ASN A 1 389 ? -1.992 4.166 -6.735 1.00 96.94 389 ASN A O 1
ATOM 2922 N N . ARG A 1 390 ? -0.382 4.933 -8.107 1.00 95.19 390 ARG A N 1
ATOM 2923 C CA . ARG A 1 390 ? -0.659 3.980 -9.200 1.00 95.19 390 ARG A CA 1
ATOM 2924 C C . ARG A 1 390 ? -0.557 2.523 -8.745 1.00 95.19 390 ARG A C 1
ATOM 2926 O O . ARG A 1 390 ? -1.374 1.696 -9.141 1.00 95.19 390 ARG A O 1
ATOM 2933 N N . ALA A 1 391 ? 0.421 2.203 -7.901 1.00 95.69 391 ALA A N 1
ATOM 2934 C CA . ALA A 1 391 ? 0.568 0.857 -7.365 1.00 95.69 391 ALA A CA 1
ATOM 2935 C C . ALA A 1 391 ? -0.519 0.530 -6.316 1.00 95.69 391 ALA A C 1
ATOM 2937 O O . ALA A 1 391 ? -1.097 -0.556 -6.341 1.00 95.69 391 ALA A O 1
ATOM 2938 N N . LEU A 1 392 ? -0.879 1.484 -5.446 1.00 96.25 392 LEU A N 1
ATOM 2939 C CA . LEU A 1 392 ? -1.948 1.331 -4.446 1.00 96.25 392 LEU A CA 1
ATOM 2940 C C . LEU A 1 392 ? -3.354 1.195 -5.059 1.00 96.25 392 LEU A C 1
ATOM 2942 O O . LEU A 1 392 ? -4.210 0.545 -4.453 1.00 96.25 392 LEU A O 1
ATOM 2946 N N . GLU A 1 393 ? -3.604 1.763 -6.243 1.00 95.38 393 GLU A N 1
ATOM 2947 C CA . GLU A 1 393 ? -4.835 1.562 -7.037 1.00 95.38 393 GLU A CA 1
ATOM 2948 C C . GLU A 1 393 ? -5.014 0.105 -7.493 1.00 95.38 393 GLU A C 1
ATOM 2950 O O . GLU A 1 393 ? -6.131 -0.342 -7.766 1.00 95.38 393 GLU A O 1
ATOM 2955 N N . ARG A 1 394 ? -3.910 -0.644 -7.561 1.00 95.06 394 ARG A N 1
ATOM 2956 C CA . ARG A 1 394 ? -3.860 -2.044 -7.991 1.00 95.06 394 ARG A CA 1
ATOM 2957 C C . ARG A 1 394 ? -3.495 -3.005 -6.872 1.00 95.06 394 ARG A C 1
ATOM 2959 O O . ARG A 1 394 ? -3.133 -4.147 -7.134 1.00 95.06 394 ARG A O 1
ATOM 2966 N N . ARG A 1 395 ? -3.600 -2.575 -5.615 1.00 94.19 395 ARG A N 1
ATOM 2967 C CA . ARG A 1 395 ? -3.212 -3.396 -4.462 1.00 94.19 395 ARG A CA 1
ATOM 2968 C C . ARG A 1 395 ? -3.877 -4.777 -4.444 1.00 94.19 395 ARG A C 1
ATOM 2970 O O . ARG A 1 395 ? -3.255 -5.721 -3.983 1.00 94.19 395 ARG A O 1
ATOM 2977 N N . GLN A 1 396 ? -5.092 -4.910 -4.977 1.00 91.50 396 GLN A N 1
ATOM 2978 C CA . GLN A 1 396 ? -5.831 -6.173 -5.107 1.00 91.50 396 GLN A CA 1
ATOM 2979 C C . GLN A 1 396 ? -5.144 -7.234 -5.981 1.00 91.50 396 GLN A C 1
ATOM 2981 O O . GLN A 1 396 ? -5.507 -8.403 -5.894 1.00 91.50 396 GLN A O 1
ATOM 2986 N N . ASP A 1 397 ? -4.171 -6.845 -6.811 1.00 91.00 397 ASP A N 1
ATOM 2987 C CA . ASP A 1 397 ? -3.402 -7.779 -7.638 1.00 91.00 397 ASP A CA 1
ATOM 2988 C C . ASP A 1 397 ? -2.408 -8.593 -6.790 1.00 91.00 397 ASP A C 1
ATOM 2990 O O . ASP A 1 397 ? -1.972 -9.672 -7.198 1.00 91.00 397 ASP A O 1
ATOM 2994 N N . TRP A 1 398 ? -2.065 -8.113 -5.589 1.00 92.69 398 TRP A N 1
ATOM 2995 C CA . TRP A 1 398 ? -1.327 -8.904 -4.616 1.00 92.69 398 TRP A CA 1
ATOM 2996 C C . TRP A 1 398 ? -2.263 -9.781 -3.794 1.00 92.69 398 TRP A C 1
ATOM 2998 O O . TRP A 1 398 ? -3.283 -9.333 -3.275 1.00 92.69 398 TRP A O 1
ATOM 3008 N N . THR A 1 399 ? -1.851 -11.026 -3.576 1.00 87.00 399 THR A N 1
ATOM 3009 C CA . THR A 1 399 ? -2.554 -11.967 -2.704 1.00 87.00 399 THR A CA 1
ATOM 3010 C C . THR A 1 399 ? -1.759 -12.223 -1.427 1.00 87.00 399 THR A C 1
ATOM 3012 O O . THR A 1 399 ? -0.526 -12.160 -1.415 1.00 87.00 399 THR A O 1
ATOM 3015 N N . SER A 1 400 ? -2.455 -12.614 -0.355 1.00 85.44 400 SER A N 1
ATOM 3016 C CA . SER A 1 400 ? -1.863 -13.170 0.877 1.00 85.44 400 SER A CA 1
ATOM 3017 C C . SER A 1 400 ? -0.873 -12.232 1.599 1.00 85.44 400 SER A C 1
ATOM 3019 O O . SER A 1 400 ? -1.127 -11.042 1.751 1.00 85.44 400 SER A O 1
ATOM 3021 N N . GLU A 1 401 ? 0.257 -12.757 2.067 1.00 85.00 401 GLU A N 1
ATOM 3022 C CA . GLU A 1 401 ? 1.274 -12.031 2.831 1.00 85.00 401 GLU A CA 1
ATOM 3023 C C . GLU A 1 401 ? 1.964 -10.929 2.010 1.00 85.00 401 GLU A C 1
ATOM 3025 O O . GLU A 1 401 ? 2.250 -9.843 2.525 1.00 85.00 401 GLU A O 1
ATOM 3030 N N . LYS A 1 402 ? 2.163 -11.164 0.703 1.00 89.19 402 LYS A N 1
ATOM 3031 C CA . LYS A 1 402 ? 2.727 -10.159 -0.212 1.00 89.19 402 LYS A CA 1
ATOM 3032 C C . LYS A 1 402 ? 1.873 -8.897 -0.264 1.00 89.19 402 LYS A C 1
ATOM 3034 O O . LYS A 1 402 ? 2.442 -7.811 -0.275 1.00 89.19 402 LYS A O 1
ATOM 3039 N N . TYR A 1 403 ? 0.543 -9.031 -0.237 1.00 91.50 403 TYR A N 1
ATOM 3040 C CA . TYR A 1 403 ? -0.373 -7.886 -0.190 1.00 91.50 403 TYR A CA 1
ATOM 3041 C C . TYR A 1 403 ? -0.057 -6.986 0.999 1.00 91.50 403 TYR A C 1
ATOM 3043 O O . TYR A 1 403 ? 0.234 -5.805 0.829 1.00 91.50 403 TYR A O 1
ATOM 3051 N N . VAL A 1 404 ? -0.047 -7.566 2.200 1.00 90.94 404 VAL A N 1
ATOM 3052 C CA . VAL A 1 404 ? 0.167 -6.827 3.446 1.00 90.94 404 VAL A CA 1
ATOM 3053 C C . VAL A 1 404 ? 1.524 -6.127 3.429 1.00 90.94 404 VAL A C 1
ATOM 3055 O O . VAL A 1 404 ? 1.601 -4.922 3.658 1.00 90.94 404 VAL A O 1
ATOM 3058 N N . SER A 1 405 ? 2.587 -6.869 3.100 1.00 94.69 405 SER A N 1
ATOM 3059 C CA . SER A 1 405 ? 3.950 -6.333 3.082 1.00 94.69 405 SER A CA 1
ATOM 3060 C C . SER A 1 405 ? 4.127 -5.219 2.046 1.00 94.69 405 SER A C 1
ATOM 3062 O O . SER A 1 405 ? 4.723 -4.185 2.346 1.00 94.69 405 SER A O 1
ATOM 3064 N N . ASN A 1 406 ? 3.625 -5.412 0.825 1.00 96.12 406 ASN A N 1
ATOM 3065 C CA . ASN A 1 406 ? 3.835 -4.474 -0.274 1.00 96.12 406 ASN A CA 1
ATOM 3066 C C . ASN A 1 406 ? 2.995 -3.204 -0.123 1.00 96.12 406 ASN A C 1
ATOM 3068 O O . ASN A 1 406 ? 3.510 -2.110 -0.346 1.00 96.12 406 ASN A O 1
ATOM 3072 N N . VAL A 1 407 ? 1.742 -3.325 0.322 1.00 96.06 407 VAL A N 1
ATOM 3073 C CA . VAL A 1 407 ? 0.882 -2.167 0.598 1.00 96.06 407 VAL A CA 1
ATOM 3074 C C . VAL A 1 407 ? 1.455 -1.325 1.738 1.00 96.06 407 VAL A C 1
ATOM 3076 O O . VAL A 1 407 ? 1.515 -0.103 1.615 1.00 96.06 407 VAL A O 1
ATOM 3079 N N . GLU A 1 408 ? 1.959 -1.954 2.805 1.00 96.25 408 GLU A N 1
ATOM 3080 C CA . GLU A 1 408 ? 2.623 -1.234 3.899 1.00 96.25 408 GLU A CA 1
ATOM 3081 C C . GLU A 1 408 ? 3.842 -0.448 3.405 1.00 96.25 408 GLU A C 1
ATOM 3083 O O . GLU A 1 408 ? 3.997 0.726 3.743 1.00 96.25 408 GLU A O 1
ATOM 3088 N N . LYS A 1 409 ? 4.687 -1.079 2.577 1.00 97.12 409 LYS A N 1
ATOM 3089 C CA . LYS A 1 409 ? 5.856 -0.428 1.970 1.00 97.12 409 LYS A CA 1
ATOM 3090 C C . LYS A 1 409 ? 5.443 0.788 1.146 1.00 97.12 409 LYS A C 1
ATOM 3092 O O . LYS A 1 409 ? 6.009 1.852 1.343 1.00 97.12 409 LYS A O 1
ATOM 3097 N N . LEU A 1 410 ? 4.433 0.670 0.283 1.00 97.56 410 LEU A N 1
ATOM 3098 C CA . LEU A 1 410 ? 3.961 1.802 -0.521 1.00 97.56 410 LEU A CA 1
ATOM 3099 C C . LEU A 1 410 ? 3.416 2.952 0.329 1.00 97.56 410 LEU A C 1
ATOM 3101 O O . LEU A 1 410 ? 3.716 4.112 0.052 1.00 97.56 410 LEU A O 1
ATOM 3105 N N . PHE A 1 411 ? 2.637 2.647 1.370 1.00 97.88 411 PHE A N 1
ATOM 3106 C CA . PHE A 1 411 ? 2.154 3.666 2.300 1.00 97.88 411 PHE A CA 1
ATOM 3107 C C . PHE A 1 411 ? 3.308 4.392 2.995 1.00 97.88 411 PHE A C 1
ATOM 3109 O O . PHE A 1 411 ? 3.287 5.623 3.080 1.00 97.88 411 PHE A O 1
ATOM 3116 N N . LYS A 1 412 ? 4.331 3.650 3.434 1.00 97.69 412 LYS A N 1
ATOM 3117 C CA . LYS A 1 412 ? 5.545 4.207 4.037 1.00 97.69 412 LYS A CA 1
ATOM 3118 C C . LYS A 1 412 ? 6.305 5.113 3.064 1.00 97.69 412 LYS A C 1
ATOM 3120 O O . LYS A 1 412 ? 6.519 6.278 3.389 1.00 97.69 412 LYS A O 1
ATOM 3125 N N . GLU A 1 413 ? 6.640 4.622 1.871 1.00 97.44 413 GLU A N 1
ATOM 3126 C CA . GLU A 1 413 ? 7.391 5.381 0.854 1.00 97.44 413 GLU A CA 1
ATOM 3127 C C . GLU A 1 413 ? 6.648 6.660 0.448 1.00 97.44 413 GLU A C 1
ATOM 3129 O O . GLU A 1 413 ? 7.220 7.747 0.431 1.00 97.44 413 GLU A O 1
ATOM 3134 N N . ARG A 1 414 ? 5.332 6.571 0.206 1.00 98.00 414 ARG A N 1
ATOM 3135 C CA . ARG A 1 414 ? 4.501 7.741 -0.122 1.00 98.00 414 ARG A CA 1
ATOM 3136 C C . ARG A 1 414 ? 4.504 8.780 1.001 1.00 98.00 414 ARG A C 1
ATOM 3138 O O . ARG A 1 414 ? 4.634 9.974 0.738 1.00 98.00 414 ARG A O 1
ATOM 3145 N N . SER A 1 415 ? 4.376 8.327 2.247 1.00 97.88 415 SER A N 1
ATOM 3146 C CA . SER A 1 415 ? 4.376 9.186 3.436 1.00 97.88 415 SER A CA 1
ATOM 3147 C C . SER A 1 415 ? 5.713 9.907 3.622 1.00 97.88 415 SER A C 1
ATOM 3149 O O . SER A 1 415 ? 5.749 11.116 3.862 1.00 97.88 415 SER A O 1
ATOM 3151 N N . GLN A 1 416 ? 6.821 9.177 3.477 1.00 97.06 416 GLN A N 1
ATOM 3152 C CA . GLN A 1 416 ? 8.176 9.723 3.563 1.00 97.06 416 GLN A CA 1
ATOM 3153 C C . GLN A 1 416 ? 8.461 10.709 2.430 1.00 97.06 416 GLN A C 1
ATOM 3155 O O . GLN A 1 416 ? 9.049 11.769 2.673 1.00 97.06 416 GLN A O 1
ATOM 3160 N N . ALA A 1 417 ? 7.991 10.407 1.219 1.00 96.88 417 ALA A N 1
ATOM 3161 C CA . ALA A 1 417 ? 8.142 11.296 0.083 1.00 96.88 417 ALA A CA 1
ATOM 3162 C C . ALA A 1 417 ? 7.395 12.614 0.301 1.00 96.88 417 ALA A C 1
ATOM 3164 O O . ALA A 1 417 ? 7.983 13.694 0.214 1.00 96.88 417 ALA A O 1
ATOM 3165 N N . ARG A 1 418 ? 6.125 12.545 0.718 1.00 97.44 418 ARG A N 1
ATOM 3166 C CA . ARG A 1 418 ? 5.326 13.741 1.006 1.00 97.44 418 ARG A CA 1
ATOM 3167 C C . ARG A 1 418 ? 5.905 14.575 2.148 1.00 97.44 418 ARG A C 1
ATOM 3169 O O . ARG A 1 418 ? 5.945 15.800 2.058 1.00 97.44 418 ARG A O 1
ATOM 3176 N N . TYR A 1 419 ? 6.415 13.936 3.200 1.00 97.31 419 TYR A N 1
ATOM 3177 C CA . TYR A 1 419 ? 7.125 14.645 4.265 1.00 97.31 419 TYR A CA 1
ATOM 3178 C C . TYR A 1 419 ? 8.412 15.318 3.760 1.00 97.31 419 TYR A C 1
ATOM 3180 O O . TYR A 1 419 ? 8.705 16.454 4.130 1.00 97.31 419 TYR A O 1
ATOM 3188 N N . SER A 1 420 ? 9.158 14.676 2.861 1.00 96.19 420 SER A N 1
ATOM 3189 C CA . SER A 1 420 ? 10.322 15.299 2.221 1.00 96.19 420 SER A CA 1
ATOM 3190 C C . SER A 1 420 ? 9.927 16.550 1.433 1.00 96.19 420 SER A C 1
ATOM 3192 O O . SER A 1 420 ? 10.616 17.564 1.515 1.00 96.19 420 SER A O 1
ATOM 3194 N N . MET A 1 421 ? 8.767 16.556 0.771 1.00 96.94 421 MET A N 1
ATOM 3195 C CA . MET A 1 421 ? 8.241 17.754 0.097 1.00 96.94 421 MET A CA 1
ATOM 3196 C C . MET A 1 421 ? 7.972 18.914 1.067 1.00 96.94 421 MET A C 1
ATOM 3198 O O . MET A 1 421 ? 8.200 20.067 0.707 1.00 96.94 421 MET A O 1
ATOM 3202 N N . VAL A 1 422 ? 7.572 18.643 2.317 1.00 96.88 422 VAL A N 1
ATOM 3203 C CA . VAL A 1 422 ? 7.442 19.675 3.370 1.00 96.88 422 VAL A CA 1
ATOM 3204 C C . VAL A 1 422 ? 8.787 20.335 3.678 1.00 96.88 422 VAL A C 1
ATOM 3206 O O . VAL A 1 422 ? 8.839 21.539 3.927 1.00 96.88 422 VAL A O 1
ATOM 3209 N N . LYS A 1 423 ? 9.881 19.563 3.661 1.00 96.69 423 LYS A N 1
ATOM 3210 C CA . LYS A 1 423 ? 11.238 20.082 3.901 1.00 96.69 423 LYS A CA 1
ATOM 3211 C C . LYS A 1 423 ? 11.777 20.887 2.719 1.00 96.69 423 LYS A C 1
ATOM 3213 O O . LYS A 1 423 ? 12.543 21.821 2.925 1.00 96.69 423 LYS A O 1
ATOM 3218 N N . LEU A 1 424 ? 11.401 20.503 1.501 1.00 96.12 424 LEU A N 1
ATOM 3219 C CA . LEU A 1 424 ? 11.892 21.099 0.253 1.00 96.12 424 LEU A CA 1
ATOM 3220 C C . LEU A 1 424 ? 11.104 22.339 -0.184 1.00 96.12 424 LEU A C 1
ATOM 3222 O O . LEU A 1 424 ? 11.561 23.087 -1.044 1.00 96.12 424 LEU A O 1
ATOM 3226 N N . SER A 1 425 ? 9.915 22.544 0.376 1.00 97.00 425 SER A N 1
ATOM 3227 C CA . SER A 1 425 ? 9.032 23.663 0.054 1.00 97.00 425 SER A CA 1
ATOM 3228 C C . SER A 1 425 ? 9.171 24.810 1.051 1.00 97.00 425 SER A C 1
ATOM 3230 O O . SER A 1 425 ? 9.675 24.660 2.163 1.00 97.00 425 SER A O 1
ATOM 3232 N N . SER A 1 426 ? 8.703 25.988 0.644 1.00 96.75 426 SER A N 1
ATOM 3233 C CA . SER A 1 426 ? 8.692 27.187 1.479 1.00 96.75 426 SER A CA 1
ATOM 3234 C C . SER A 1 426 ? 7.398 27.979 1.277 1.00 96.75 426 SER A C 1
ATOM 3236 O O . SER A 1 426 ? 6.669 27.781 0.302 1.00 96.75 426 SER A O 1
ATOM 3238 N N . GLY A 1 427 ? 7.076 28.865 2.222 1.00 95.44 427 GLY A N 1
ATOM 3239 C CA . GLY A 1 427 ? 5.895 29.725 2.137 1.00 95.44 427 GLY A CA 1
ATOM 3240 C C . GLY A 1 427 ? 4.575 28.945 2.093 1.00 95.44 427 GLY A C 1
ATOM 3241 O O . GLY A 1 427 ? 4.377 27.992 2.842 1.00 95.44 427 GLY A O 1
ATOM 3242 N N . GLY A 1 428 ? 3.652 29.366 1.222 1.00 94.00 428 GLY A N 1
ATOM 3243 C CA . GLY A 1 428 ? 2.308 28.780 1.130 1.00 94.00 428 GLY A CA 1
ATOM 3244 C C . GLY A 1 428 ? 2.277 27.323 0.651 1.00 94.00 428 GLY A C 1
ATOM 3245 O O . GLY A 1 428 ? 1.390 26.572 1.051 1.00 94.00 428 GLY A O 1
ATOM 3246 N N . GLU A 1 429 ? 3.252 26.893 -0.156 1.00 96.25 429 GLU A N 1
ATOM 3247 C CA . GLU A 1 429 ? 3.330 25.500 -0.620 1.00 96.25 429 GLU A CA 1
ATOM 3248 C C . GLU A 1 429 ? 3.673 24.533 0.514 1.00 96.25 429 GLU A C 1
ATOM 3250 O O . GLU A 1 429 ? 3.190 23.402 0.528 1.00 96.25 429 GLU A O 1
ATOM 325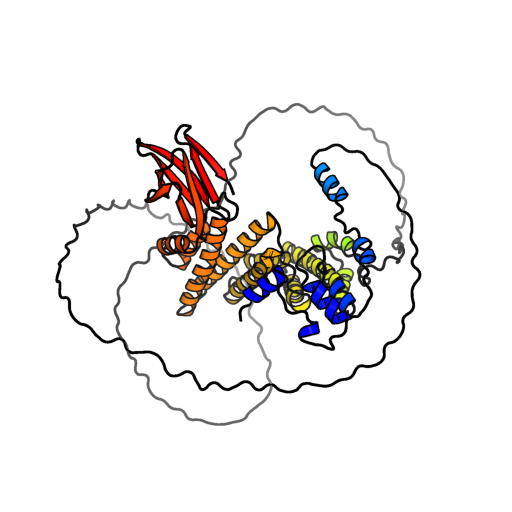5 N N . GLN A 1 430 ? 4.448 24.989 1.501 1.00 96.19 430 GLN A N 1
ATOM 3256 C CA . GLN A 1 430 ? 4.818 24.159 2.641 1.00 96.19 430 GLN A CA 1
ATOM 3257 C C . GLN A 1 430 ? 3.595 23.708 3.439 1.00 96.19 430 GLN A C 1
ATOM 3259 O O . GLN A 1 430 ? 3.509 22.545 3.825 1.00 96.19 430 GLN A O 1
ATOM 3264 N N . GLU A 1 431 ? 2.614 24.588 3.637 1.00 96.12 431 GLU A N 1
ATOM 3265 C CA . GLU A 1 431 ? 1.393 24.240 4.369 1.00 96.12 431 GLU A CA 1
ATOM 3266 C C . GLU A 1 431 ? 0.499 23.265 3.587 1.00 96.12 431 GLU A C 1
ATOM 3268 O O . GLU A 1 431 ? -0.084 22.341 4.166 1.00 96.12 431 GLU A O 1
ATOM 3273 N N . LYS A 1 432 ? 0.454 23.406 2.254 1.00 96.25 432 LYS A N 1
ATOM 3274 C CA . LYS A 1 432 ? -0.192 22.424 1.373 1.00 96.25 432 LYS A CA 1
ATOM 3275 C C . LYS A 1 432 ? 0.444 21.045 1.566 1.00 96.25 432 LYS A C 1
ATOM 3277 O O . LYS A 1 432 ? -0.265 20.089 1.876 1.00 96.25 432 LYS A O 1
ATOM 3282 N N . TYR A 1 433 ? 1.770 20.948 1.458 1.00 97.06 433 TYR A N 1
ATOM 3283 C CA . TYR A 1 433 ? 2.459 19.668 1.621 1.00 97.06 433 TYR A CA 1
ATOM 3284 C C . TYR A 1 433 ? 2.372 19.121 3.045 1.00 97.06 433 TYR A C 1
ATOM 3286 O O . TYR A 1 433 ? 2.321 17.907 3.201 1.00 97.06 433 TYR A O 1
ATOM 3294 N N . ARG A 1 434 ? 2.280 19.960 4.088 1.00 96.25 434 ARG A N 1
ATOM 3295 C CA . ARG A 1 434 ? 2.017 19.487 5.462 1.00 96.25 434 ARG A CA 1
ATOM 3296 C C . ARG A 1 434 ? 0.664 18.805 5.573 1.00 96.25 434 ARG A C 1
ATOM 3298 O O . ARG A 1 434 ? 0.557 17.748 6.190 1.00 96.25 434 ARG A O 1
ATOM 3305 N N . THR A 1 435 ? -0.361 19.395 4.962 1.00 95.25 435 THR A N 1
ATOM 3306 C CA . THR A 1 435 ? -1.715 18.832 4.957 1.00 95.25 435 THR A CA 1
ATOM 3307 C C . THR A 1 435 ? -1.760 17.502 4.204 1.00 95.25 435 THR A C 1
ATOM 3309 O O . THR A 1 435 ? -2.327 16.530 4.711 1.00 95.25 435 THR A O 1
ATOM 3312 N N . GLU A 1 436 ? -1.127 17.438 3.030 1.00 96.38 436 GLU A N 1
ATOM 3313 C CA . GLU A 1 436 ? -1.002 16.202 2.250 1.00 96.38 436 GLU A CA 1
ATOM 3314 C C . GLU A 1 436 ? -0.187 15.141 3.007 1.00 96.38 436 GLU A C 1
ATOM 3316 O O . GLU A 1 436 ? -0.639 14.007 3.132 1.00 96.38 436 GLU A O 1
ATOM 3321 N N . ALA A 1 437 ? 0.962 15.512 3.589 1.00 96.88 437 ALA A N 1
ATOM 3322 C CA . ALA A 1 437 ? 1.828 14.597 4.334 1.00 96.88 437 ALA A CA 1
ATOM 3323 C C . ALA A 1 437 ? 1.098 14.010 5.534 1.00 96.88 437 ALA A C 1
ATOM 3325 O O . ALA A 1 437 ? 1.104 12.799 5.717 1.00 96.88 437 ALA A O 1
ATOM 3326 N N . ARG A 1 438 ? 0.404 14.845 6.315 1.00 95.62 438 ARG A N 1
ATOM 3327 C CA . ARG A 1 438 ? -0.430 14.377 7.424 1.00 95.62 438 ARG A CA 1
ATOM 3328 C C . ARG A 1 438 ? -1.451 13.346 6.948 1.00 95.62 438 ARG A C 1
ATOM 3330 O O . ARG A 1 438 ? -1.600 12.318 7.590 1.00 95.62 438 ARG A O 1
ATOM 3337 N N . THR A 1 439 ? -2.134 13.604 5.835 1.00 94.75 439 THR A N 1
ATOM 3338 C CA . THR A 1 439 ? -3.141 12.677 5.294 1.00 94.75 439 THR A CA 1
ATOM 3339 C C . THR A 1 439 ? -2.508 11.339 4.908 1.00 94.75 439 THR A C 1
ATOM 3341 O O . THR A 1 439 ? -2.937 10.301 5.409 1.00 94.75 439 THR A O 1
ATOM 3344 N N . ASP A 1 440 ? -1.433 11.364 4.114 1.00 96.75 440 ASP A N 1
ATOM 3345 C CA . ASP A 1 440 ? -0.737 10.155 3.654 1.00 96.75 440 ASP A CA 1
ATOM 3346 C C . ASP A 1 440 ? -0.164 9.337 4.832 1.00 96.75 440 ASP A C 1
ATOM 3348 O O . ASP A 1 440 ? -0.313 8.113 4.864 1.00 96.75 440 ASP A O 1
ATOM 3352 N N . ILE A 1 441 ? 0.422 10.011 5.831 1.00 97.19 441 ILE A N 1
ATOM 3353 C CA . ILE A 1 441 ? 0.977 9.383 7.039 1.00 97.19 441 ILE A CA 1
ATOM 3354 C C . ILE A 1 441 ? -0.127 8.769 7.908 1.00 97.19 441 ILE A C 1
ATOM 3356 O O . ILE A 1 441 ? 0.054 7.680 8.453 1.00 97.19 441 ILE A O 1
ATOM 3360 N N . MET A 1 442 ? -1.276 9.436 8.048 1.00 94.94 442 MET A N 1
ATOM 3361 C CA . MET A 1 442 ? -2.394 8.894 8.820 1.00 94.94 442 MET A CA 1
ATOM 3362 C C . MET A 1 442 ? -3.011 7.669 8.143 1.00 94.94 442 MET A C 1
ATOM 3364 O O . MET A 1 442 ? -3.346 6.706 8.829 1.00 94.94 442 MET A O 1
ATOM 3368 N N . GLU A 1 443 ? -3.100 7.648 6.811 1.00 94.00 443 GLU A N 1
ATOM 3369 C CA . GLU A 1 443 ? -3.487 6.438 6.075 1.00 94.00 443 GLU A CA 1
ATOM 3370 C C . GLU A 1 443 ? -2.529 5.274 6.359 1.00 94.00 443 GLU A C 1
ATOM 3372 O O . GLU A 1 443 ? -2.979 4.162 6.641 1.00 94.00 443 GLU A O 1
ATOM 3377 N N . TRP A 1 444 ? -1.218 5.536 6.378 1.00 96.75 444 TRP A N 1
ATOM 3378 C CA . TRP A 1 444 ? -0.220 4.532 6.746 1.00 96.75 444 TRP A CA 1
ATOM 3379 C C . TRP A 1 444 ? -0.377 4.041 8.194 1.00 96.75 444 TRP A C 1
ATOM 3381 O O . TRP A 1 444 ? -0.389 2.831 8.434 1.00 96.75 444 TRP A O 1
ATOM 3391 N N . ALA A 1 445 ? -0.548 4.953 9.156 1.00 94.62 445 ALA A N 1
ATOM 3392 C CA . ALA A 1 445 ? -0.757 4.619 10.565 1.00 94.62 445 ALA A CA 1
ATOM 3393 C C . ALA A 1 445 ? -2.001 3.737 10.763 1.00 94.62 445 ALA A C 1
ATOM 3395 O O . ALA A 1 445 ? -1.945 2.722 11.458 1.00 94.62 445 ALA A O 1
ATOM 3396 N N . ASN A 1 446 ? -3.108 4.086 10.104 1.00 89.06 446 ASN A N 1
ATOM 3397 C CA . ASN A 1 446 ? -4.347 3.314 10.151 1.00 89.06 446 ASN A CA 1
ATOM 3398 C C . ASN A 1 446 ? -4.175 1.927 9.531 1.00 89.06 446 ASN A C 1
ATOM 3400 O O . ASN A 1 446 ? -4.657 0.946 10.095 1.00 89.06 446 ASN A O 1
ATOM 3404 N N . PHE A 1 447 ? -3.462 1.826 8.406 1.00 92.06 447 PHE A N 1
ATOM 3405 C CA . PHE A 1 447 ? -3.162 0.534 7.796 1.00 92.06 447 PHE A CA 1
ATOM 3406 C C . PHE A 1 447 ? -2.364 -0.363 8.751 1.00 92.06 447 PHE A C 1
ATOM 3408 O O . PHE A 1 447 ? -2.707 -1.529 8.918 1.00 92.06 447 PHE A O 1
ATOM 3415 N N . ARG A 1 448 ? -1.357 0.175 9.454 1.00 93.12 448 ARG A N 1
ATOM 3416 C CA . ARG A 1 448 ? -0.596 -0.588 10.461 1.00 93.12 448 ARG A CA 1
ATOM 3417 C C . ARG A 1 448 ? -1.475 -1.057 11.620 1.00 93.12 448 ARG A C 1
ATOM 3419 O O . ARG A 1 448 ? -1.421 -2.235 11.965 1.00 93.12 448 ARG A O 1
ATOM 3426 N N . LEU A 1 449 ? -2.342 -0.192 12.148 1.00 86.81 449 LEU A N 1
ATOM 3427 C CA . LEU A 1 449 ? -3.289 -0.573 13.201 1.00 86.81 449 LEU A CA 1
ATOM 3428 C C . LEU A 1 449 ? -4.248 -1.687 12.768 1.00 86.81 449 LEU A C 1
ATOM 3430 O O . LEU A 1 449 ? -4.497 -2.612 13.537 1.00 86.81 449 LEU A O 1
ATOM 3434 N N . GLN A 1 450 ? -4.764 -1.628 11.537 1.00 84.31 450 GLN A N 1
ATOM 3435 C CA . GLN A 1 450 ? -5.639 -2.673 10.989 1.00 84.31 450 GLN A CA 1
ATOM 3436 C C . GLN A 1 450 ? -4.944 -4.036 10.904 1.00 84.31 450 GLN A C 1
ATOM 3438 O O . GLN A 1 450 ? -5.607 -5.067 10.960 1.00 84.31 450 GLN A O 1
ATOM 3443 N N . LEU A 1 451 ? -3.615 -4.045 10.785 1.00 85.56 451 LEU A N 1
ATOM 3444 C CA . LEU A 1 451 ? -2.790 -5.251 10.808 1.00 85.56 451 LEU A CA 1
ATOM 3445 C C . LEU A 1 451 ? -2.396 -5.689 12.228 1.00 85.56 451 LEU A C 1
ATOM 3447 O O . LEU A 1 451 ? -1.610 -6.624 12.367 1.00 85.56 451 LEU A O 1
ATOM 3451 N N . GLY A 1 452 ? -2.863 -4.993 13.271 1.00 83.50 452 GLY A N 1
ATOM 3452 C CA . GLY A 1 452 ? -2.415 -5.204 14.649 1.00 83.50 452 GLY A CA 1
ATOM 3453 C C . GLY A 1 452 ? -0.944 -4.837 14.873 1.00 83.50 452 GLY A C 1
ATOM 3454 O O . GLY A 1 452 ? -0.337 -5.299 15.836 1.00 83.50 452 GLY A O 1
ATOM 3455 N N . LYS A 1 453 ? -0.345 -4.039 13.979 1.00 88.62 453 LYS A N 1
ATOM 3456 C CA . LYS A 1 453 ? 1.031 -3.555 14.108 1.00 88.62 453 LYS A CA 1
ATOM 3457 C C . LYS A 1 453 ? 1.054 -2.216 14.830 1.00 88.62 453 LYS A C 1
ATOM 3459 O O . LYS A 1 453 ? 0.159 -1.388 14.666 1.00 88.62 453 LYS A O 1
ATOM 3464 N N . ASP A 1 454 ? 2.137 -1.980 15.560 1.00 90.69 454 ASP A N 1
ATOM 3465 C CA . ASP A 1 454 ? 2.405 -0.676 16.151 1.00 90.69 454 ASP A CA 1
ATOM 3466 C C . ASP A 1 454 ? 2.533 0.405 15.063 1.00 90.69 454 ASP A C 1
ATOM 3468 O O . ASP A 1 454 ? 3.158 0.187 14.021 1.00 90.69 454 ASP A O 1
ATOM 3472 N N . ALA A 1 455 ? 1.924 1.563 15.312 1.00 94.62 455 ALA A N 1
ATOM 3473 C CA . ALA A 1 455 ? 1.885 2.716 14.421 1.00 94.62 455 ALA A CA 1
ATOM 3474 C C . ALA A 1 455 ? 2.834 3.847 14.864 1.00 94.62 455 ALA A C 1
ATOM 3476 O O . ALA A 1 455 ? 2.801 4.923 14.263 1.00 94.62 455 ALA A O 1
ATOM 3477 N N . GLU A 1 456 ? 3.678 3.634 15.883 1.00 95.31 456 GLU A N 1
ATOM 3478 C CA . GLU A 1 456 ? 4.577 4.658 16.425 1.00 95.31 456 GLU A CA 1
ATOM 3479 C C . GLU A 1 456 ? 5.455 5.316 15.356 1.00 95.31 456 GLU A C 1
ATOM 3481 O O . GLU A 1 456 ? 5.565 6.540 15.331 1.00 95.31 456 GLU A O 1
ATOM 3486 N N . GLU A 1 457 ? 6.015 4.535 14.430 1.00 96.94 457 GLU A N 1
ATOM 3487 C CA . GLU A 1 457 ? 6.853 5.051 13.339 1.00 96.94 457 GLU A CA 1
ATOM 3488 C C . GLU A 1 457 ? 6.102 6.078 12.469 1.00 96.94 457 GLU A C 1
ATOM 3490 O O . GLU A 1 457 ? 6.609 7.167 12.189 1.00 96.94 457 GLU A O 1
ATOM 3495 N N . ALA A 1 458 ? 4.862 5.762 12.084 1.00 97.12 458 ALA A N 1
ATOM 3496 C CA . ALA A 1 458 ? 4.022 6.662 11.301 1.00 97.12 458 ALA A CA 1
ATOM 3497 C C . ALA A 1 458 ? 3.623 7.897 12.126 1.00 97.12 458 ALA A C 1
ATOM 3499 O O . ALA A 1 458 ? 3.704 9.025 11.644 1.00 97.12 458 ALA A O 1
ATOM 3500 N N . LEU A 1 459 ? 3.263 7.719 13.399 1.00 96.19 459 LEU A N 1
ATOM 3501 C CA . LEU A 1 459 ? 2.908 8.832 14.286 1.00 96.19 459 LEU A CA 1
ATOM 3502 C C . LEU A 1 459 ? 4.084 9.773 14.556 1.00 96.19 459 LEU A C 1
ATOM 3504 O O . LEU A 1 459 ? 3.883 10.986 14.626 1.00 96.19 459 LEU A O 1
ATOM 3508 N N . ALA A 1 460 ? 5.304 9.246 14.670 1.00 96.94 460 ALA A N 1
ATOM 3509 C CA . ALA A 1 460 ? 6.516 10.045 14.786 1.00 96.94 460 ALA A CA 1
ATOM 3510 C C . ALA A 1 460 ? 6.729 10.890 13.521 1.00 96.94 460 ALA A C 1
ATOM 3512 O O . ALA A 1 460 ? 6.955 12.096 13.619 1.00 96.94 460 ALA A O 1
ATOM 3513 N N . LEU A 1 461 ? 6.561 10.297 12.333 1.00 97.62 461 LEU A N 1
ATOM 3514 C CA . LEU A 1 461 ? 6.639 11.026 11.066 1.00 97.62 461 LEU A CA 1
ATOM 3515 C C . LEU A 1 461 ? 5.543 12.104 10.952 1.00 97.62 461 LEU A C 1
ATOM 3517 O O . LEU A 1 461 ? 5.814 13.218 10.504 1.00 97.62 461 LEU A O 1
ATOM 3521 N N . CYS A 1 462 ? 4.323 11.817 11.418 1.00 97.50 462 CYS A N 1
ATOM 3522 C CA . CYS A 1 462 ? 3.229 12.791 11.462 1.00 97.50 462 CYS A CA 1
ATOM 3523 C C . CYS A 1 462 ? 3.554 13.955 12.404 1.00 97.50 462 CYS A C 1
ATOM 3525 O O . CYS A 1 462 ? 3.376 15.116 12.034 1.00 97.50 462 CYS A O 1
ATOM 3527 N N . ALA A 1 463 ? 4.086 13.665 13.595 1.00 96.69 463 ALA A N 1
ATOM 3528 C CA . ALA A 1 463 ? 4.489 14.684 14.557 1.00 96.69 463 ALA A CA 1
ATOM 3529 C C . ALA A 1 463 ? 5.567 15.608 13.976 1.00 96.69 463 ALA A C 1
ATOM 3531 O O . ALA A 1 463 ? 5.512 16.816 14.190 1.00 96.69 463 ALA A O 1
ATOM 3532 N N . LEU A 1 464 ? 6.497 15.069 13.181 1.00 96.75 464 LEU A N 1
ATOM 3533 C CA . LEU A 1 464 ? 7.492 15.866 12.462 1.00 96.75 464 LEU A CA 1
ATOM 3534 C C . LEU A 1 464 ? 6.878 16.747 11.361 1.00 96.75 464 LEU A C 1
ATOM 3536 O O . LEU A 1 464 ? 7.378 17.843 11.112 1.00 96.75 464 LEU A O 1
ATOM 3540 N N . ALA A 1 465 ? 5.818 16.289 10.691 1.00 95.44 465 ALA A N 1
ATOM 3541 C CA . ALA A 1 465 ? 5.132 17.059 9.653 1.00 95.44 465 ALA A CA 1
ATOM 3542 C C . ALA A 1 465 ? 4.247 18.179 10.235 1.00 95.44 465 ALA A C 1
ATOM 3544 O O . ALA A 1 465 ? 4.202 19.281 9.687 1.00 95.44 465 ALA A O 1
ATOM 3545 N N . VAL A 1 466 ? 3.548 17.899 11.340 1.00 94.25 466 VAL A N 1
ATOM 3546 C CA . VAL A 1 466 ? 2.542 18.786 11.954 1.00 94.25 466 VAL A CA 1
ATOM 3547 C C . VAL A 1 466 ? 3.128 19.663 13.068 1.00 94.25 466 VAL A C 1
ATOM 3549 O O . VAL A 1 466 ? 2.590 20.730 13.353 1.00 94.25 466 VAL A O 1
ATOM 3552 N N . GLY A 1 467 ? 4.221 19.232 13.700 1.00 93.56 467 GLY A N 1
ATOM 3553 C CA . GLY A 1 467 ? 4.827 19.882 14.867 1.00 93.56 467 GLY A CA 1
ATOM 3554 C C . GLY A 1 467 ? 4.185 19.512 16.210 1.00 93.56 467 GLY A C 1
ATOM 3555 O O . GLY A 1 467 ? 4.559 20.082 17.231 1.00 93.56 467 GLY A O 1
ATOM 3556 N N . ASP A 1 468 ? 3.223 18.583 16.234 1.00 93.06 468 ASP A N 1
ATOM 3557 C CA . ASP A 1 468 ? 2.501 18.181 17.447 1.00 93.06 468 ASP A CA 1
ATOM 3558 C C . ASP A 1 468 ? 2.038 16.716 17.367 1.00 93.06 468 ASP A C 1
ATOM 3560 O O . ASP A 1 468 ? 1.176 16.361 16.558 1.00 93.06 468 ASP A O 1
ATOM 3564 N N . ARG A 1 469 ? 2.592 15.861 18.238 1.00 91.88 469 ARG A N 1
ATOM 3565 C CA . ARG A 1 469 ? 2.246 14.430 18.312 1.00 91.88 469 ARG A CA 1
ATOM 3566 C C . ARG A 1 469 ? 0.803 14.209 18.774 1.00 91.88 469 ARG A C 1
ATOM 3568 O O . ARG A 1 469 ? 0.159 13.282 18.291 1.00 91.88 469 ARG A O 1
ATOM 3575 N N . SER A 1 470 ? 0.275 15.061 19.656 1.00 90.19 470 SER A N 1
ATOM 3576 C CA . SER A 1 470 ? -1.067 14.884 20.228 1.00 90.19 470 SER A CA 1
ATOM 3577 C C . SER A 1 470 ? -2.165 14.998 19.168 1.00 90.19 470 SER A C 1
ATOM 3579 O O . SER A 1 470 ? -3.108 14.208 19.163 1.00 90.19 470 SER A O 1
ATOM 3581 N N . ARG A 1 471 ? -1.992 15.907 18.199 1.00 90.44 471 ARG A N 1
ATOM 3582 C CA . ARG A 1 471 ? -2.879 16.058 17.037 1.00 90.44 471 ARG A CA 1
ATOM 3583 C C . ARG A 1 471 ? -2.913 14.813 16.156 1.00 90.44 471 ARG A C 1
ATOM 3585 O O . ARG A 1 471 ? -3.988 14.419 15.715 1.00 90.44 471 ARG A O 1
ATOM 3592 N N . CYS A 1 472 ? -1.760 14.188 15.925 1.00 92.25 472 CYS A N 1
ATOM 3593 C CA . CYS A 1 472 ? -1.666 12.966 15.127 1.00 92.25 472 CYS A CA 1
ATOM 3594 C C . CYS A 1 472 ? -2.354 11.784 15.822 1.00 92.25 472 CYS A C 1
ATOM 3596 O O . CYS A 1 472 ? -3.136 11.074 15.196 1.00 92.25 472 CYS A O 1
ATOM 3598 N N . THR A 1 473 ? -2.133 11.613 17.130 1.00 88.00 473 THR A N 1
ATOM 3599 C CA . THR A 1 473 ? -2.791 10.556 17.914 1.00 88.00 473 THR A CA 1
ATOM 3600 C C . THR A 1 473 ? -4.304 10.767 17.998 1.00 88.00 473 THR A C 1
ATOM 3602 O O . THR A 1 473 ? -5.061 9.824 17.792 1.00 88.00 473 THR A O 1
ATOM 3605 N N . ALA A 1 474 ? -4.774 11.999 18.223 1.00 85.81 474 ALA A N 1
ATOM 3606 C CA . ALA A 1 474 ? -6.208 12.299 18.244 1.00 85.81 474 ALA A CA 1
ATOM 3607 C C . ALA A 1 474 ? -6.888 11.941 16.911 1.00 85.81 474 ALA A C 1
ATOM 3609 O O . ALA A 1 474 ? -7.919 11.273 16.901 1.00 85.81 474 ALA A O 1
ATOM 3610 N N . GLN A 1 475 ? -6.269 12.309 15.785 1.00 85.06 475 GLN A N 1
ATOM 3611 C CA . GLN A 1 475 ? -6.792 11.999 14.454 1.00 85.06 475 GLN A CA 1
ATOM 3612 C C . GLN A 1 475 ? -6.776 10.492 14.147 1.00 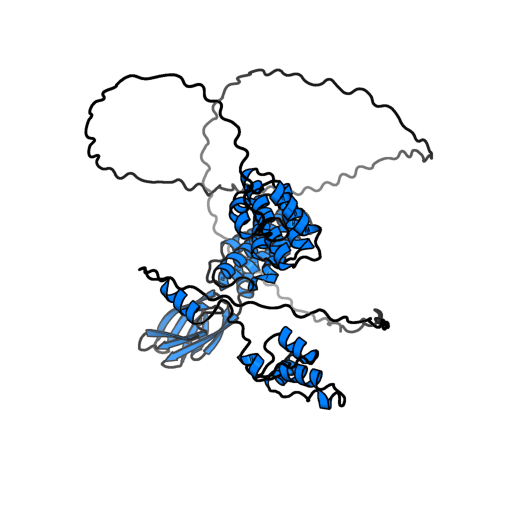85.06 475 GLN A C 1
ATOM 3614 O O . GLN A 1 475 ? -7.663 9.989 13.460 1.00 85.06 475 GLN A O 1
ATOM 3619 N N . GLN A 1 476 ? -5.800 9.749 14.671 1.00 82.50 476 GLN A N 1
ATOM 3620 C CA . GLN A 1 476 ? -5.744 8.291 14.531 1.00 82.50 476 GLN A CA 1
ATOM 3621 C C . GLN A 1 476 ? -6.997 7.618 15.096 1.00 82.50 476 GLN A C 1
ATOM 3623 O O . GLN A 1 476 ? -7.594 6.762 14.446 1.00 82.50 476 GLN A O 1
ATOM 3628 N N . HIS A 1 477 ? -7.424 8.045 16.286 1.00 76.06 477 HIS A N 1
ATOM 3629 C CA . HIS A 1 477 ? -8.620 7.514 16.934 1.00 76.06 477 HIS A CA 1
ATOM 3630 C C . HIS A 1 477 ? -9.904 7.823 16.153 1.00 76.06 477 HIS A C 1
ATOM 3632 O O . HIS A 1 477 ? -10.848 7.038 16.201 1.00 76.06 477 HIS A O 1
ATOM 3638 N N . GLU A 1 478 ? -9.945 8.929 15.405 1.00 76.38 478 GLU A N 1
ATOM 3639 C CA . GLU A 1 478 ? -11.094 9.277 14.561 1.00 76.38 478 GLU A CA 1
ATOM 3640 C C . GLU A 1 478 ? -11.186 8.415 13.294 1.00 76.38 478 GLU A C 1
ATOM 3642 O O . GLU A 1 478 ? -12.289 8.127 12.828 1.00 76.38 478 GLU A O 1
ATOM 3647 N N . MET A 1 479 ? -10.044 8.009 12.731 1.00 70.69 479 MET A N 1
ATOM 3648 C CA . MET A 1 479 ? -9.984 7.301 11.447 1.00 70.69 479 MET A CA 1
ATOM 3649 C C . MET A 1 479 ? -9.970 5.773 11.566 1.00 70.69 479 MET A C 1
ATOM 3651 O O . MET A 1 479 ? -10.169 5.082 10.563 1.00 70.69 479 MET A O 1
ATOM 3655 N N . ALA A 1 480 ? -9.740 5.227 12.761 1.00 73.44 480 ALA A N 1
ATOM 3656 C CA . ALA A 1 480 ? -9.833 3.795 12.995 1.00 73.44 480 ALA A CA 1
ATOM 3657 C C . ALA A 1 480 ? -11.252 3.298 12.658 1.00 73.44 480 ALA A C 1
ATOM 3659 O O . ALA A 1 480 ? -12.243 3.754 13.232 1.00 73.44 480 ALA A O 1
ATOM 3660 N N . ALA A 1 481 ? -11.349 2.369 11.698 1.00 76.00 481 ALA A N 1
ATOM 3661 C CA . ALA A 1 481 ? -12.625 1.818 11.252 1.00 76.00 481 ALA A CA 1
ATOM 3662 C C . ALA A 1 481 ? -13.388 1.256 12.452 1.00 76.00 481 ALA A C 1
ATOM 3664 O O . ALA A 1 481 ? -12.843 0.457 13.212 1.00 76.00 481 ALA A O 1
ATOM 3665 N N . LYS A 1 482 ? -14.637 1.684 12.634 1.00 86.19 482 LYS A N 1
ATOM 3666 C CA . LYS A 1 482 ? -15.476 1.152 13.701 1.00 86.19 482 LYS A CA 1
ATOM 3667 C C . LYS A 1 482 ? -16.035 -0.202 13.277 1.00 86.19 482 LYS A C 1
ATOM 3669 O O . LYS A 1 482 ? -16.669 -0.307 12.230 1.00 86.19 482 LYS A O 1
ATOM 3674 N N . VAL A 1 483 ? -15.789 -1.222 14.085 1.00 90.62 483 VAL A N 1
ATOM 3675 C CA . VAL A 1 483 ? -16.318 -2.575 13.931 1.00 90.62 483 VAL A CA 1
ATOM 3676 C C . VAL A 1 483 ? -17.374 -2.788 15.001 1.00 90.62 483 VAL A C 1
ATOM 3678 O O . VAL A 1 483 ? -17.176 -2.458 16.170 1.00 90.62 483 VAL A O 1
ATOM 3681 N N . GLN A 1 484 ? -18.507 -3.347 14.599 1.00 94.94 484 GLN A N 1
ATOM 3682 C CA . GLN A 1 484 ? -19.576 -3.672 15.523 1.00 94.94 484 GLN A CA 1
ATOM 3683 C C . GLN A 1 484 ? -19.218 -4.948 16.303 1.00 94.94 484 GLN A C 1
ATOM 3685 O O . GLN A 1 484 ? -19.166 -6.035 15.732 1.00 94.94 484 GLN A O 1
ATOM 3690 N N . VAL A 1 485 ? -18.981 -4.820 17.609 1.00 96.94 485 VAL A N 1
ATOM 3691 C CA . VAL A 1 485 ? -18.595 -5.918 18.505 1.00 96.94 485 VAL A CA 1
ATOM 3692 C C . VAL A 1 485 ? -19.699 -6.183 19.526 1.00 96.94 485 VAL A C 1
ATOM 3694 O O . VAL A 1 485 ? -20.252 -5.262 20.126 1.00 96.94 485 VAL A O 1
ATOM 3697 N N . THR A 1 486 ? -20.029 -7.456 19.737 1.00 97.94 486 THR A N 1
ATOM 3698 C CA . THR A 1 486 ? -21.072 -7.909 20.662 1.00 97.94 486 THR A CA 1
ATOM 3699 C C . THR A 1 486 ? -20.480 -8.601 21.884 1.00 97.94 486 THR A C 1
ATOM 3701 O O . THR A 1 486 ? -19.816 -9.629 21.768 1.00 97.94 486 THR A O 1
ATOM 3704 N N . PHE A 1 487 ? -20.805 -8.105 23.075 1.00 98.12 487 PHE A N 1
ATOM 3705 C CA . PHE A 1 487 ? -20.442 -8.716 24.353 1.00 98.12 487 PHE A CA 1
ATOM 3706 C C . PHE A 1 487 ? -21.648 -9.384 24.998 1.00 98.12 487 PHE A C 1
ATOM 3708 O O . PHE A 1 487 ? -22.723 -8.795 25.105 1.00 98.12 487 PHE A O 1
ATOM 3715 N N . VAL A 1 488 ? -21.470 -10.616 25.467 1.00 98.31 488 VAL A N 1
ATOM 3716 C CA . VAL A 1 488 ? -22.500 -11.411 26.143 1.00 98.31 488 VAL A CA 1
ATOM 3717 C C . VAL A 1 488 ? -21.933 -11.957 27.450 1.00 98.31 488 VAL A C 1
ATOM 3719 O O . VAL A 1 488 ? -20.779 -12.372 27.493 1.00 98.31 488 VAL A O 1
ATOM 3722 N N . SER A 1 489 ? -22.738 -11.998 28.513 1.00 98.38 489 SER A N 1
ATOM 3723 C CA . SER A 1 489 ? -22.354 -12.615 29.787 1.00 98.38 489 SER A CA 1
ATOM 3724 C C . SER A 1 489 ? -23.303 -13.739 30.195 1.00 98.38 489 SER A C 1
ATOM 3726 O O . SER A 1 489 ? -24.490 -13.728 29.866 1.00 98.38 489 SER A O 1
ATOM 3728 N N . VAL A 1 490 ? -22.788 -14.710 30.949 1.00 97.88 490 VAL A N 1
ATOM 3729 C CA . VAL A 1 490 ? -23.583 -15.731 31.642 1.00 97.88 490 VAL A CA 1
ATOM 3730 C C . VAL A 1 490 ? -23.154 -15.773 33.117 1.00 97.88 490 VAL A C 1
ATOM 3732 O O . VAL A 1 490 ? -22.041 -16.226 33.401 1.00 97.88 490 VAL A O 1
ATOM 3735 N N . PRO A 1 491 ? -24.013 -15.343 34.069 1.00 97.50 491 PRO A N 1
ATOM 3736 C CA . PRO A 1 491 ? -25.370 -14.804 33.878 1.00 97.50 491 PRO A CA 1
ATOM 3737 C C . PRO A 1 491 ? -25.394 -13.467 33.117 1.00 97.50 491 PRO A C 1
ATOM 3739 O O . PRO A 1 491 ? -24.378 -12.782 33.037 1.00 97.50 491 PRO A O 1
ATOM 3742 N N . LEU A 1 492 ? -26.555 -13.091 32.571 1.00 97.81 492 LEU A N 1
ATOM 3743 C CA . LEU A 1 492 ? -26.754 -11.787 31.920 1.00 97.81 492 LEU A CA 1
ATOM 3744 C C . LEU A 1 492 ? -26.658 -10.636 32.938 1.00 97.81 492 LEU A C 1
ATOM 3746 O O . LEU A 1 492 ? -26.836 -10.854 34.139 1.00 97.81 492 LEU A O 1
ATOM 3750 N N . GLY A 1 493 ? -26.433 -9.415 32.449 1.00 96.75 493 GLY A N 1
ATOM 3751 C CA . GLY A 1 493 ? -26.404 -8.201 33.268 1.00 96.75 493 GLY A CA 1
ATOM 3752 C C . GLY A 1 493 ? -25.024 -7.812 33.799 1.00 96.75 493 GLY A C 1
ATOM 3753 O O . GLY A 1 493 ? -24.945 -6.971 34.692 1.00 96.75 493 GLY A O 1
ATOM 3754 N N . ALA A 1 494 ? -23.941 -8.396 33.275 1.00 98.31 494 ALA A N 1
ATOM 3755 C CA . ALA A 1 494 ? -22.600 -7.897 33.566 1.00 98.31 494 ALA A CA 1
ATOM 3756 C C . ALA A 1 494 ? -22.431 -6.485 32.987 1.00 98.31 494 ALA A C 1
ATOM 3758 O O . ALA A 1 494 ? -22.761 -6.258 31.824 1.00 98.31 494 ALA A O 1
ATOM 3759 N N . LYS A 1 495 ? -21.889 -5.549 33.761 1.00 98.44 495 LYS A N 1
ATOM 3760 C CA . LYS A 1 495 ? -21.399 -4.268 33.250 1.00 98.44 495 LYS A CA 1
ATOM 3761 C C . LYS A 1 495 ? -20.225 -4.510 32.312 1.00 98.44 495 LYS A C 1
ATOM 3763 O O . LYS A 1 495 ? -19.374 -5.342 32.605 1.00 98.44 495 LYS A O 1
ATOM 3768 N N . VAL A 1 496 ? -20.181 -3.780 31.207 1.00 98.19 496 VAL A N 1
ATOM 3769 C CA . VAL A 1 496 ? -19.111 -3.835 30.211 1.00 98.19 496 VAL A CA 1
ATOM 3770 C C . VAL A 1 496 ? -18.389 -2.497 30.221 1.00 98.19 496 VAL A C 1
ATOM 3772 O O . VAL A 1 496 ? -18.999 -1.458 29.949 1.00 98.19 496 VAL A O 1
ATOM 3775 N N . LEU A 1 497 ? -17.096 -2.532 30.532 1.00 98.12 497 LEU A N 1
ATOM 3776 C CA . LEU A 1 497 ? -16.198 -1.396 30.429 1.00 98.12 497 LEU A CA 1
ATOM 3777 C C . LEU A 1 497 ? -15.194 -1.657 29.307 1.00 98.12 497 LEU A C 1
ATOM 3779 O O . LEU A 1 497 ? -14.626 -2.745 29.230 1.00 98.12 497 LEU A O 1
ATOM 3783 N N . ILE A 1 498 ? -14.967 -0.661 28.457 1.00 97.19 498 ILE A N 1
ATOM 3784 C CA . ILE A 1 498 ? -13.987 -0.717 27.367 1.00 97.19 498 ILE A CA 1
ATOM 3785 C C . ILE A 1 498 ? -12.981 0.401 27.618 1.00 97.19 498 ILE A C 1
ATOM 3787 O O . ILE A 1 498 ? -13.369 1.558 27.788 1.00 97.19 498 ILE A O 1
ATOM 3791 N N . ASP A 1 499 ? -11.706 0.037 27.733 1.00 95.69 499 ASP A N 1
ATOM 3792 C CA . ASP A 1 499 ? -10.594 0.943 28.047 1.00 95.69 499 ASP A CA 1
ATOM 3793 C C . ASP A 1 499 ? -10.855 1.789 29.307 1.00 95.69 499 ASP A C 1
ATOM 3795 O O . ASP A 1 499 ? -10.550 2.978 29.384 1.00 95.69 499 ASP A O 1
ATOM 3799 N N . GLY A 1 500 ? -11.479 1.159 30.308 1.00 96.06 500 GLY A N 1
ATOM 3800 C CA . GLY A 1 500 ? -11.817 1.773 31.594 1.00 96.06 500 GLY A CA 1
ATOM 3801 C C . GLY A 1 500 ? -13.130 2.566 31.626 1.00 96.06 500 GLY A C 1
ATOM 3802 O O . GLY A 1 500 ? -13.557 2.949 32.714 1.00 96.06 500 GLY A O 1
ATOM 3803 N N . ASN A 1 501 ? -13.807 2.769 30.492 1.00 96.38 501 ASN A N 1
ATOM 3804 C CA . ASN A 1 501 ? -15.078 3.498 30.432 1.00 96.38 501 ASN A CA 1
ATOM 3805 C C . ASN A 1 501 ? -16.271 2.535 30.479 1.00 96.38 501 ASN A C 1
ATOM 3807 O O . ASN A 1 501 ? -16.369 1.646 29.637 1.00 96.38 501 ASN A O 1
ATOM 3811 N N . GLU A 1 502 ? -17.193 2.710 31.434 1.00 96.88 502 GLU A N 1
ATOM 3812 C CA . GLU A 1 502 ? -18.451 1.944 31.495 1.00 96.88 502 GLU A CA 1
ATOM 3813 C C . GLU A 1 502 ? -19.353 2.334 30.318 1.00 96.88 502 GLU A C 1
ATOM 3815 O O . GLU A 1 502 ? -19.783 3.483 30.217 1.00 96.88 502 GLU A O 1
ATOM 3820 N N . ILE A 1 503 ? -19.632 1.377 29.426 1.00 96.81 503 ILE A N 1
ATOM 3821 C CA . ILE A 1 503 ? -20.427 1.626 28.218 1.00 96.81 503 ILE A CA 1
ATOM 3822 C C . ILE A 1 503 ? -21.875 1.164 28.408 1.00 96.81 503 ILE A C 1
ATOM 3824 O O . ILE A 1 503 ? -22.804 1.923 28.132 1.00 96.81 503 ILE A O 1
ATOM 3828 N N . ALA A 1 504 ? -22.086 -0.081 28.855 1.00 97.44 504 ALA A N 1
ATOM 3829 C CA . ALA A 1 504 ? -23.418 -0.689 28.955 1.00 97.44 504 ALA A CA 1
ATOM 3830 C C . ALA A 1 504 ? -23.435 -1.965 29.823 1.00 97.44 504 ALA A C 1
ATOM 3832 O O . ALA A 1 504 ? -22.437 -2.328 30.442 1.00 97.44 504 ALA A O 1
ATOM 3833 N N . GLN A 1 505 ? -24.569 -2.676 29.847 1.00 98.12 505 GLN A N 1
ATOM 3834 C CA . GLN A 1 505 ? -24.708 -4.012 30.440 1.00 98.12 505 GLN A CA 1
ATOM 3835 C C . GLN A 1 505 ? -24.907 -5.074 29.352 1.00 98.12 505 GLN A C 1
ATOM 3837 O O . GLN A 1 505 ? -25.662 -4.860 28.408 1.00 98.12 505 GLN A O 1
ATOM 3842 N N . ALA A 1 506 ? -24.266 -6.233 29.500 1.00 97.00 506 ALA A N 1
ATOM 3843 C CA . ALA A 1 506 ? -24.372 -7.351 28.573 1.00 97.00 506 ALA A CA 1
ATOM 3844 C C . ALA A 1 506 ? -25.749 -8.053 28.667 1.00 97.00 506 ALA A C 1
ATOM 3846 O O . ALA A 1 506 ? -26.243 -8.287 29.777 1.00 97.00 506 ALA A O 1
ATOM 3847 N N . PRO A 1 507 ? -26.352 -8.470 27.534 1.00 97.88 507 PRO A N 1
ATOM 3848 C CA . PRO A 1 507 ? -25.787 -8.470 26.188 1.00 97.88 507 PRO A CA 1
ATOM 3849 C C . PRO A 1 507 ? -25.857 -7.090 25.524 1.00 97.88 507 PRO A C 1
ATOM 3851 O O . PRO A 1 507 ? -26.885 -6.421 25.579 1.00 97.88 507 PRO A O 1
ATOM 3854 N N . PHE A 1 508 ? -24.766 -6.685 24.879 1.00 96.06 508 PHE A N 1
ATOM 3855 C CA . PHE A 1 508 ? -24.633 -5.360 24.282 1.00 96.06 508 PHE A CA 1
ATOM 3856 C C . PHE A 1 508 ? -23.783 -5.404 23.015 1.00 96.06 508 PHE A C 1
ATOM 3858 O O . PHE A 1 508 ? -22.828 -6.173 22.937 1.00 96.06 508 PHE A O 1
ATOM 3865 N N . THR A 1 509 ? -24.123 -4.556 22.049 1.00 97.06 509 THR A N 1
ATOM 3866 C CA . THR A 1 509 ? -23.411 -4.409 20.781 1.00 97.06 509 THR A CA 1
ATOM 3867 C C . THR A 1 509 ? -22.953 -2.961 20.631 1.00 97.06 509 THR A C 1
ATOM 3869 O O . THR A 1 509 ? -23.763 -2.048 20.794 1.00 97.06 509 THR A O 1
ATOM 3872 N N . HIS A 1 510 ? -21.669 -2.750 20.332 1.00 95.94 510 HIS A N 1
ATOM 3873 C CA . HIS A 1 510 ? -21.067 -1.423 20.209 1.00 95.94 510 HIS A CA 1
ATOM 3874 C C . HIS A 1 510 ? -20.136 -1.317 19.015 1.00 95.94 510 HIS A C 1
ATOM 3876 O O . HIS A 1 510 ? -19.441 -2.271 18.682 1.00 95.94 510 HIS A O 1
ATOM 3882 N N . ASP A 1 511 ? -20.068 -0.125 18.443 1.00 94.62 511 ASP A N 1
ATOM 3883 C CA . ASP A 1 511 ? -19.100 0.214 17.413 1.00 94.62 511 ASP A CA 1
ATOM 3884 C C . ASP A 1 511 ? -17.771 0.585 18.085 1.00 94.62 511 ASP A C 1
ATOM 3886 O O . ASP A 1 511 ? -17.624 1.685 18.621 1.00 94.62 511 ASP A O 1
ATOM 3890 N N . ILE A 1 512 ? -16.810 -0.337 18.075 1.00 93.69 512 ILE A N 1
ATOM 3891 C CA . ILE A 1 512 ? -15.467 -0.134 18.630 1.00 93.69 512 ILE A CA 1
ATOM 3892 C C . ILE A 1 512 ? -14.516 0.194 17.486 1.00 93.69 512 ILE A C 1
ATOM 3894 O O . ILE A 1 512 ? -14.551 -0.449 16.441 1.00 93.69 512 ILE A O 1
ATOM 3898 N N . THR A 1 513 ? -13.662 1.195 17.664 1.00 90.12 513 THR A N 1
ATOM 3899 C CA . THR A 1 513 ? -12.560 1.472 16.733 1.00 90.12 513 THR A CA 1
ATOM 3900 C C . THR A 1 513 ? -11.665 0.243 16.559 1.00 90.12 513 THR A C 1
ATOM 3902 O O . THR A 1 513 ? -11.459 -0.502 17.504 1.00 90.12 513 THR A O 1
ATOM 3905 N N . GLY A 1 514 ? -11.114 0.015 15.370 1.00 85.75 514 GLY A N 1
ATOM 3906 C CA . GLY A 1 514 ? -10.122 -1.043 15.175 1.00 85.75 514 GLY A CA 1
ATOM 3907 C C . GLY A 1 514 ? -8.854 -0.797 16.003 1.00 85.75 514 GLY A C 1
ATOM 3908 O O . GLY A 1 514 ? -8.397 0.342 16.110 1.00 85.75 514 GLY A O 1
ATOM 3909 N N . GLY A 1 515 ? -8.276 -1.859 16.562 1.00 85.00 515 GLY A N 1
ATOM 3910 C CA . GLY A 1 515 ? -7.107 -1.795 17.439 1.00 85.00 515 GLY A CA 1
ATOM 3911 C C . GLY A 1 515 ? -7.176 -2.767 18.618 1.00 85.00 515 GLY A C 1
ATOM 3912 O O . GLY A 1 515 ? -8.041 -3.640 18.682 1.00 85.00 515 GLY A O 1
ATOM 3913 N N . GLN A 1 516 ? -6.234 -2.625 19.550 1.00 89.62 516 GLN A N 1
ATOM 3914 C CA . GLN A 1 516 ? -6.203 -3.398 20.789 1.00 89.62 516 GLN A CA 1
ATOM 3915 C C . GLN A 1 516 ? -7.002 -2.670 21.877 1.00 89.62 516 GLN A C 1
ATOM 3917 O O . GLN A 1 516 ? -6.764 -1.491 22.125 1.00 89.62 516 GLN A O 1
ATOM 3922 N N . HIS A 1 517 ? -7.909 -3.383 22.543 1.00 93.81 517 HIS A N 1
ATOM 3923 C CA . HIS A 1 517 ? -8.778 -2.840 23.589 1.00 93.81 517 HIS A CA 1
ATOM 3924 C C . HIS A 1 517 ? -8.752 -3.711 24.841 1.00 93.81 517 HIS A C 1
ATOM 3926 O O . HIS A 1 517 ? -8.699 -4.941 24.752 1.00 93.81 517 HIS A O 1
ATOM 3932 N N . VAL A 1 518 ? -8.842 -3.083 26.013 1.00 97.00 518 VAL A N 1
ATOM 3933 C CA . VAL A 1 518 ? -9.014 -3.788 27.289 1.00 97.00 518 VAL A CA 1
ATOM 3934 C C . VAL A 1 518 ? -10.491 -3.773 27.654 1.00 97.00 518 VAL A C 1
ATOM 3936 O O . VAL A 1 518 ? -11.060 -2.726 27.960 1.00 97.00 518 VAL A O 1
ATOM 3939 N N . VAL A 1 519 ? -11.121 -4.943 27.651 1.00 97.81 519 VAL A N 1
ATOM 3940 C CA . VAL A 1 519 ? -12.524 -5.104 28.035 1.00 97.81 519 VAL A CA 1
ATOM 3941 C C . VAL A 1 519 ? -12.603 -5.685 29.433 1.00 97.81 519 VAL A C 1
ATOM 3943 O O . VAL A 1 519 ? -12.141 -6.799 29.672 1.00 97.81 519 VAL A O 1
ATOM 3946 N N . ARG A 1 520 ? -13.244 -4.956 30.344 1.00 98.25 520 ARG A N 1
ATOM 3947 C CA . ARG A 1 520 ? -13.617 -5.454 31.666 1.00 98.25 520 ARG A CA 1
ATOM 3948 C C . ARG A 1 520 ? -15.097 -5.795 31.683 1.00 98.25 520 ARG A C 1
ATOM 3950 O O . ARG A 1 520 ? -15.928 -4.960 31.330 1.00 98.25 520 ARG A O 1
ATOM 3957 N N . MET A 1 521 ? -15.439 -6.998 32.130 1.00 98.31 521 MET A N 1
ATOM 3958 C CA . MET A 1 521 ? -16.824 -7.345 32.455 1.00 98.31 521 MET A CA 1
ATOM 3959 C C . MET A 1 521 ? -16.964 -7.537 33.959 1.00 98.31 521 MET A C 1
ATOM 3961 O O . MET A 1 521 ? -16.160 -8.245 34.556 1.00 98.31 521 MET A O 1
ATOM 3965 N N . GLU A 1 522 ? -17.970 -6.908 34.568 1.00 98.50 522 GLU A N 1
ATOM 3966 C CA . GLU A 1 522 ? -18.202 -6.919 36.017 1.00 98.50 522 GLU A CA 1
ATOM 3967 C C . GLU A 1 522 ? -19.646 -7.321 36.341 1.00 98.50 522 GLU A C 1
ATOM 3969 O O . GLU A 1 522 ? -20.609 -6.707 35.886 1.00 98.50 522 GLU A O 1
ATOM 3974 N N . MET A 1 523 ? -19.815 -8.369 37.138 1.00 98.19 523 MET A N 1
ATOM 3975 C CA . MET A 1 523 ? -21.111 -8.828 37.627 1.00 98.19 523 MET A CA 1
ATOM 3976 C C . MET A 1 523 ? -21.579 -7.994 38.832 1.00 98.19 523 MET A C 1
ATOM 3978 O O . MET A 1 523 ? -20.754 -7.502 39.599 1.00 98.19 523 MET A O 1
ATOM 3982 N N . PRO A 1 524 ? -22.898 -7.907 39.097 1.00 97.50 524 PRO A N 1
ATOM 3983 C CA . PRO A 1 524 ? -23.423 -7.206 40.273 1.00 97.50 524 PRO A CA 1
ATOM 3984 C C . PRO A 1 524 ? -22.945 -7.753 41.630 1.00 97.50 524 PRO A C 1
ATOM 3986 O O . PRO A 1 524 ? -23.083 -7.070 42.640 1.00 97.50 524 PRO A O 1
ATOM 3989 N N . ASP A 1 525 ? -22.414 -8.981 41.674 1.00 96.44 525 ASP A N 1
ATOM 3990 C CA . ASP A 1 525 ? -21.809 -9.580 42.872 1.00 96.44 525 ASP A CA 1
ATOM 3991 C C . ASP A 1 525 ? -20.345 -9.145 43.098 1.00 96.44 525 ASP A C 1
ATOM 3993 O O . ASP A 1 525 ? -19.705 -9.619 44.036 1.00 96.44 525 ASP A O 1
ATOM 3997 N N . GLY A 1 526 ? -19.824 -8.245 42.255 1.00 96.69 526 GLY A N 1
ATOM 3998 C CA . GLY A 1 526 ? -18.470 -7.700 42.319 1.00 96.69 526 GLY A CA 1
ATOM 3999 C C . GLY A 1 526 ? -17.411 -8.556 41.625 1.00 96.69 526 GLY A C 1
ATOM 4000 O O . GLY A 1 526 ? -16.233 -8.207 41.658 1.00 96.69 526 GLY A O 1
ATOM 4001 N N . LYS A 1 527 ? -17.781 -9.682 40.998 1.00 97.06 527 LYS A N 1
ATOM 4002 C CA . LYS A 1 527 ? -16.827 -10.456 40.194 1.00 97.06 527 LYS A CA 1
ATOM 4003 C C . LYS A 1 527 ? -16.533 -9.730 38.896 1.00 97.06 527 LYS A C 1
ATOM 4005 O O . LYS A 1 527 ? -17.456 -9.435 38.143 1.00 97.06 527 LYS A O 1
ATOM 4010 N N . SER A 1 528 ? -15.258 -9.533 38.594 1.00 97.81 528 SER A N 1
ATOM 4011 C CA . SER A 1 528 ? -14.816 -8.914 37.350 1.00 97.81 528 SER A CA 1
ATOM 4012 C C . SER A 1 528 ? -13.700 -9.704 36.686 1.00 97.81 528 SER A C 1
ATOM 4014 O O . SER A 1 528 ? -12.930 -10.379 37.367 1.00 97.81 528 SER A O 1
ATOM 4016 N N . THR A 1 529 ? -13.579 -9.564 35.371 1.00 98.00 529 THR A N 1
ATOM 4017 C CA . THR A 1 529 ? -12.466 -10.101 34.582 1.00 98.00 529 THR A CA 1
ATOM 4018 C C . THR A 1 529 ? -12.045 -9.070 33.540 1.00 98.00 529 THR A C 1
ATOM 4020 O O . THR A 1 529 ? -12.904 -8.352 33.018 1.00 98.00 529 THR A O 1
ATOM 4023 N N . ASP A 1 530 ? -10.753 -9.027 33.222 1.00 97.81 530 ASP A N 1
ATOM 4024 C CA . ASP A 1 530 ? -10.187 -8.176 32.174 1.00 97.81 530 ASP A CA 1
ATOM 4025 C C . ASP A 1 530 ? -9.741 -9.049 31.002 1.00 97.81 530 ASP A C 1
ATOM 4027 O O . ASP A 1 530 ? -9.139 -10.110 31.189 1.00 97.81 530 ASP A O 1
ATOM 4031 N N . ARG A 1 531 ? -10.012 -8.601 29.778 1.00 97.19 531 ARG A N 1
ATOM 4032 C CA . ARG A 1 531 ? -9.579 -9.272 28.557 1.00 97.19 531 ARG A CA 1
ATOM 4033 C C . ARG A 1 531 ? -9.072 -8.269 27.540 1.00 97.19 531 ARG A C 1
ATOM 4035 O O . ARG A 1 531 ? -9.800 -7.372 27.131 1.00 97.19 531 ARG A O 1
ATOM 4042 N N . ASN A 1 532 ? -7.858 -8.503 27.058 1.00 96.56 532 ASN A N 1
ATOM 4043 C CA . ASN A 1 532 ? -7.353 -7.824 25.874 1.00 96.56 532 ASN A CA 1
ATOM 4044 C C . ASN A 1 532 ? -8.012 -8.450 24.641 1.00 96.56 532 ASN A C 1
ATOM 4046 O O . ASN A 1 532 ? -7.893 -9.661 24.425 1.00 96.56 532 ASN A O 1
ATOM 4050 N N . ILE A 1 533 ? -8.716 -7.644 23.854 1.00 95.12 533 ILE A N 1
ATOM 4051 C CA . ILE A 1 533 ? -9.259 -8.037 22.554 1.00 95.12 533 ILE A CA 1
ATOM 4052 C C . ILE A 1 533 ? -8.553 -7.250 21.452 1.00 95.12 533 ILE A C 1
ATOM 4054 O O . ILE A 1 533 ? -8.176 -6.097 21.651 1.00 95.12 533 ILE A O 1
ATOM 4058 N N . GLN A 1 534 ? -8.380 -7.885 20.299 1.00 92.12 534 GLN A N 1
ATOM 4059 C CA . GLN A 1 534 ? -8.008 -7.212 19.062 1.00 92.12 534 GLN A CA 1
ATOM 4060 C C . GLN A 1 534 ? -9.289 -7.022 18.247 1.00 92.12 534 GLN A C 1
ATOM 4062 O O . GLN A 1 534 ? -10.074 -7.960 18.117 1.00 92.12 534 GLN A O 1
ATOM 4067 N N . VAL A 1 535 ? -9.518 -5.810 17.753 1.00 91.25 535 VAL A N 1
ATOM 4068 C CA . VAL A 1 535 ? -10.656 -5.453 16.908 1.00 91.25 535 VAL A CA 1
ATOM 4069 C C . VAL A 1 535 ? -10.126 -5.121 15.520 1.00 91.25 535 VAL A C 1
ATOM 4071 O O . VAL A 1 535 ? -9.369 -4.168 15.337 1.00 91.25 535 VAL A O 1
ATOM 4074 N N . GLY A 1 536 ? -10.541 -5.897 14.531 1.00 84.69 536 GLY A N 1
ATOM 4075 C CA . GLY A 1 536 ? -10.096 -5.779 13.151 1.00 84.69 536 GLY A CA 1
ATOM 4076 C C . GLY A 1 536 ? -11.023 -6.543 12.203 1.00 84.69 536 GLY A C 1
ATOM 4077 O O . GLY A 1 536 ? -11.921 -7.253 12.658 1.00 84.69 536 GLY A O 1
ATOM 4078 N N . PRO A 1 537 ? -10.840 -6.412 10.876 1.00 75.38 537 PRO A N 1
ATOM 4079 C CA . PRO A 1 537 ? -11.738 -7.008 9.879 1.00 75.38 537 PRO A CA 1
ATOM 4080 C C . PRO A 1 537 ? -11.847 -8.535 9.963 1.00 75.38 537 PRO A C 1
ATOM 4082 O O . PRO A 1 537 ? -12.855 -9.104 9.558 1.00 75.38 537 PRO A O 1
ATOM 4085 N N . ASN A 1 538 ? -10.795 -9.183 10.468 1.00 81.50 538 ASN A N 1
ATOM 4086 C CA . ASN A 1 538 ? -10.681 -10.635 10.578 1.00 81.50 538 ASN A CA 1
ATOM 4087 C C . ASN A 1 538 ? -10.657 -11.103 12.037 1.00 81.50 538 ASN A C 1
ATOM 4089 O O . ASN A 1 538 ? -10.250 -12.234 12.287 1.00 81.50 538 ASN A O 1
ATOM 4093 N N . ASP A 1 539 ? -11.029 -10.249 12.991 1.00 89.81 539 ASP A N 1
ATOM 4094 C CA . ASP A 1 539 ? -11.064 -10.596 14.409 1.00 89.81 539 ASP A CA 1
ATOM 4095 C C . ASP A 1 539 ? -12.482 -10.991 14.848 1.00 89.81 539 ASP A C 1
ATOM 4097 O O . ASP A 1 539 ? -13.463 -10.587 14.218 1.00 89.81 539 ASP A O 1
ATOM 4101 N N . PRO A 1 540 ? -12.630 -11.792 15.920 1.00 93.44 540 PRO A N 1
ATOM 4102 C CA . PRO A 1 540 ? -13.942 -12.179 16.415 1.00 93.44 540 PRO A CA 1
ATOM 4103 C C . PRO A 1 540 ? -14.809 -10.969 16.773 1.00 93.44 540 PRO A C 1
ATOM 4105 O O . PRO A 1 540 ? -14.421 -10.150 17.602 1.00 93.44 540 PRO A O 1
ATOM 4108 N N . THR A 1 541 ? -16.015 -10.892 16.211 1.00 96.31 541 THR A N 1
ATOM 4109 C CA . THR A 1 541 ? -16.947 -9.783 16.475 1.00 96.31 541 THR A CA 1
ATOM 4110 C C . THR A 1 541 ? -17.846 -10.040 17.678 1.00 96.31 541 THR A C 1
ATOM 4112 O O . THR A 1 541 ? -18.581 -9.156 18.116 1.00 96.31 541 THR A O 1
ATOM 4115 N N . ARG A 1 542 ? -17.815 -11.246 18.253 1.00 97.69 542 ARG A N 1
ATOM 4116 C CA . ARG A 1 542 ? -18.638 -11.600 19.408 1.00 97.69 542 ARG A CA 1
ATOM 4117 C C . ARG A 1 542 ? -17.820 -12.269 20.500 1.00 97.69 542 ARG A C 1
ATOM 4119 O O . ARG A 1 542 ? -17.162 -13.281 20.270 1.00 97.69 542 ARG A O 1
ATOM 4126 N N . HIS A 1 543 ? -17.939 -11.749 21.717 1.00 97.94 543 HIS A N 1
ATOM 4127 C CA . HIS A 1 543 ? -17.260 -12.251 22.906 1.00 97.94 543 HIS A CA 1
ATOM 4128 C C . HIS A 1 543 ? -18.272 -12.632 23.991 1.00 97.94 543 HIS A C 1
ATOM 4130 O O . HIS A 1 543 ? -19.134 -11.840 24.370 1.00 97.94 543 HIS A O 1
ATOM 4136 N N . LEU A 1 544 ? -18.161 -13.855 24.503 1.00 98.12 544 LEU A N 1
ATOM 4137 C CA . LEU A 1 544 ? -18.987 -14.401 25.574 1.00 98.12 544 LEU A CA 1
ATOM 4138 C C . LEU A 1 544 ? -18.128 -14.636 26.819 1.00 98.12 544 LEU A C 1
ATOM 4140 O O . LEU A 1 544 ? -17.136 -15.356 26.748 1.00 98.12 544 LEU A O 1
ATOM 4144 N N . TRP A 1 545 ? -18.540 -14.097 27.964 1.00 98.31 545 TRP A N 1
ATOM 4145 C CA . TRP A 1 545 ? -17.926 -14.378 29.262 1.00 98.31 545 TRP A CA 1
ATOM 4146 C C . TRP A 1 545 ? -18.844 -15.214 30.162 1.00 98.31 545 TRP A C 1
ATOM 4148 O O . TRP A 1 545 ? -19.999 -14.864 30.415 1.00 98.31 545 TRP A O 1
ATOM 4158 N N . ARG A 1 546 ? -18.323 -16.327 30.684 1.00 98.25 546 ARG A N 1
ATOM 4159 C CA . ARG A 1 546 ? -18.982 -17.194 31.670 1.00 98.25 546 ARG A CA 1
ATOM 4160 C C . ARG A 1 546 ? -18.438 -16.877 33.059 1.00 98.25 546 ARG A C 1
ATOM 4162 O O . ARG A 1 546 ? -17.474 -17.491 33.507 1.00 98.25 546 ARG A O 1
ATOM 4169 N N . ALA A 1 547 ? -19.095 -15.967 33.775 1.00 97.00 547 ALA A N 1
ATOM 4170 C CA . ALA A 1 547 ? -18.611 -15.420 35.047 1.00 97.00 547 ALA A CA 1
ATOM 4171 C C . ALA A 1 547 ? -18.389 -16.467 36.155 1.00 97.00 547 ALA A C 1
ATOM 4173 O O . ALA A 1 547 ? -17.577 -16.270 37.054 1.00 97.00 547 ALA A O 1
ATOM 4174 N N . ARG A 1 548 ? -19.105 -17.600 36.118 1.00 95.94 548 ARG A N 1
ATOM 4175 C CA . ARG A 1 548 ? -18.908 -18.691 37.092 1.00 95.94 548 ARG A CA 1
ATOM 4176 C C . ARG A 1 548 ? -17.613 -19.469 36.882 1.00 95.94 548 ARG A C 1
ATOM 4178 O O . ARG A 1 548 ? -17.087 -20.011 37.845 1.00 95.94 548 ARG A O 1
ATOM 4185 N N . GLU A 1 549 ? -17.162 -19.549 35.638 1.00 97.31 549 GLU A N 1
ATOM 4186 C CA . GLU A 1 549 ? -15.976 -20.300 35.216 1.00 97.31 549 GLU A CA 1
ATOM 4187 C C . GLU A 1 549 ? -14.774 -19.378 34.987 1.00 97.31 549 GLU A C 1
ATOM 4189 O O . GLU A 1 549 ? -13.678 -19.867 34.747 1.00 97.31 549 GLU A O 1
ATOM 4194 N N . ASP A 1 550 ? -15.008 -18.061 35.010 1.00 96.56 550 ASP A N 1
ATOM 4195 C CA . ASP A 1 550 ? -14.093 -17.028 34.527 1.00 96.56 550 ASP A CA 1
ATOM 4196 C C . ASP A 1 550 ? -13.507 -17.353 33.144 1.00 96.56 550 ASP A C 1
ATOM 4198 O O . ASP A 1 550 ? -12.314 -17.237 32.872 1.00 96.56 550 ASP A O 1
ATOM 4202 N N . LYS A 1 551 ? -14.380 -17.834 32.254 1.00 97.62 551 LYS A N 1
ATOM 4203 C CA . LYS A 1 551 ? -13.996 -18.317 30.930 1.00 97.62 551 LYS A CA 1
ATOM 4204 C C . LYS A 1 551 ? -14.555 -17.422 29.843 1.00 97.62 551 LYS A C 1
ATOM 4206 O O . LYS A 1 551 ? -15.735 -17.069 29.856 1.00 97.62 551 LYS A O 1
ATOM 4211 N N . TRP A 1 552 ? -13.712 -17.124 28.867 1.00 97.81 552 TRP A N 1
ATOM 4212 C CA . TRP A 1 552 ? -14.072 -16.361 27.689 1.00 97.81 552 TRP A CA 1
ATOM 4213 C C . TRP A 1 552 ? -14.150 -17.235 26.435 1.00 97.81 552 TRP A C 1
ATOM 4215 O O . TRP A 1 552 ? -13.305 -18.097 26.202 1.00 97.81 552 TRP A O 1
ATOM 4225 N N . GLU A 1 553 ? -15.145 -16.969 25.598 1.00 97.56 553 GLU A N 1
ATOM 4226 C CA . GLU A 1 553 ? -15.348 -17.566 24.279 1.00 97.56 553 GLU A CA 1
ATOM 4227 C C . GLU A 1 553 ? -15.448 -16.428 23.250 1.00 97.56 553 GLU A C 1
ATOM 4229 O O . GLU A 1 553 ? -15.991 -15.363 23.546 1.00 97.56 553 GLU A O 1
ATOM 4234 N N . SER A 1 554 ? -14.886 -16.616 22.057 1.00 96.06 554 SER A N 1
ATOM 4235 C CA . SER A 1 554 ? -14.951 -15.637 20.964 1.00 96.06 554 SER A CA 1
ATOM 4236 C C . SER A 1 554 ? -15.447 -16.316 19.693 1.00 96.06 554 SER A C 1
ATOM 4238 O O . SER A 1 554 ? -15.033 -17.437 19.405 1.00 96.06 554 SER A O 1
ATOM 4240 N N . THR A 1 555 ? -16.312 -15.646 18.937 1.00 93.31 555 THR A N 1
ATOM 4241 C CA . THR A 1 555 ? -16.845 -16.126 17.655 1.00 93.31 555 THR A CA 1
ATOM 4242 C C . THR A 1 555 ? -16.778 -15.020 16.606 1.00 93.31 555 THR A C 1
ATOM 4244 O O . THR A 1 555 ? -16.981 -13.854 16.954 1.00 93.31 555 THR A O 1
ATOM 4247 N N . TYR A 1 556 ? -16.487 -15.403 15.360 1.00 86.00 556 TYR A N 1
ATOM 4248 C CA . TYR A 1 556 ? -16.390 -14.511 14.199 1.00 86.00 556 TYR A CA 1
ATOM 4249 C C . TYR A 1 556 ? -17.743 -13.963 13.770 1.00 86.00 556 TYR A C 1
ATOM 4251 O O . TYR A 1 556 ? -18.707 -14.766 13.734 1.00 86.00 556 TYR A O 1
#

Sequence (556 aa):
DDTLALFNAVVAGNYIPPKDLVPNLPRRVEKAIEGALQPDLSERIPDCHTLMATLTGDIVTKEILINKLPEGPWNQSIISSVSILGSGDGERVNLAAPRIQHQPISEETWGPEPEAMIETIRQPTQADMSSAFPSLATMPGADTQGTFTLPEAPVIKEPTPATAPPAAKGDKGKLAFVGLFAALALLVVGGLATVGVLVALGVFGQPTLTLDTQVANDNDPKLVVADVYAGDDDDDDDDAQPEPEPDNNATPEPAPPEAGAGSTKHDDAETTQPDKIGLGGCGQAEDLEAAASKGALSSYAQQCIAKFIVDDESQKMTDRRKLSRLQLVNDKAICDASKQCAAYEESQTYYFEELGRYDVDMMLIWVRYLSDNKAHGLEQQNDIVLWCNRALERRQDWTSEKYVSNVEKLFKERSQARYSMVKLSSGGEQEKYRTEARTDIMEWANFRLQLGKDAEEALALCALAVGDRSRCTAQQHEMAAKVQVTFVSVPLGAKVLIDGNEIAQAPFTHDITGGQHVVRMEMPDGKSTDRNIQVGPNDPTRHLWRAREDKWESTY

Secondary structure (DSSP, 8-state):
--HHHHHHHHHTT-S--HHHH-TT--HHHHHHHHHHS-SSTTTS--SHHHHHHHHHT----HHHHHH-----S--HHHHHHHTTTTS---------------PPPPP--------------PPPPS-------PPPPP----------PPPPPP-PPPPPPPPPPPPPP------------------------------------PPP----------------------------------------------------------------------GGGT--HHHHHHHHTTT---HHHHHHHHHHHHH-TTS-HHHHHHHHHHHHHHHHHHHHHHS--HHHHHHHHHIIIII-S--HHHHHHHHHHHHHHS---HHHHHHHHHHHHHHHTTGGGS-HHHHHHHHHHHHHHHHHHHHHHHHH--THHHHHHHHHHHHHHHHHHHHHHHTT---HHHHHHHHHHHS-HHHHHHHHHHHSPEEEEEEEEESS--EEEETTEEEEESSEEEEEESEEEEEEEE-TTS-EEEEEEEESTTS-SEEEEETTTTEEEEE-

pLDDT: mean 71.43, std 27.3, range [27.47, 98.5]

Radius of gyration: 38.63 Å; chains: 1; bounding box: 103×102×90 Å